Protein AF-A0A971IGK4-F1 (afdb_monomer)

Radius of gyration: 24.08 Å; Cα contacts (8 Å, |Δi|>4): 624; chains: 1; bounding box: 59×45×67 Å

Solvent-accessible surface area (backbone atoms only — not comparable to full-atom values): 21590 Å² total; per-residue (Å²): 130,91,48,53,67,61,37,38,52,55,50,50,46,32,70,75,57,21,84,69,64,42,50,56,59,42,52,49,51,54,44,52,39,56,31,47,75,67,71,46,50,65,45,42,45,63,58,51,16,45,45,47,46,56,55,47,53,61,57,50,63,43,66,62,49,49,25,56,54,68,92,51,77,33,62,54,55,53,27,46,53,31,34,78,69,65,78,28,52,70,68,54,24,27,53,49,28,44,76,61,52,52,81,60,43,70,83,46,48,53,26,37,86,89,41,72,54,88,74,58,46,55,50,75,61,97,67,25,41,39,55,35,69,43,39,44,41,30,57,71,37,93,58,29,70,58,52,51,51,51,41,51,51,51,42,51,53,50,25,43,52,24,36,46,69,40,54,50,76,52,31,38,37,38,24,42,22,70,54,80,75,98,56,92,54,46,36,32,26,30,25,36,67,72,82,63,50,76,74,48,72,52,58,56,66,70,56,51,26,49,50,56,26,49,42,32,73,72,71,30,32,36,38,42,31,39,34,38,50,40,25,38,32,39,48,73,52,88,88,58,74,58,46,68,51,66,91,64,98,70,74,80,75,71,91,84,68,83,77,77,92,68,82,81,76,84,76,77,86,75,90,70,75,85,46,78,82,72,43,52,57,34,52,47,30,38,51,48,48,19,51,46,48,28,49,23,38,76,69,29,70,92,57,65,40,76,36,60,50,67,51,44,36,38,65,67,76,30,44,28,36,45,35,23,25,58,76,62,71,78,56,70,73,52,87,83,66,59,66,21,54,53,39,50,55,49,48,55,68,48,55,85,62,67,63,69,66,78,69,61,90,67,36,47,40,36,17,40,54,42,51,17,39,44,73,33,65,47,93,69,62,78,68,48,34,56,33,59,46,36,69,67

pLDDT: mean 85.13, std 18.74, range [22.59, 98.69]

Foldseek 3Di:
DDALVNLQVLLLLLLPFADPQFLVLLLVLVLLLVCLVVVHQWDFLLRSLLSSLVVVLVVCLQPFAGGLPLQDGAQLSVLSVCCVVVVDPPSRSSVSCSVGVCPPCQVRSQDGPNDGPPDDQWDADNGGIGGDVSSNSNNVDPCNVVVNVSSVVSSVVVRQNSLCSLQDQQEKEKEWDDDDPDDPFIKIWIAGLNPGHTDDIDGDLLVRLLVVLVSLVVVGFYEYEFEDFQKWWAFLDPPQAIDTDADDPPDDDPPDDDDDDDDDDDDDDDSDHDDPVNVPRVVVRLVSLLVSLLSNCVSHVPRAFEDLDLSCCSSVVGRYHYAYQHDDPVCSVVVPDDSNSVSSVVVSPCPPRQRADDRPPRIFMAGSSLVSCVSSVHDHDPCRRRGHGRYD

Sequence (392 aa):
MLTPLEAIDSFRAIIEHGKNTSTYKMALALAIARLVEGNKRHVNKRELAGLFFEIYLVRLEVDMPQLSDPTKSARVEQAIAGFKSGSLTREQAISRIEKEAFRDVLPRFHTVNGVQVPVKFYTYSSSGLALTDAAFMVFQSSERDKLLREVDSKWSFLEETFARNRLGDNVSVWVVSSGASGRKGELWCCASASDGAILAMGGDMKQFARGVAKDLASGQKV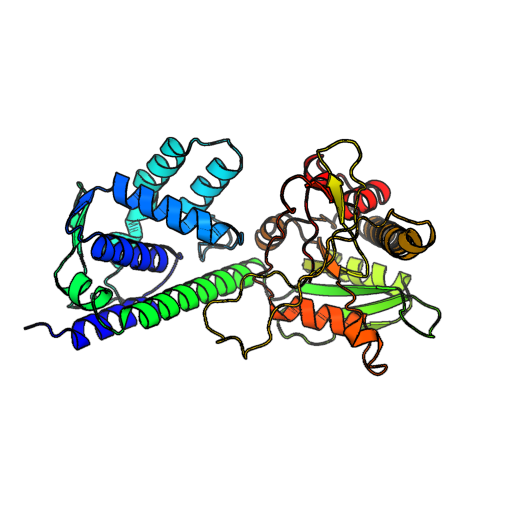CLGFQGPLTLLVPEQSGVSPRFHCARSEHPAVAGRTPVDETPRAAKPTHRRLTLRKLADPVRAVICAARVMRDIKNSSPDTSEPTLNWRRFVDNRSNLFVWEASGSREYRQRAETDPARLAINRFLNPYPRLYPQLPPEGYEPFSLVAAALSWAGFQVEQDSFRMLSVVV

Secondary structure (DSSP, 8-state):
---HHHHHHHHHHHHHHS--SBTHHHHHHHHHHHHHHTT-SEEEHHHHHHHHHHHHHHHTTS----BS-TT---HHHHHHHHHHTTSS-HHHHHHHHHHHSHHHHHHHTTEETTEE-S--SEEE-SSEEEE-HHHHHHHTSTTHHHHHHHHHHHHHHHHHHHHHHHH-S-EEEEEEEE--SS--SEEEEEEETTT--EEEEES-HHHHHHHHHHHHHTT-EEEEEEES--EEEEESSTTPPPEE----S-PPPPTT-PPP---------------HHHHHHHHHHHHHHHHHHHHHHHH-TTS--EES-HHHHHTTS-SEEEEEE---TTGGGSTTS-HHHHHHHHHHTTTT-PPPPPPPTTEEEEEHHHHHHHHTT----GGGGGPPPPB-

Mean predicted aligned error: 8.29 Å

Structure (mmCIF, N/CA/C/O backbone):
data_AF-A0A971IGK4-F1
#
_entry.id   AF-A0A971IGK4-F1
#
loop_
_atom_site.group_PDB
_atom_site.id
_atom_site.type_symbol
_atom_site.label_atom_id
_atom_site.label_alt_id
_atom_site.label_comp_id
_atom_site.label_asym_id
_atom_site.label_entity_id
_atom_site.label_seq_id
_atom_site.pdbx_PDB_ins_code
_atom_site.Cartn_x
_atom_site.Cartn_y
_atom_site.Cartn_z
_atom_site.occupancy
_atom_site.B_iso_or_equiv
_atom_site.auth_seq_id
_atom_site.auth_comp_id
_atom_site.auth_asym_id
_atom_site.auth_atom_id
_atom_site.pdbx_PDB_model_num
ATOM 1 N N . MET A 1 1 ? -17.183 -13.964 36.353 1.00 79.19 1 MET A N 1
ATOM 2 C CA . MET A 1 1 ? -16.487 -12.672 36.155 1.00 79.19 1 MET A CA 1
ATOM 3 C C . MET A 1 1 ? -15.576 -12.836 34.957 1.00 79.19 1 MET A C 1
ATOM 5 O O . MET A 1 1 ? -15.009 -13.911 34.838 1.00 79.19 1 MET A O 1
ATOM 9 N N . LEU A 1 2 ? -15.475 -11.833 34.082 1.00 91.38 2 LEU A N 1
ATOM 10 C CA . LEU A 1 2 ? -14.556 -11.877 32.942 1.00 91.38 2 LEU A CA 1
ATOM 11 C C . LEU A 1 2 ? -13.108 -11.853 33.449 1.00 91.38 2 LEU A C 1
ATOM 13 O O . LEU A 1 2 ? -12.756 -10.976 34.238 1.00 91.38 2 LEU A O 1
ATOM 17 N N . THR A 1 3 ? -12.289 -12.800 33.007 1.00 94.12 3 THR A N 1
ATOM 18 C CA . THR A 1 3 ? -10.858 -12.849 33.329 1.00 94.12 3 THR A CA 1
ATOM 19 C C . THR A 1 3 ? -10.025 -12.080 32.294 1.00 94.12 3 THR A C 1
ATOM 21 O O . THR A 1 3 ? -10.440 -11.955 31.137 1.00 94.12 3 THR A O 1
ATOM 24 N N . PRO A 1 4 ? -8.819 -11.594 32.654 1.00 93.75 4 PRO A N 1
ATOM 25 C CA . PRO A 1 4 ? -7.915 -10.977 31.685 1.00 93.75 4 PRO A CA 1
ATOM 26 C C . PRO A 1 4 ? -7.572 -11.891 30.503 1.00 93.75 4 PRO A C 1
ATOM 28 O O . PRO A 1 4 ? -7.512 -11.419 29.372 1.00 93.75 4 PRO A O 1
ATOM 31 N N . LEU A 1 5 ? -7.405 -13.197 30.750 1.00 94.88 5 LEU A N 1
ATOM 32 C CA . LEU A 1 5 ? -7.107 -14.176 29.704 1.00 94.88 5 LEU A CA 1
ATOM 33 C C . LEU A 1 5 ? -8.256 -14.283 28.690 1.00 94.88 5 LEU A C 1
ATOM 35 O O . LEU A 1 5 ? -8.024 -14.142 27.495 1.00 94.88 5 LEU A O 1
ATOM 39 N N . GLU A 1 6 ? -9.501 -14.416 29.158 1.00 96.50 6 GLU A N 1
ATOM 40 C CA . GLU A 1 6 ? -10.683 -14.446 28.280 1.00 96.50 6 GLU A CA 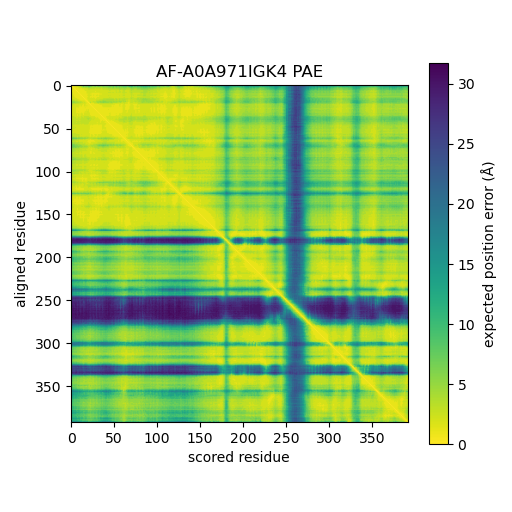1
ATOM 41 C C . GLU A 1 6 ? -10.830 -13.157 27.456 1.00 96.50 6 GLU A C 1
ATOM 43 O O . GLU A 1 6 ? -11.207 -13.202 26.282 1.00 96.50 6 GLU A O 1
ATOM 48 N N . ALA A 1 7 ? -10.526 -11.996 28.048 1.00 97.69 7 ALA A N 1
ATOM 49 C CA . ALA A 1 7 ? -10.551 -10.721 27.337 1.00 97.69 7 ALA A CA 1
ATOM 50 C C . ALA A 1 7 ? -9.476 -10.662 26.236 1.00 97.69 7 ALA A C 1
ATOM 52 O O . ALA A 1 7 ? -9.773 -10.253 25.112 1.00 97.69 7 ALA A O 1
ATOM 53 N N . ILE A 1 8 ? -8.251 -11.104 26.537 1.00 97.88 8 ILE A N 1
ATOM 54 C CA . ILE A 1 8 ? -7.128 -11.165 25.589 1.00 97.88 8 ILE A CA 1
ATOM 55 C C . ILE A 1 8 ? -7.437 -12.118 24.434 1.00 97.88 8 ILE A C 1
ATOM 57 O O . ILE A 1 8 ? -7.322 -11.720 23.272 1.00 97.88 8 ILE A O 1
ATOM 61 N N . ASP A 1 9 ? -7.890 -13.335 24.730 1.00 97.19 9 ASP A N 1
ATOM 62 C CA . ASP A 1 9 ? -8.194 -14.341 23.711 1.00 97.19 9 ASP A CA 1
ATOM 63 C C . ASP A 1 9 ? -9.360 -13.902 22.822 1.00 97.19 9 ASP A C 1
ATOM 65 O O . ASP A 1 9 ? -9.297 -14.021 21.595 1.00 97.19 9 ASP A O 1
ATOM 69 N N . SER A 1 10 ? -10.396 -13.291 23.407 1.00 97.62 10 SER A N 1
ATOM 70 C CA . SER A 1 10 ? -11.493 -12.727 22.622 1.00 97.62 10 SER A CA 1
ATOM 71 C C . SER A 1 10 ? -11.038 -11.566 21.734 1.00 97.62 10 SER A C 1
ATOM 73 O O . SER A 1 10 ? -11.572 -11.412 20.632 1.00 97.62 10 SER A O 1
ATOM 75 N N . PHE A 1 11 ? -10.091 -10.735 22.183 1.00 98.31 11 PHE A N 1
ATOM 76 C CA . PHE A 1 11 ? -9.555 -9.645 21.369 1.00 98.31 11 PHE A CA 1
ATOM 77 C C . PHE A 1 11 ? -8.731 -10.193 20.203 1.00 98.31 11 PHE A C 1
ATOM 79 O O . PHE A 1 11 ? -8.959 -9.809 19.055 1.00 98.31 11 PHE A O 1
ATOM 86 N N . ARG A 1 12 ? -7.832 -11.145 20.474 1.00 97.50 12 ARG A N 1
ATOM 87 C CA . ARG A 1 12 ? -7.020 -11.818 19.452 1.00 97.50 12 ARG A CA 1
ATOM 88 C C . ARG A 1 12 ? -7.901 -12.484 18.390 1.00 97.50 12 ARG A C 1
ATOM 90 O O . ARG A 1 12 ? -7.713 -12.232 17.201 1.00 97.50 12 ARG A O 1
ATOM 97 N N . ALA A 1 13 ? -8.950 -13.200 18.801 1.00 97.19 13 ALA A N 1
ATOM 98 C CA . ALA A 1 13 ? -9.898 -13.824 17.878 1.00 97.19 13 ALA A CA 1
ATOM 99 C C . ALA A 1 13 ? -10.586 -12.812 16.936 1.00 97.19 13 ALA A C 1
ATOM 101 O O . ALA A 1 13 ? -10.769 -13.091 15.747 1.00 97.19 13 ALA A O 1
ATOM 102 N N . ILE A 1 14 ? -10.939 -11.616 17.431 1.00 97.94 14 ILE A N 1
ATOM 103 C CA . ILE A 1 14 ? -11.493 -10.531 16.599 1.00 97.94 14 ILE A CA 1
ATOM 104 C C . ILE A 1 14 ? -10.503 -10.101 15.510 1.00 97.94 14 ILE A C 1
ATOM 106 O O . ILE A 1 14 ? -10.917 -9.890 14.361 1.00 97.94 14 ILE A O 1
ATOM 110 N N . ILE A 1 15 ? -9.229 -9.938 15.872 1.00 97.44 15 ILE A N 1
ATOM 111 C CA . ILE A 1 15 ? -8.163 -9.471 14.977 1.00 97.44 15 ILE A CA 1
ATOM 112 C C . ILE A 1 15 ? -7.839 -10.525 13.915 1.00 97.44 15 ILE A C 1
ATOM 114 O O . ILE A 1 15 ? -7.780 -10.212 12.722 1.00 97.44 15 ILE A O 1
ATOM 118 N N . GLU A 1 16 ? -7.688 -11.781 14.326 1.00 94.56 16 GLU A N 1
ATOM 119 C CA . GLU A 1 16 ? -7.233 -12.863 13.454 1.00 94.56 16 GLU A CA 1
ATOM 120 C C . GLU A 1 16 ? -8.329 -13.367 12.511 1.00 94.56 16 GLU A C 1
ATOM 122 O O . GLU A 1 16 ? -8.087 -13.506 11.304 1.00 94.56 16 GLU A O 1
ATOM 127 N N . HIS A 1 17 ? -9.535 -13.586 13.043 1.00 94.75 17 HIS A N 1
ATOM 128 C CA . HIS A 1 17 ? -10.615 -14.312 12.363 1.00 94.75 17 HIS A CA 1
ATOM 129 C C . HIS A 1 17 ? -11.818 -13.444 11.997 1.00 94.75 17 HIS A C 1
ATOM 131 O O . HIS A 1 17 ? -12.716 -13.870 11.269 1.00 94.75 17 HIS A O 1
ATOM 137 N N . GLY A 1 18 ? -11.878 -12.209 12.486 1.00 94.25 18 GLY A N 1
ATOM 138 C CA . GLY A 1 18 ? -12.945 -11.307 12.098 1.00 94.25 18 GLY A CA 1
ATOM 139 C C . GLY A 1 18 ? -12.859 -10.936 10.611 1.00 94.25 18 GLY A C 1
ATOM 140 O O . GLY A 1 18 ? -11.783 -10.660 10.088 1.00 94.25 18 GLY A O 1
ATOM 141 N N . LYS A 1 19 ? -14.007 -10.857 9.925 1.00 94.00 19 LYS A N 1
ATOM 142 C CA . LYS A 1 19 ? -14.062 -10.429 8.515 1.00 94.00 19 LYS A CA 1
ATOM 143 C C . LYS A 1 19 ? -13.475 -9.020 8.360 1.00 94.00 19 LYS A C 1
ATOM 145 O O . LYS A 1 19 ? -13.866 -8.114 9.099 1.00 94.00 19 LYS A O 1
ATOM 150 N N . ASN A 1 20 ? -12.581 -8.843 7.386 1.00 93.44 20 ASN A N 1
ATOM 151 C CA . ASN A 1 20 ? -11.889 -7.582 7.109 1.00 93.44 20 ASN A CA 1
ATOM 152 C C . ASN A 1 20 ? -12.101 -7.172 5.647 1.00 93.44 20 ASN A C 1
ATOM 154 O O . ASN A 1 20 ? -11.406 -7.643 4.753 1.00 93.44 20 ASN A O 1
ATOM 158 N N . THR A 1 21 ? -13.080 -6.301 5.397 1.00 93.62 21 THR A N 1
ATOM 159 C CA . THR A 1 21 ? -13.266 -5.667 4.078 1.00 93.62 21 THR A CA 1
ATOM 160 C C . THR A 1 21 ? -12.392 -4.424 3.907 1.00 93.62 21 THR A C 1
ATOM 162 O O . THR A 1 21 ? -12.121 -4.026 2.776 1.00 93.62 21 THR A O 1
ATOM 165 N N . SER A 1 22 ? -11.945 -3.832 5.017 1.00 96.38 22 SER A N 1
ATOM 166 C CA . SER A 1 22 ? -10.980 -2.736 5.104 1.00 96.38 22 SER A CA 1
ATOM 167 C C . SER A 1 22 ? -10.016 -2.976 6.268 1.00 96.38 22 SER A C 1
ATOM 169 O O . SER A 1 22 ? -10.229 -3.867 7.095 1.00 96.38 22 SER A O 1
ATOM 171 N N . THR A 1 23 ? -8.991 -2.138 6.381 1.00 97.88 23 THR A N 1
ATOM 172 C CA . THR A 1 23 ? -8.035 -2.162 7.501 1.00 97.88 23 THR A CA 1
ATOM 173 C C . THR A 1 23 ? -8.558 -1.476 8.774 1.00 97.88 23 THR A C 1
ATOM 175 O O . THR A 1 23 ? -7.860 -1.417 9.784 1.00 97.88 23 THR A O 1
ATOM 178 N N . TYR A 1 24 ? -9.812 -0.999 8.780 1.00 98.00 24 TYR A N 1
ATOM 179 C CA . TYR A 1 24 ? -10.358 -0.161 9.861 1.00 98.00 24 TYR A CA 1
ATOM 180 C C . TYR A 1 24 ? -10.404 -0.874 11.210 1.00 98.00 24 TYR A C 1
ATOM 182 O O . TYR A 1 24 ? -10.324 -0.225 12.248 1.00 98.00 24 TYR A O 1
ATOM 190 N N . LYS A 1 25 ? -10.539 -2.205 11.213 1.00 97.62 25 LYS A N 1
ATOM 191 C CA . LYS A 1 25 ? -10.506 -2.994 12.447 1.00 97.62 25 LYS A CA 1
ATOM 192 C C . LYS A 1 25 ? -9.138 -2.900 13.129 1.00 97.62 25 LYS A C 1
ATOM 194 O O . LYS A 1 25 ? -9.088 -2.727 14.341 1.00 97.62 25 LYS A O 1
ATOM 199 N N . MET A 1 26 ? -8.055 -2.935 12.354 1.00 98.50 26 MET A N 1
ATOM 200 C CA . MET A 1 26 ? -6.697 -2.782 12.878 1.00 98.50 26 MET A CA 1
ATOM 201 C C . MET A 1 26 ? -6.485 -1.359 13.406 1.00 98.50 26 MET A C 1
ATOM 203 O O . MET A 1 26 ? -6.021 -1.177 14.528 1.00 98.50 26 MET A O 1
ATOM 207 N N . ALA A 1 27 ? -6.946 -0.346 12.664 1.00 98.44 27 ALA A N 1
ATOM 208 C CA . ALA A 1 27 ? -6.923 1.042 13.128 1.00 98.44 27 ALA A CA 1
ATOM 209 C C . ALA A 1 27 ? -7.714 1.247 14.428 1.00 98.44 27 ALA A C 1
ATOM 211 O O . ALA A 1 27 ? -7.240 1.923 15.338 1.00 98.44 27 ALA A O 1
ATOM 212 N N . LEU A 1 28 ? -8.895 0.631 14.548 1.00 98.56 28 LEU A N 1
ATOM 213 C CA . LEU A 1 28 ? -9.707 0.714 15.760 1.00 98.56 28 LEU A CA 1
ATOM 214 C C . LEU A 1 28 ? -9.031 0.026 16.947 1.00 98.56 28 LEU A C 1
ATOM 216 O O . LEU A 1 28 ? -9.075 0.559 18.049 1.00 98.56 28 LEU A O 1
ATOM 220 N N . ALA A 1 29 ? -8.378 -1.115 16.724 1.00 98.56 29 ALA A N 1
ATOM 221 C CA . ALA A 1 29 ? -7.607 -1.801 17.754 1.00 98.56 29 ALA A CA 1
ATOM 222 C C . ALA A 1 29 ? -6.484 -0.911 18.310 1.00 98.56 29 ALA A C 1
ATOM 224 O O . ALA A 1 29 ? -6.390 -0.734 19.524 1.00 98.56 29 ALA A O 1
ATOM 225 N N . LEU A 1 30 ? -5.699 -0.278 17.430 1.00 98.69 30 LEU A N 1
ATOM 226 C CA . LEU A 1 30 ? -4.659 0.674 17.834 1.00 98.69 30 LEU A CA 1
ATOM 227 C C . LEU A 1 30 ? -5.243 1.923 18.514 1.00 98.69 30 LEU A C 1
ATOM 229 O O . LEU A 1 30 ? -4.671 2.426 19.478 1.00 98.69 30 LEU A O 1
ATOM 233 N N . ALA A 1 31 ? -6.391 2.425 18.049 1.00 98.50 31 ALA A N 1
ATOM 234 C CA . ALA A 1 31 ? -7.059 3.565 18.673 1.00 98.50 31 ALA A CA 1
ATOM 235 C C . ALA A 1 31 ? -7.542 3.238 20.097 1.00 98.50 31 ALA A C 1
ATOM 237 O O . ALA A 1 31 ? -7.342 4.049 20.998 1.00 98.50 31 ALA A O 1
ATOM 238 N N . ILE A 1 32 ? -8.123 2.052 20.320 1.00 98.62 32 ILE A N 1
ATOM 239 C CA . ILE A 1 32 ? -8.514 1.584 21.661 1.00 98.62 32 ILE A CA 1
ATOM 240 C C . ILE A 1 32 ? -7.279 1.473 22.560 1.00 98.62 32 ILE A C 1
ATOM 242 O O . ILE A 1 32 ? -7.324 1.955 23.688 1.00 98.62 32 ILE A O 1
ATOM 246 N N . ALA A 1 33 ? -6.172 0.919 22.056 1.00 98.56 33 ALA A N 1
ATOM 247 C CA . ALA A 1 33 ? -4.920 0.830 22.806 1.00 98.56 33 ALA A CA 1
ATOM 248 C C . ALA A 1 33 ? -4.435 2.212 23.276 1.00 98.56 33 ALA A C 1
ATOM 250 O O . ALA A 1 33 ? -4.233 2.413 24.471 1.00 98.56 33 ALA A O 1
ATOM 251 N N . ARG A 1 34 ? -4.358 3.194 22.364 1.00 98.31 34 ARG A N 1
ATOM 252 C CA . ARG A 1 34 ? -3.953 4.577 22.688 1.00 98.31 34 ARG A CA 1
ATOM 253 C C . ARG A 1 34 ? -4.881 5.243 23.708 1.00 98.31 34 ARG A C 1
ATOM 255 O O . ARG A 1 34 ? -4.428 6.013 24.551 1.00 98.31 34 ARG A O 1
ATOM 262 N N . LEU A 1 35 ? -6.184 4.970 23.636 1.00 98.50 35 LEU A N 1
ATOM 263 C CA . LEU A 1 35 ? -7.154 5.489 24.603 1.00 98.50 35 LEU A CA 1
ATOM 264 C C . LEU A 1 35 ? -6.951 4.881 25.995 1.00 98.50 35 LEU A C 1
ATOM 266 O O . LEU A 1 35 ? -6.982 5.620 26.977 1.00 98.50 35 LEU A O 1
ATOM 270 N N . VAL A 1 36 ? -6.702 3.570 26.084 1.00 98.31 36 VAL A N 1
ATOM 271 C CA . VAL A 1 36 ? -6.395 2.891 27.353 1.00 98.31 36 VAL A CA 1
ATOM 272 C C . VAL A 1 36 ? -5.076 3.391 27.944 1.00 98.31 36 VAL A C 1
ATOM 274 O O . VAL A 1 36 ? -5.026 3.676 29.139 1.00 98.31 36 VAL A O 1
ATOM 277 N N . GLU A 1 37 ? -4.034 3.561 27.126 1.00 96.75 37 GLU A N 1
ATOM 278 C CA . GLU A 1 37 ? -2.747 4.132 27.554 1.00 96.75 37 GLU A CA 1
ATOM 279 C C . GLU A 1 37 ? -2.908 5.550 28.115 1.00 96.75 37 GLU A C 1
ATOM 281 O O . GLU A 1 37 ? -2.316 5.888 29.136 1.00 96.75 37 GLU A O 1
ATOM 286 N N . GLY A 1 38 ? -3.770 6.363 27.497 1.00 96.69 38 GLY A N 1
ATOM 287 C CA . GLY A 1 38 ? -4.147 7.686 28.000 1.00 96.69 38 GLY A CA 1
ATOM 288 C C . GLY A 1 38 ? -5.170 7.671 29.143 1.00 96.69 38 GLY A C 1
ATOM 289 O O . GLY A 1 38 ? -5.683 8.732 29.499 1.00 96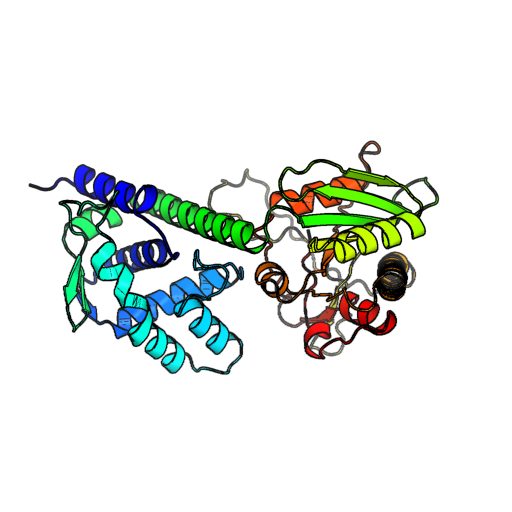.69 38 GLY A O 1
ATOM 290 N N . ASN A 1 39 ? -5.520 6.496 29.678 1.00 97.00 39 ASN A N 1
ATOM 291 C CA . ASN A 1 39 ? -6.549 6.279 30.699 1.00 97.00 39 ASN A CA 1
ATOM 292 C C . ASN A 1 39 ? -7.916 6.925 30.366 1.00 97.00 39 ASN A C 1
ATOM 294 O O . ASN A 1 39 ? -8.675 7.334 31.249 1.00 97.00 39 ASN A O 1
ATOM 298 N N . LYS A 1 40 ? -8.252 7.039 29.074 1.00 97.50 40 LYS A N 1
ATOM 299 C CA . LYS A 1 40 ? -9.509 7.622 28.590 1.00 97.50 40 LYS A CA 1
ATOM 300 C C . LYS A 1 40 ? -10.587 6.548 28.466 1.00 97.50 40 LYS A C 1
ATOM 302 O O . LYS A 1 40 ? -10.545 5.707 27.575 1.00 97.50 40 LYS A O 1
ATOM 307 N N . ARG A 1 41 ? -11.616 6.626 29.317 1.00 97.19 41 ARG A N 1
ATOM 308 C CA . ARG A 1 41 ? -12.797 5.740 29.246 1.00 97.19 41 ARG A CA 1
ATOM 309 C C . ARG A 1 41 ? -13.834 6.166 28.213 1.00 97.19 41 ARG A C 1
ATOM 311 O O . ARG A 1 41 ? -14.599 5.330 27.755 1.00 97.19 41 ARG A O 1
ATOM 318 N N . HIS A 1 42 ? -13.865 7.441 27.846 1.00 97.88 42 HIS A N 1
ATOM 319 C CA . HIS A 1 42 ? -14.824 7.983 26.891 1.00 97.88 42 HIS A CA 1
ATOM 320 C C . HIS A 1 42 ? -14.089 8.787 25.829 1.00 97.88 42 HIS A C 1
ATOM 322 O O . HIS A 1 42 ? -13.105 9.464 26.126 1.00 97.88 42 HIS A O 1
ATOM 328 N N . VAL A 1 43 ? -14.576 8.706 24.597 1.00 97.81 43 VAL A N 1
ATOM 329 C CA . VAL A 1 43 ? -14.043 9.457 23.463 1.00 97.81 43 VAL A CA 1
ATOM 330 C C . VAL A 1 43 ? -15.194 9.844 22.552 1.00 97.81 43 VAL A C 1
ATOM 332 O O . VAL A 1 43 ? -16.041 9.005 22.232 1.00 97.81 43 VAL A O 1
ATOM 335 N N . ASN A 1 44 ? -15.256 11.104 22.131 1.00 97.56 44 ASN A N 1
ATOM 336 C CA . ASN A 1 44 ? -16.257 11.506 21.147 1.00 97.56 44 ASN A CA 1
ATOM 337 C C . ASN A 1 44 ? -15.834 11.092 19.722 1.00 97.56 44 ASN A C 1
ATOM 339 O O . ASN A 1 44 ? -14.679 10.743 19.464 1.00 97.56 44 ASN A O 1
ATOM 343 N N . LYS A 1 45 ? -16.766 11.107 18.761 1.00 96.12 45 LYS A N 1
ATOM 344 C CA . LYS A 1 45 ? -16.463 10.677 17.380 1.00 96.12 45 LYS A CA 1
ATOM 345 C C . LYS A 1 45 ? -15.365 11.501 16.708 1.00 96.12 45 LYS A C 1
ATOM 347 O O . LYS A 1 45 ? -14.576 10.939 15.950 1.00 96.12 45 LYS A O 1
ATOM 352 N N . ARG A 1 46 ? -15.296 12.803 16.990 1.00 97.25 46 ARG A N 1
ATOM 353 C CA . ARG A 1 46 ? -14.286 13.702 16.425 1.00 97.25 46 ARG A CA 1
ATOM 354 C C . ARG A 1 46 ? -12.890 13.387 16.955 1.00 97.25 46 ARG A C 1
ATOM 356 O O . ARG A 1 46 ? -11.941 13.339 16.181 1.00 97.25 46 ARG A O 1
ATOM 363 N N . GLU A 1 47 ? -12.763 13.116 18.250 1.00 97.88 47 GLU A N 1
ATOM 364 C CA . GLU A 1 47 ? -11.513 12.652 18.857 1.00 97.88 47 GLU A CA 1
ATOM 365 C C . GLU A 1 47 ? -11.082 11.296 18.278 1.00 97.88 47 GLU A C 1
ATOM 367 O O . GLU A 1 47 ? -9.918 11.128 17.915 1.00 97.88 47 GLU A O 1
ATOM 372 N N . LEU A 1 48 ? -12.016 10.348 18.114 1.00 98.06 48 LEU A N 1
ATOM 373 C CA . LEU A 1 48 ? -11.725 9.059 17.478 1.00 98.06 48 LEU A CA 1
ATOM 374 C C . LEU A 1 48 ? -11.278 9.231 16.017 1.00 98.06 48 LEU A C 1
ATOM 376 O O . LEU A 1 48 ? -10.347 8.560 15.574 1.00 98.06 48 LEU A O 1
ATOM 380 N N . ALA A 1 49 ? -11.902 10.147 15.273 1.00 98.25 49 ALA A N 1
ATOM 381 C CA . ALA A 1 49 ? -11.487 10.502 13.918 1.00 98.25 49 ALA A CA 1
ATOM 382 C C . ALA A 1 49 ? -10.080 11.104 13.885 1.00 98.25 49 ALA A C 1
ATOM 384 O O . ALA A 1 49 ? -9.304 10.771 12.993 1.00 98.25 49 ALA A O 1
ATOM 385 N N . GLY A 1 50 ? -9.730 11.925 14.879 1.00 98.50 50 GLY A N 1
ATOM 386 C CA . GLY A 1 50 ? -8.371 12.421 15.077 1.00 98.50 50 GLY A CA 1
ATOM 387 C C . GLY A 1 50 ? -7.364 11.290 15.294 1.00 98.50 50 GLY A C 1
ATOM 388 O O . GLY A 1 50 ? -6.320 11.277 14.650 1.00 98.50 50 GLY A O 1
ATOM 389 N N . LEU A 1 51 ? -7.691 10.292 16.123 1.00 98.25 51 LEU A N 1
ATOM 390 C CA . LEU A 1 51 ? -6.834 9.112 16.305 1.00 98.25 51 LEU A CA 1
ATOM 391 C C . LEU A 1 51 ? -6.667 8.320 15.007 1.00 98.25 51 LEU A C 1
ATOM 393 O O . LEU A 1 51 ? -5.548 7.952 14.661 1.00 98.25 51 LEU A O 1
ATOM 397 N N . PHE A 1 52 ? -7.758 8.082 14.274 1.00 98.50 52 PHE A N 1
ATOM 398 C CA . PHE A 1 52 ? -7.703 7.415 12.973 1.00 98.50 52 PHE A CA 1
ATOM 399 C C . PHE A 1 52 ? -6.834 8.193 11.987 1.00 98.50 52 PHE A C 1
ATOM 401 O O . PHE A 1 52 ? -5.999 7.585 11.327 1.00 98.50 52 PHE A O 1
ATOM 408 N N . PHE A 1 53 ? -6.993 9.515 11.911 1.00 98.69 53 PHE A N 1
ATOM 409 C CA . PHE A 1 53 ? -6.165 10.367 11.064 1.00 98.69 53 PHE A CA 1
ATOM 410 C C . PHE A 1 53 ? -4.676 10.158 11.358 1.00 98.69 53 PHE A C 1
ATOM 412 O O . PHE A 1 53 ? -3.932 9.830 10.445 1.00 98.69 53 PHE A O 1
ATOM 419 N N . GLU A 1 54 ? -4.256 10.247 12.622 1.00 98.50 54 GLU A N 1
ATOM 420 C CA . GLU A 1 54 ? -2.847 10.073 13.004 1.00 98.50 54 GLU A CA 1
ATOM 421 C C . GLU A 1 54 ? -2.322 8.660 12.718 1.00 98.50 54 GLU A C 1
ATOM 423 O O . GLU A 1 54 ? -1.221 8.489 12.200 1.00 98.50 54 GLU A O 1
ATOM 428 N N . ILE A 1 55 ? -3.112 7.627 13.027 1.00 98.44 55 ILE A N 1
ATOM 429 C CA . ILE A 1 55 ? -2.732 6.234 12.759 1.00 98.44 55 ILE A CA 1
ATOM 430 C C . ILE A 1 55 ? -2.543 6.016 11.251 1.00 98.44 55 ILE A C 1
ATOM 432 O O . ILE A 1 55 ? -1.543 5.435 10.830 1.00 98.44 55 ILE A O 1
ATOM 436 N N . TYR A 1 56 ? -3.484 6.490 10.430 1.00 98.19 56 TYR A N 1
ATOM 437 C CA . TYR A 1 56 ? -3.416 6.331 8.979 1.00 98.19 56 TYR A CA 1
ATOM 438 C C . TYR A 1 56 ? -2.377 7.237 8.324 1.00 98.19 56 TYR A C 1
ATOM 440 O O . TYR A 1 56 ? -1.815 6.837 7.310 1.00 98.19 56 TYR A O 1
ATOM 448 N N . LEU A 1 57 ? -2.101 8.420 8.876 1.00 96.56 57 LEU A N 1
ATOM 449 C CA . LEU A 1 57 ? -1.074 9.320 8.357 1.00 96.56 57 LEU A CA 1
ATOM 450 C C . LEU A 1 57 ? 0.297 8.638 8.377 1.00 96.56 57 LEU A C 1
ATOM 452 O O . LEU A 1 57 ? 0.971 8.628 7.346 1.00 96.56 57 LEU A O 1
ATOM 456 N N . VAL A 1 58 ? 0.631 8.001 9.507 1.00 95.12 58 VAL A N 1
ATOM 457 C CA . VAL A 1 58 ? 1.840 7.179 9.668 1.00 95.12 58 VAL A CA 1
ATOM 458 C C . VAL A 1 58 ? 1.760 5.928 8.796 1.00 95.12 58 VAL A C 1
ATOM 460 O O . VAL A 1 58 ? 2.684 5.632 8.046 1.00 95.12 58 VAL A O 1
ATOM 463 N N . ARG A 1 59 ? 0.643 5.186 8.835 1.00 94.81 59 ARG A N 1
ATOM 464 C CA . ARG A 1 59 ? 0.537 3.924 8.086 1.00 94.81 59 ARG A CA 1
ATOM 465 C C . ARG A 1 59 ? 0.726 4.113 6.580 1.00 94.81 59 ARG A C 1
ATOM 467 O O . ARG A 1 59 ? 1.422 3.325 5.948 1.00 94.81 59 ARG A O 1
ATOM 474 N N . LEU A 1 60 ? 0.115 5.160 6.029 1.00 92.94 60 LEU A N 1
ATOM 475 C CA . LEU A 1 60 ? 0.151 5.498 4.607 1.00 92.94 60 LEU A CA 1
ATOM 476 C C . LEU A 1 60 ? 1.402 6.288 4.215 1.00 92.94 60 LEU A C 1
ATOM 478 O O . LEU A 1 60 ? 1.433 6.875 3.134 1.00 92.94 60 LEU A O 1
ATOM 482 N N . GLU A 1 61 ? 2.433 6.353 5.062 1.00 87.19 61 GLU A N 1
ATOM 483 C CA . GLU A 1 61 ? 3.790 6.620 4.575 1.00 87.19 61 GLU A CA 1
ATOM 484 C C . GLU A 1 61 ? 4.199 5.567 3.551 1.00 87.19 61 GLU A C 1
ATOM 486 O O . GLU A 1 61 ? 4.764 5.930 2.530 1.00 87.19 61 GLU A O 1
ATOM 491 N N . VAL A 1 62 ? 3.815 4.301 3.752 1.00 86.81 62 VAL A N 1
ATOM 492 C CA . VAL A 1 62 ? 3.843 3.273 2.705 1.00 86.81 62 VAL A CA 1
ATOM 493 C C . VAL A 1 62 ? 2.463 3.230 2.056 1.00 86.81 62 VAL A C 1
ATOM 495 O O . VAL A 1 62 ? 1.506 2.725 2.641 1.00 86.81 62 VAL A O 1
ATOM 498 N N . ASP A 1 63 ? 2.347 3.806 0.862 1.00 86.94 63 ASP A N 1
ATOM 499 C CA . ASP A 1 63 ? 1.065 4.021 0.186 1.00 86.94 63 ASP A CA 1
ATOM 500 C C . ASP A 1 63 ? 0.467 2.695 -0.330 1.00 86.94 63 ASP A C 1
ATOM 502 O O . ASP A 1 63 ? 0.673 2.282 -1.474 1.00 86.94 63 ASP A O 1
ATOM 506 N N . MET A 1 64 ? -0.240 1.989 0.558 1.00 93.06 64 MET A N 1
ATOM 507 C CA . MET A 1 64 ? -0.861 0.686 0.311 1.00 93.06 64 MET A CA 1
ATOM 508 C C . MET A 1 64 ? -2.397 0.756 0.350 1.00 93.06 64 MET A C 1
ATOM 510 O O . MET A 1 64 ? -2.966 1.546 1.110 1.00 93.06 64 MET A O 1
ATOM 514 N N . PRO A 1 65 ? -3.093 -0.119 -0.401 1.00 95.56 65 PRO A N 1
ATOM 515 C CA . PRO A 1 65 ? -4.546 -0.279 -0.339 1.00 95.56 65 PRO A CA 1
ATOM 516 C C . PRO A 1 65 ? -5.100 -0.475 1.073 1.00 95.56 65 PRO A C 1
ATOM 518 O O . PRO A 1 65 ? -4.668 -1.374 1.789 1.00 95.56 65 PRO A O 1
ATOM 521 N N . GLN A 1 66 ? -6.150 0.261 1.441 1.00 96.75 66 GLN A N 1
ATOM 522 C CA . GLN A 1 66 ? -6.821 0.077 2.741 1.00 96.75 66 GLN A CA 1
ATOM 523 C C . GLN A 1 66 ? -8.193 -0.608 2.628 1.00 96.75 66 GLN A C 1
ATOM 525 O O . GLN A 1 66 ? -8.908 -0.753 3.625 1.00 96.75 66 GLN A O 1
ATOM 530 N N . LEU A 1 67 ? -8.573 -1.028 1.418 1.00 96.06 67 LEU A N 1
ATOM 531 C CA . LEU A 1 67 ? -9.866 -1.628 1.097 1.00 96.06 67 LEU A CA 1
ATOM 532 C C . LEU A 1 67 ? -9.696 -2.832 0.161 1.00 96.06 67 LEU A C 1
ATOM 534 O O . LEU A 1 67 ? -8.921 -2.785 -0.789 1.00 96.06 67 LEU A O 1
ATOM 538 N N . SER A 1 68 ? -10.473 -3.885 0.410 1.00 94.69 68 SER A N 1
ATOM 539 C CA . SER A 1 68 ? -10.488 -5.108 -0.408 1.00 94.69 68 SER A CA 1
ATOM 540 C C . SER A 1 68 ? -11.047 -4.915 -1.818 1.00 94.69 68 SER A C 1
ATOM 542 O O . SER A 1 68 ? -10.621 -5.611 -2.734 1.00 94.69 68 SER A O 1
ATOM 544 N N . ASP A 1 69 ? -11.987 -3.983 -2.001 1.00 93.00 69 ASP A N 1
ATOM 545 C CA . ASP A 1 69 ? -12.539 -3.644 -3.314 1.00 93.00 69 ASP A CA 1
ATOM 546 C C . ASP A 1 69 ? -11.446 -2.954 -4.159 1.00 93.00 69 ASP A C 1
ATOM 548 O O . ASP A 1 69 ? -10.935 -1.904 -3.746 1.00 93.00 69 ASP A O 1
ATOM 552 N N . PRO A 1 70 ? -11.056 -3.519 -5.317 1.00 88.50 70 PRO A N 1
ATOM 553 C CA . PRO A 1 70 ? -9.995 -2.963 -6.150 1.00 88.50 70 PRO A CA 1
ATOM 554 C C . PRO A 1 70 ? -10.410 -1.673 -6.867 1.00 88.50 70 PRO A C 1
ATOM 556 O O . PRO A 1 70 ? -9.552 -0.923 -7.318 1.00 88.50 70 PRO A O 1
ATOM 559 N N . THR A 1 71 ? -11.712 -1.387 -6.949 1.00 87.69 71 THR A N 1
ATOM 560 C CA . THR A 1 71 ? -12.259 -0.231 -7.678 1.00 87.69 71 THR A CA 1
ATOM 561 C C . THR A 1 71 ? -12.439 1.007 -6.800 1.00 87.69 71 THR A C 1
ATOM 563 O O . THR A 1 71 ? -12.845 2.065 -7.282 1.00 87.69 71 THR A O 1
ATOM 566 N N . LYS A 1 72 ? -12.170 0.894 -5.492 1.00 90.56 72 LYS A N 1
ATOM 567 C CA . LYS A 1 72 ? -12.446 1.945 -4.507 1.00 90.56 72 LYS A CA 1
ATOM 568 C C . LYS A 1 72 ? -11.274 2.155 -3.553 1.00 90.56 72 LYS A C 1
ATOM 570 O O . LYS A 1 72 ? -10.590 1.222 -3.140 1.00 90.56 72 LYS A O 1
ATOM 575 N N . SER A 1 73 ? -11.129 3.399 -3.112 1.00 90.88 73 SER A N 1
ATOM 576 C CA . SER A 1 73 ? -10.266 3.767 -1.985 1.00 90.88 73 SER A CA 1
ATOM 577 C C . SER A 1 73 ? -11.077 3.891 -0.703 1.00 90.88 73 SER A C 1
ATOM 579 O O . SER A 1 73 ? -12.237 4.322 -0.727 1.00 90.88 73 SER A O 1
ATOM 581 N N . ALA A 1 74 ? -10.457 3.565 0.432 1.00 94.75 74 ALA A N 1
ATOM 582 C CA . ALA A 1 74 ? -11.085 3.779 1.730 1.00 94.75 74 ALA A CA 1
ATOM 583 C C . ALA A 1 74 ? -11.307 5.282 1.999 1.00 94.75 74 ALA A C 1
ATOM 585 O O . ALA A 1 74 ? -10.609 6.144 1.470 1.00 94.75 74 ALA A O 1
ATOM 586 N N . ARG A 1 75 ? -12.270 5.623 2.860 1.00 95.56 75 ARG A N 1
ATOM 587 C CA . ARG A 1 75 ? -12.575 7.031 3.189 1.00 95.56 75 ARG A CA 1
ATOM 588 C C . ARG A 1 75 ? -11.416 7.720 3.909 1.00 95.56 75 ARG A C 1
ATOM 590 O O . ARG A 1 75 ? -11.097 8.861 3.593 1.00 95.56 75 ARG A O 1
ATOM 597 N N . VAL A 1 76 ? -10.750 7.002 4.814 1.00 96.44 76 VAL A N 1
ATOM 598 C CA . VAL A 1 76 ? -9.519 7.475 5.469 1.00 96.44 76 VAL A CA 1
ATOM 599 C C . VAL A 1 76 ? -8.382 7.665 4.464 1.00 96.44 76 VAL A C 1
ATOM 601 O O . VAL A 1 76 ? -7.712 8.683 4.515 1.00 96.44 76 VAL A O 1
ATOM 604 N N . GLU A 1 77 ? -8.219 6.752 3.501 1.00 95.38 77 GLU A N 1
ATOM 605 C CA . GLU A 1 77 ? -7.197 6.838 2.448 1.00 95.38 77 GLU A CA 1
ATOM 606 C C . GLU A 1 77 ? -7.390 8.112 1.612 1.00 95.38 77 GLU A C 1
ATOM 608 O O . GLU A 1 77 ? -6.452 8.883 1.433 1.00 95.38 77 GLU A O 1
ATOM 613 N N . GLN A 1 78 ? -8.630 8.406 1.204 1.00 95.62 78 GLN A N 1
ATOM 614 C CA . GLN A 1 78 ? -8.976 9.644 0.493 1.00 95.62 78 GLN A CA 1
ATOM 615 C C . GLN A 1 78 ? -8.697 10.901 1.332 1.00 95.62 78 GLN A C 1
ATOM 617 O O . GLN A 1 78 ? -8.206 11.897 0.804 1.00 95.62 78 GLN A O 1
ATOM 622 N N . ALA A 1 79 ? -9.011 10.871 2.631 1.00 97.62 79 ALA A N 1
ATOM 623 C CA . ALA A 1 79 ? -8.771 11.999 3.528 1.00 97.62 79 ALA A CA 1
ATOM 624 C C . ALA A 1 79 ? -7.269 12.262 3.735 1.00 97.62 79 ALA A C 1
ATOM 626 O O . ALA A 1 79 ? -6.843 13.413 3.664 1.00 97.62 79 ALA A O 1
ATOM 627 N N . ILE A 1 80 ? -6.465 11.209 3.931 1.00 97.44 80 ILE A N 1
ATOM 628 C CA . ILE A 1 80 ? -5.007 11.326 4.066 1.00 97.44 80 ILE A CA 1
ATOM 629 C C . ILE A 1 80 ? -4.369 11.795 2.757 1.00 97.44 80 ILE A C 1
ATOM 631 O O . ILE A 1 80 ? -3.534 12.694 2.794 1.00 97.44 80 ILE A O 1
ATOM 635 N N . ALA A 1 81 ? -4.783 11.267 1.602 1.00 93.25 81 ALA A N 1
ATOM 636 C CA . ALA A 1 81 ? -4.292 11.741 0.306 1.00 93.25 81 ALA A CA 1
ATOM 637 C C . ALA A 1 81 ? -4.633 13.225 0.066 1.00 93.25 81 ALA A C 1
ATOM 639 O O . ALA A 1 81 ? -3.797 13.996 -0.411 1.00 93.25 81 ALA A O 1
ATOM 640 N N . GLY A 1 82 ? -5.841 13.652 0.452 1.00 96.25 82 GLY A N 1
ATOM 641 C CA . GLY A 1 82 ? -6.246 15.056 0.384 1.00 96.25 82 GLY A CA 1
ATOM 642 C C . GLY A 1 82 ? -5.400 15.961 1.285 1.00 96.25 82 GLY A C 1
ATOM 643 O O . GLY A 1 82 ? -4.956 17.022 0.857 1.00 96.25 82 GLY A O 1
ATOM 644 N N . PHE A 1 83 ? -5.097 15.509 2.504 1.00 97.38 83 PHE A N 1
ATOM 645 C CA . PHE A 1 83 ? -4.207 16.227 3.416 1.00 97.38 83 PHE A CA 1
ATOM 646 C C . PHE A 1 83 ? -2.768 16.314 2.883 1.00 97.38 83 PHE A C 1
ATOM 648 O O . PHE A 1 83 ? -2.207 17.403 2.815 1.00 97.38 83 PHE A O 1
ATOM 655 N N . LYS A 1 84 ? -2.184 15.191 2.437 1.00 92.25 84 LYS A N 1
ATOM 656 C CA . LYS A 1 84 ? -0.807 15.138 1.908 1.00 92.25 84 LYS A CA 1
ATOM 657 C C . LYS A 1 84 ? -0.607 15.999 0.656 1.00 92.25 84 LYS A C 1
ATOM 659 O O . LYS A 1 84 ? 0.483 16.514 0.448 1.00 92.25 84 LYS A O 1
ATOM 664 N N . SER A 1 85 ? -1.648 16.167 -0.160 1.00 90.81 85 SER A N 1
ATOM 665 C CA . SER A 1 85 ? -1.627 17.038 -1.348 1.00 90.81 85 SER A CA 1
ATOM 666 C C . SER A 1 85 ? -1.919 18.513 -1.048 1.00 90.81 85 SER A C 1
ATOM 668 O O . SER A 1 85 ? -1.913 19.328 -1.965 1.00 90.81 85 SER A O 1
ATOM 670 N N . GLY A 1 86 ? -2.228 18.869 0.203 1.00 94.94 86 GLY A N 1
ATOM 671 C CA . GLY A 1 86 ? -2.634 20.225 0.585 1.00 94.94 86 GLY A CA 1
ATOM 672 C C . GLY A 1 86 ? -4.052 20.616 0.149 1.00 94.94 86 GLY A C 1
ATOM 673 O O . GLY A 1 86 ? -4.476 21.740 0.403 1.00 94.94 86 GLY A O 1
ATOM 674 N N . SER A 1 87 ? -4.813 19.706 -0.472 1.00 97.06 87 SER A N 1
ATOM 675 C CA . SER A 1 87 ? -6.201 19.961 -0.891 1.00 97.06 87 SER A CA 1
ATOM 676 C C . SER A 1 87 ? -7.205 19.928 0.267 1.00 97.06 87 SER A C 1
ATOM 678 O O . SER A 1 87 ? -8.308 20.457 0.136 1.00 97.06 87 SER A O 1
ATOM 680 N N . LEU A 1 88 ? -6.831 19.330 1.403 1.00 97.69 88 LEU A N 1
ATOM 681 C CA . LEU A 1 88 ? -7.584 19.369 2.655 1.00 97.69 88 LEU A CA 1
ATOM 682 C C . LEU A 1 88 ? -6.699 19.875 3.792 1.00 97.69 88 LEU A C 1
ATOM 684 O O . LEU A 1 88 ? -5.564 19.427 3.951 1.00 97.69 88 LEU A O 1
ATOM 688 N N . THR A 1 89 ? -7.253 20.719 4.661 1.00 98.44 89 THR A N 1
ATOM 689 C CA . THR A 1 89 ? -6.639 20.970 5.970 1.00 98.44 89 THR A CA 1
ATOM 690 C C . THR A 1 89 ? -6.759 19.734 6.864 1.00 98.44 89 THR A C 1
ATOM 692 O O . THR A 1 89 ? -7.590 18.846 6.634 1.00 98.44 89 THR A O 1
ATOM 695 N N . ARG A 1 90 ? -5.968 19.686 7.941 1.00 98.38 90 ARG A N 1
ATOM 696 C CA . ARG A 1 90 ? -6.048 18.612 8.941 1.00 98.38 90 ARG A CA 1
ATOM 697 C C . ARG A 1 90 ? -7.464 18.481 9.514 1.00 98.38 90 ARG A C 1
ATOM 699 O O . ARG A 1 90 ? -7.999 17.379 9.614 1.00 98.38 90 ARG A O 1
ATOM 706 N N . GLU A 1 91 ? -8.113 19.598 9.826 1.00 98.31 91 GLU A N 1
ATOM 707 C CA . GLU A 1 91 ? -9.470 19.643 10.382 1.00 98.31 91 GLU A CA 1
ATOM 708 C C . GLU A 1 91 ? -10.512 19.130 9.384 1.00 98.31 91 GLU A C 1
ATOM 710 O O . GLU A 1 91 ? -11.442 18.419 9.774 1.00 98.31 91 GLU A O 1
ATOM 715 N N . GLN A 1 92 ? -10.358 19.462 8.099 1.00 98.44 92 GLN A N 1
ATOM 716 C CA . GLN A 1 92 ? -11.235 18.969 7.037 1.00 98.44 92 GLN A CA 1
ATOM 717 C C . GLN A 1 92 ? -11.073 17.457 6.840 1.00 98.44 92 GLN A C 1
ATOM 719 O O . GLN A 1 92 ? -12.074 16.742 6.751 1.00 98.44 92 GLN A O 1
ATOM 724 N N . ALA A 1 93 ? -9.834 16.954 6.840 1.00 98.50 93 ALA A N 1
ATOM 725 C CA . ALA A 1 93 ? -9.552 15.524 6.749 1.00 98.50 93 ALA A CA 1
ATOM 726 C C . ALA A 1 93 ? -10.148 14.751 7.940 1.00 98.50 93 ALA A C 1
ATOM 728 O O . ALA A 1 93 ? -10.863 13.766 7.738 1.00 98.50 93 ALA A O 1
ATOM 729 N N . ILE A 1 94 ? -9.952 15.240 9.170 1.00 98.62 94 ILE A N 1
ATOM 730 C CA . ILE A 1 94 ? -10.549 14.656 10.383 1.00 98.62 94 ILE A CA 1
ATOM 731 C C . ILE A 1 94 ? -12.080 14.672 10.303 1.00 98.62 94 ILE A C 1
ATOM 733 O O . ILE A 1 94 ? -12.718 13.655 10.576 1.00 98.62 94 ILE A O 1
ATOM 737 N N . SER A 1 95 ? -12.688 15.785 9.879 1.00 98.19 95 SER A N 1
ATOM 738 C CA . SER A 1 95 ? -14.149 15.876 9.753 1.00 98.19 95 SER A CA 1
ATOM 739 C C . SER A 1 95 ? -14.713 14.887 8.727 1.00 98.19 95 SER A C 1
ATOM 741 O O . SER A 1 95 ? -15.797 14.337 8.929 1.00 98.19 95 SER A O 1
ATOM 743 N N . ARG A 1 96 ? -13.982 14.618 7.641 1.00 97.69 96 ARG A N 1
ATOM 744 C CA . ARG A 1 96 ? -14.376 13.607 6.652 1.00 97.69 96 ARG A CA 1
ATOM 745 C C . ARG A 1 96 ? -14.319 12.194 7.233 1.00 97.69 96 ARG A C 1
ATOM 747 O O . ARG A 1 96 ? -15.263 11.425 7.063 1.00 97.69 96 ARG A O 1
ATOM 754 N N . ILE A 1 97 ? -13.255 11.870 7.968 1.00 98.00 97 ILE A N 1
ATOM 755 C CA . ILE A 1 97 ? -13.116 10.579 8.660 1.00 98.00 97 ILE A CA 1
ATOM 756 C C . ILE A 1 97 ? -14.263 10.380 9.659 1.00 98.00 97 ILE A C 1
ATOM 758 O O . ILE A 1 97 ? -14.902 9.329 9.647 1.00 98.00 97 ILE A O 1
ATOM 762 N N . GLU A 1 98 ? -14.573 11.400 10.463 1.00 97.12 98 GLU A N 1
ATOM 763 C CA . GLU A 1 98 ? -15.660 11.383 11.451 1.00 97.12 98 GLU A CA 1
ATOM 764 C C . GLU A 1 98 ? -17.012 11.002 10.830 1.00 97.12 98 GLU A C 1
ATOM 766 O O . GLU A 1 98 ? -17.741 10.169 11.375 1.00 97.12 98 GLU A O 1
ATOM 771 N N . LYS A 1 99 ? -17.333 11.591 9.673 1.00 95.06 99 LYS A N 1
ATOM 772 C CA . LYS A 1 99 ? -18.612 11.393 8.981 1.00 95.06 99 LYS A CA 1
ATOM 773 C C . LYS A 1 99 ? -18.706 10.047 8.263 1.00 95.06 99 LYS A C 1
ATOM 775 O O . LYS A 1 99 ? -19.797 9.491 8.158 1.00 95.06 99 LYS A O 1
ATOM 780 N N . GLU A 1 100 ? -17.590 9.530 7.749 1.00 93.88 100 GLU A N 1
ATOM 781 C CA . GLU A 1 100 ? -17.625 8.487 6.716 1.00 93.88 100 GLU A CA 1
ATOM 782 C C . GLU A 1 100 ? -16.956 7.161 7.116 1.00 93.88 100 GLU A C 1
ATOM 784 O O . GLU A 1 100 ? -17.269 6.128 6.523 1.00 93.88 100 GLU A O 1
ATOM 789 N N . ALA A 1 101 ? -16.043 7.139 8.094 1.00 93.56 101 ALA A N 1
ATOM 790 C CA . ALA A 1 101 ? -15.227 5.950 8.366 1.00 93.56 101 ALA A CA 1
ATOM 791 C C . ALA A 1 101 ? -15.901 4.921 9.294 1.00 93.56 101 ALA A C 1
ATOM 793 O O . ALA A 1 101 ? -15.641 3.722 9.200 1.00 93.56 101 ALA A O 1
ATOM 794 N N . PHE A 1 102 ? -16.782 5.359 10.194 1.00 95.25 102 PHE A N 1
ATOM 795 C CA . PHE A 1 102 ? -17.183 4.530 11.337 1.00 95.25 102 PHE A CA 1
ATOM 796 C C . PHE A 1 102 ? -18.448 3.690 11.147 1.00 95.25 102 PHE A C 1
ATOM 798 O O . PHE A 1 102 ? -18.747 2.851 11.998 1.00 95.25 102 PHE A O 1
ATOM 805 N N . ARG A 1 103 ? -19.163 3.876 10.029 1.00 92.44 103 ARG A N 1
ATOM 806 C CA . ARG A 1 103 ? -20.453 3.219 9.751 1.00 92.44 103 ARG A CA 1
ATOM 807 C C . ARG A 1 103 ? -20.386 1.700 9.888 1.00 92.44 103 ARG A C 1
ATOM 809 O O . ARG A 1 103 ? -21.308 1.105 10.434 1.00 92.44 103 ARG A O 1
ATOM 816 N N . ASP A 1 104 ? -19.312 1.089 9.392 1.00 92.69 104 ASP A N 1
ATOM 817 C CA . ASP A 1 104 ? -19.213 -0.367 9.316 1.00 92.69 104 ASP A CA 1
ATOM 818 C C . ASP A 1 104 ? -18.364 -0.985 10.424 1.00 92.69 104 ASP A C 1
ATOM 820 O O . ASP A 1 104 ? -18.711 -2.061 10.913 1.00 92.69 104 ASP A O 1
ATOM 824 N N . VAL A 1 105 ? -17.267 -0.331 10.819 1.00 95.69 105 VAL A N 1
ATOM 825 C CA . VAL A 1 105 ? -16.304 -0.917 11.762 1.00 95.69 105 VAL A CA 1
ATOM 826 C C . VAL A 1 105 ? -16.848 -0.967 13.188 1.00 95.69 105 VAL A C 1
ATOM 828 O O . VAL A 1 105 ? -16.706 -2.002 13.829 1.00 95.69 105 VAL A O 1
ATOM 831 N N . LEU A 1 106 ? -17.523 0.085 13.668 1.00 96.44 106 LEU A N 1
ATOM 832 C CA . LEU A 1 106 ? -18.047 0.124 15.040 1.00 96.44 106 LEU A CA 1
ATOM 833 C C . LEU A 1 106 ? -19.090 -0.976 15.329 1.00 96.44 106 LEU A C 1
ATOM 835 O O . LEU A 1 106 ? -18.913 -1.725 16.289 1.00 96.44 106 LEU A O 1
ATOM 839 N N . PRO A 1 107 ? -20.141 -1.166 14.504 1.00 95.50 107 PRO A N 1
ATOM 840 C CA . PRO A 1 107 ? -21.111 -2.237 14.750 1.00 95.50 107 PRO A CA 1
ATOM 841 C C . PRO A 1 107 ? -20.526 -3.649 14.598 1.00 95.50 107 PRO A C 1
ATOM 843 O O . PRO A 1 107 ? -20.986 -4.582 15.258 1.00 95.50 107 PRO A O 1
ATOM 846 N N . ARG A 1 108 ? -19.534 -3.833 13.714 1.00 95.88 108 ARG A N 1
ATOM 847 C CA . ARG A 1 108 ? -19.036 -5.165 13.315 1.00 95.88 108 ARG A CA 1
ATOM 848 C C . ARG A 1 108 ? -17.716 -5.575 13.961 1.00 95.88 108 ARG A C 1
ATOM 850 O O . ARG A 1 108 ? -17.260 -6.691 13.724 1.00 95.88 108 ARG A O 1
ATOM 857 N N . PHE A 1 109 ? -17.082 -4.708 14.753 1.00 97.56 109 PHE A N 1
ATOM 858 C CA . PHE A 1 109 ? -15.780 -5.001 15.361 1.00 97.56 109 PHE A CA 1
ATOM 859 C C . PHE A 1 109 ? -15.815 -6.302 16.163 1.00 97.56 109 PHE A C 1
ATOM 861 O O . PHE A 1 109 ? -15.002 -7.187 15.932 1.00 97.56 109 PHE A O 1
ATOM 868 N N . HIS A 1 110 ? -16.830 -6.454 17.014 1.00 97.44 110 HIS A N 1
ATOM 869 C CA . HIS A 1 110 ? -17.036 -7.609 17.886 1.00 97.44 110 HIS A CA 1
ATOM 870 C C . HIS A 1 110 ? -17.657 -8.818 17.163 1.00 97.44 110 HIS A C 1
ATOM 872 O O . HIS A 1 110 ? -18.372 -9.597 17.782 1.00 97.44 110 HIS A O 1
ATOM 878 N N . THR A 1 111 ? -17.464 -8.966 15.849 1.00 96.69 111 THR A N 1
ATOM 879 C CA . THR A 1 111 ? -18.011 -10.081 15.060 1.00 96.69 111 THR A CA 1
ATOM 880 C C . THR A 1 111 ? -16.896 -10.957 14.492 1.00 96.69 111 THR A C 1
ATOM 882 O O . THR A 1 111 ? -16.021 -10.475 13.764 1.00 96.69 111 THR A O 1
ATOM 885 N N . VAL A 1 112 ? -16.979 -12.258 14.770 1.00 95.56 112 VAL A N 1
ATOM 886 C CA . VAL A 1 112 ? -16.095 -13.310 14.249 1.00 95.56 112 VAL A CA 1
ATOM 887 C C . VAL A 1 112 ? -16.963 -14.369 13.579 1.00 95.56 112 VAL A C 1
ATOM 889 O O . VAL A 1 112 ? -17.950 -14.806 14.159 1.00 95.56 112 VAL A O 1
ATOM 892 N N . ASN A 1 113 ? -16.648 -14.738 12.333 1.00 91.12 113 ASN A N 1
ATOM 893 C CA . ASN A 1 113 ? -17.417 -15.724 11.555 1.00 91.12 113 ASN A CA 1
ATOM 894 C C . ASN A 1 113 ? -18.942 -15.477 11.534 1.00 91.12 113 ASN A C 1
ATOM 896 O O . ASN A 1 113 ? -19.739 -16.406 11.548 1.00 91.12 113 ASN A O 1
ATOM 900 N N . GLY A 1 114 ? -19.357 -14.204 11.517 1.00 89.94 114 GLY A N 1
ATOM 901 C CA . GLY A 1 114 ? -20.772 -13.808 11.513 1.00 89.94 114 GLY A CA 1
ATOM 902 C C . GLY A 1 114 ? -21.455 -13.808 12.885 1.00 89.94 114 GLY A C 1
ATOM 903 O O . GLY A 1 114 ? -22.589 -13.351 12.984 1.00 89.94 114 GLY A O 1
ATOM 904 N N . VAL A 1 115 ? -20.766 -14.236 13.945 1.00 93.62 115 VAL A N 1
ATOM 905 C CA . VAL A 1 115 ? -21.292 -14.299 15.313 1.00 93.62 115 VAL A CA 1
ATOM 906 C C . VAL A 1 115 ? -20.691 -13.181 16.163 1.00 93.62 115 VAL A C 1
ATOM 908 O O . VAL A 1 115 ? -19.497 -12.885 16.086 1.00 93.62 115 VAL A O 1
ATOM 911 N N . GLN A 1 116 ? -21.525 -12.527 16.972 1.00 94.06 116 GLN A N 1
ATOM 912 C CA . GLN A 1 116 ? -21.067 -11.535 17.943 1.00 94.06 116 GLN A CA 1
ATOM 913 C C . GLN A 1 116 ? -20.331 -12.232 19.089 1.00 94.06 116 GLN A C 1
ATOM 915 O O . GLN A 1 116 ? -20.904 -13.096 19.750 1.00 94.06 116 GLN A O 1
ATOM 920 N N . VAL A 1 117 ? -19.092 -11.827 19.362 1.00 94.94 117 VAL A N 1
ATOM 921 C CA . VAL A 1 117 ? -18.370 -12.332 20.531 1.00 94.94 117 VAL A CA 1
ATOM 922 C C . VAL A 1 117 ? -18.998 -11.778 21.822 1.00 94.94 117 VAL A C 1
ATOM 924 O O . VAL A 1 117 ? -19.465 -10.624 21.821 1.00 94.94 117 VAL A O 1
ATOM 927 N N . PRO A 1 118 ? -19.026 -12.560 22.920 1.00 93.19 118 PRO A N 1
ATOM 928 C CA . PRO A 1 118 ? -19.623 -12.127 24.186 1.00 93.19 118 PRO A CA 1
ATOM 929 C C . PRO A 1 118 ? -18.900 -10.934 24.820 1.00 93.19 118 PRO A C 1
ATOM 931 O O . PRO A 1 118 ? -19.544 -10.034 25.355 1.00 93.19 118 PRO A O 1
ATOM 934 N N . VAL A 1 119 ? -17.567 -10.897 24.726 1.00 97.25 119 VAL A N 1
ATOM 935 C CA . VAL A 1 119 ? -16.750 -9.827 25.310 1.00 97.25 119 VAL A CA 1
ATOM 936 C C . VAL A 1 119 ? -16.851 -8.569 24.449 1.00 97.25 119 VAL A C 1
ATOM 938 O O . VAL A 1 119 ? -16.486 -8.562 23.271 1.00 97.25 119 VAL A O 1
ATOM 941 N N . LYS A 1 120 ? -17.353 -7.480 25.035 1.00 97.62 120 LYS A N 1
ATOM 942 C CA . LYS A 1 120 ? -17.347 -6.152 24.410 1.00 97.62 120 LYS A CA 1
ATOM 943 C C . LYS A 1 120 ? -16.185 -5.355 24.963 1.00 97.62 120 LYS A C 1
ATOM 945 O O . LYS A 1 120 ? -16.034 -5.294 26.170 1.00 97.62 120 LYS A O 1
ATOM 950 N N . PHE A 1 121 ? -15.413 -4.727 24.083 1.00 98.38 121 PHE A N 1
ATOM 951 C CA . PHE A 1 121 ? -14.303 -3.841 24.439 1.00 98.38 121 PHE A CA 1
ATOM 952 C C . PHE A 1 121 ? -14.760 -2.385 24.544 1.00 98.38 121 PHE A C 1
ATOM 954 O O . PHE A 1 121 ? -14.184 -1.599 25.295 1.00 98.38 121 PHE A O 1
ATOM 961 N N . TYR A 1 122 ? -15.849 -2.038 23.862 1.00 98.44 122 TYR A N 1
ATOM 962 C CA . TYR A 1 122 ? -16.505 -0.743 23.964 1.00 98.44 122 TYR A CA 1
ATOM 963 C C . TYR A 1 122 ? -18.003 -0.860 23.673 1.00 98.44 122 TYR A C 1
ATOM 965 O O . TYR A 1 122 ? -18.455 -1.777 22.982 1.00 98.44 122 TYR A O 1
ATOM 973 N N . THR A 1 123 ? -18.754 0.132 24.135 1.00 97.56 123 THR A N 1
ATOM 974 C CA . THR A 1 123 ? -20.088 0.474 23.627 1.00 97.56 123 THR A CA 1
ATOM 975 C C . THR A 1 123 ? -19.998 1.758 22.809 1.00 97.56 123 THR A C 1
ATOM 977 O O . THR A 1 123 ? -19.134 2.592 23.078 1.00 97.56 123 THR A O 1
ATOM 980 N N . TYR A 1 124 ? -20.864 1.942 21.815 1.00 96.25 124 TYR A N 1
ATOM 981 C CA . TYR A 1 124 ? -20.867 3.150 20.986 1.00 96.25 124 TYR A CA 1
ATOM 982 C C . TYR A 1 124 ? -22.274 3.730 20.841 1.00 96.25 124 TYR A C 1
ATOM 984 O O . TYR A 1 124 ? -23.269 3.009 20.893 1.00 96.25 124 TYR A O 1
ATOM 992 N N . SER A 1 125 ? -22.346 5.041 20.639 1.00 93.50 125 SER A N 1
ATOM 993 C CA . SER A 1 125 ? -23.589 5.787 20.437 1.00 93.50 125 SER A CA 1
ATOM 994 C C . SER A 1 125 ? -23.399 6.885 19.380 1.00 93.50 125 SER A C 1
ATOM 996 O O . SER A 1 125 ? -22.384 6.948 18.674 1.00 93.50 125 SER A O 1
ATOM 998 N N . SER A 1 126 ? -24.381 7.778 19.242 1.00 86.88 126 SER A N 1
ATOM 999 C CA . SER A 1 126 ? -24.232 8.978 18.418 1.00 86.88 126 SER A CA 1
ATOM 1000 C C . SER A 1 126 ? -23.106 9.896 18.911 1.00 86.88 126 SER A C 1
ATOM 1002 O O . SER A 1 126 ? -22.462 10.513 18.061 1.00 86.88 126 SER A O 1
ATOM 1004 N N . SER A 1 127 ? -22.830 9.934 20.222 1.00 85.50 127 SER A N 1
ATOM 1005 C CA . SER A 1 127 ? -21.844 10.829 20.841 1.00 85.50 127 SER A CA 1
ATOM 1006 C C . SER A 1 127 ? -20.405 10.314 20.768 1.00 85.50 127 SER A C 1
ATOM 1008 O O . SER A 1 127 ? -19.480 11.124 20.721 1.00 85.50 127 SER A O 1
ATOM 1010 N N . GLY A 1 128 ? -20.186 8.998 20.701 1.00 93.56 128 GLY A N 1
ATOM 1011 C CA . GLY A 1 128 ? -18.834 8.440 20.700 1.00 93.56 128 GLY A CA 1
ATOM 1012 C C . GLY A 1 128 ? -18.753 7.000 21.186 1.00 93.56 128 GLY A C 1
ATOM 1013 O O . GLY A 1 128 ? -19.699 6.230 21.015 1.00 93.56 128 GLY A O 1
ATOM 1014 N N . LEU A 1 129 ? -17.606 6.647 21.766 1.00 97.12 129 LEU A N 1
ATOM 1015 C CA . LEU A 1 129 ? -17.328 5.343 22.364 1.00 97.12 129 LEU A CA 1
ATOM 1016 C C . LEU A 1 129 ? -17.140 5.489 23.879 1.00 97.12 129 LEU A C 1
ATOM 1018 O O . LEU A 1 129 ? -16.525 6.446 24.350 1.00 97.12 129 LEU A O 1
ATOM 1022 N N . ALA A 1 130 ? -17.613 4.486 24.614 1.00 98.31 130 ALA A N 1
ATOM 1023 C CA . ALA A 1 130 ? -17.267 4.242 26.008 1.00 98.31 130 ALA A CA 1
ATOM 1024 C C . ALA A 1 130 ? -16.527 2.901 26.096 1.00 98.31 130 ALA A C 1
ATOM 1026 O O . ALA A 1 130 ? -17.071 1.866 25.702 1.00 98.31 130 ALA A O 1
ATOM 1027 N N . LEU A 1 131 ? -15.276 2.924 26.554 1.00 98.56 131 LEU A N 1
ATOM 1028 C CA . LEU A 1 131 ? -14.448 1.738 26.737 1.00 98.56 131 LEU A CA 1
ATOM 1029 C C . LEU A 1 131 ? -14.883 0.969 27.986 1.00 98.56 131 LEU A C 1
ATOM 1031 O O . LEU A 1 131 ? -15.146 1.544 29.041 1.00 98.56 131 LEU A O 1
ATOM 1035 N N . THR A 1 132 ? -14.924 -0.349 27.852 1.00 98.38 132 THR A N 1
ATOM 1036 C CA . THR A 1 132 ? -15.238 -1.279 28.945 1.00 98.38 132 THR A CA 1
ATOM 1037 C C . THR A 1 132 ? -13.970 -1.700 29.680 1.00 98.38 132 THR A C 1
ATOM 1039 O O . THR A 1 132 ? -12.870 -1.585 29.137 1.00 98.38 132 THR A O 1
ATOM 1042 N N . ASP A 1 133 ? -14.114 -2.298 30.862 1.00 98.12 133 ASP A N 1
ATOM 1043 C CA . ASP A 1 133 ? -12.973 -2.862 31.591 1.00 98.12 133 ASP A CA 1
ATOM 1044 C C . ASP A 1 133 ? -12.250 -3.963 30.804 1.00 98.12 133 ASP A C 1
ATOM 1046 O O . ASP A 1 133 ? -11.042 -4.110 30.954 1.00 98.12 133 ASP A O 1
ATOM 1050 N N . ALA A 1 134 ? -12.930 -4.666 29.889 1.00 98.38 134 ALA A N 1
ATOM 1051 C CA . ALA A 1 134 ? -12.290 -5.650 29.017 1.00 98.38 134 ALA A CA 1
ATOM 1052 C C . ALA A 1 134 ? -11.196 -5.024 28.133 1.00 98.38 134 ALA A C 1
ATOM 1054 O O . ALA A 1 134 ? -10.160 -5.642 27.913 1.00 98.38 134 ALA A O 1
ATOM 1055 N N . ALA A 1 135 ? -11.378 -3.786 27.652 1.00 98.38 135 ALA A N 1
ATOM 1056 C CA . ALA A 1 135 ? -10.333 -3.092 26.892 1.00 98.38 135 ALA A CA 1
ATOM 1057 C C . ALA A 1 135 ? -9.110 -2.783 27.765 1.00 98.38 135 ALA A C 1
ATOM 1059 O O . ALA A 1 135 ? -7.976 -2.957 27.321 1.00 98.38 135 ALA A O 1
ATOM 1060 N N . PHE A 1 136 ? -9.340 -2.374 29.014 1.00 98.44 136 PHE A N 1
ATOM 1061 C CA . PHE A 1 136 ? -8.270 -2.118 29.977 1.00 98.44 136 PHE A CA 1
ATOM 1062 C C . PHE A 1 136 ? -7.543 -3.411 30.361 1.00 98.44 136 PHE A C 1
ATOM 1064 O O . PHE A 1 136 ? -6.317 -3.432 30.345 1.00 98.44 136 PHE A O 1
ATOM 1071 N N . MET A 1 137 ? -8.273 -4.509 30.589 1.00 97.94 137 MET A N 1
ATOM 1072 C CA . MET A 1 137 ? -7.694 -5.835 30.835 1.00 97.94 137 MET A CA 1
ATOM 1073 C C . MET A 1 137 ? -6.744 -6.264 29.713 1.00 97.94 137 MET A C 1
ATOM 1075 O O . MET A 1 137 ? -5.684 -6.808 29.997 1.00 97.94 137 MET A O 1
ATOM 1079 N N . VAL A 1 138 ? -7.092 -5.994 28.450 1.00 98.12 138 VAL A N 1
ATOM 1080 C CA . VAL A 1 138 ? -6.232 -6.312 27.302 1.00 98.12 138 VAL A CA 1
ATOM 1081 C C . VAL A 1 138 ? -5.008 -5.399 27.258 1.00 98.12 138 VAL A C 1
ATOM 1083 O O . VAL A 1 138 ? -3.875 -5.880 27.264 1.00 98.12 138 VAL A O 1
ATOM 1086 N N . PHE A 1 139 ? -5.215 -4.082 27.220 1.00 97.94 139 PHE A N 1
ATOM 1087 C CA . PHE A 1 139 ? -4.152 -3.128 26.890 1.00 97.94 139 PHE A CA 1
ATOM 1088 C C . PHE A 1 139 ? -3.330 -2.633 28.088 1.00 97.94 139 PHE A C 1
ATOM 1090 O O . PHE A 1 139 ? -2.376 -1.888 27.887 1.00 97.94 139 PHE A O 1
ATOM 1097 N N . GLN A 1 140 ? -3.641 -3.065 29.311 1.00 96.69 140 GLN A N 1
ATOM 1098 C CA . GLN A 1 140 ? -2.766 -2.917 30.484 1.00 96.69 140 GLN A CA 1
ATOM 1099 C C . GLN A 1 140 ? -2.082 -4.235 30.880 1.00 96.69 140 GLN A C 1
ATOM 1101 O O . GLN A 1 140 ? -1.306 -4.263 31.832 1.00 96.69 140 GLN A O 1
ATOM 1106 N N . SER A 1 141 ? -2.357 -5.332 30.164 1.00 96.31 141 SER A N 1
ATOM 1107 C CA . SER A 1 141 ? -1.696 -6.616 30.405 1.00 96.31 141 SER A CA 1
ATOM 1108 C C . SER A 1 141 ? -0.249 -6.633 29.910 1.00 96.31 141 SER A C 1
ATOM 1110 O O . SER A 1 141 ? 0.151 -5.851 29.045 1.00 96.31 141 SER A O 1
ATOM 1112 N N . SER A 1 142 ? 0.519 -7.615 30.385 1.00 95.81 142 SER A N 1
ATOM 1113 C CA . SER A 1 142 ? 1.854 -7.924 29.862 1.00 95.81 142 SER A CA 1
ATOM 1114 C C . SER A 1 142 ? 1.852 -8.386 28.396 1.00 95.81 142 SER A C 1
ATOM 1116 O O . SER A 1 142 ? 2.886 -8.313 27.738 1.00 95.81 142 SER A O 1
ATOM 1118 N N . GLU A 1 143 ? 0.712 -8.839 27.856 1.00 95.50 143 GLU A N 1
ATOM 1119 C CA . GLU A 1 143 ? 0.580 -9.298 26.462 1.00 95.50 143 GLU A CA 1
ATOM 1120 C C . GLU A 1 143 ? 0.376 -8.143 25.466 1.00 95.50 143 GLU A C 1
ATOM 1122 O O . GLU A 1 143 ? 0.426 -8.364 24.253 1.00 95.50 143 GLU A O 1
ATOM 1127 N N . ARG A 1 144 ? 0.168 -6.908 25.949 1.00 95.94 144 ARG A N 1
ATOM 1128 C CA . ARG A 1 144 ? -0.145 -5.725 25.132 1.00 95.94 144 ARG A CA 1
ATOM 1129 C C . ARG A 1 144 ? 0.767 -5.584 23.914 1.00 95.94 144 ARG A C 1
ATOM 1131 O O . ARG A 1 144 ? 0.284 -5.505 22.789 1.00 95.94 144 ARG A O 1
ATOM 1138 N N . ASP A 1 145 ? 2.081 -5.571 24.119 1.00 96.88 145 ASP A N 1
ATOM 1139 C CA . ASP A 1 145 ? 3.036 -5.305 23.035 1.00 96.88 145 ASP A CA 1
ATOM 1140 C C . ASP A 1 145 ? 3.043 -6.422 21.988 1.00 96.88 145 ASP A C 1
ATOM 1142 O O . ASP A 1 145 ? 3.241 -6.172 20.798 1.00 96.88 145 ASP A O 1
ATOM 1146 N N . LYS A 1 146 ? 2.802 -7.665 22.415 1.00 97.44 146 LYS A N 1
ATOM 1147 C CA . LYS A 1 146 ? 2.672 -8.807 21.511 1.00 97.44 146 LYS A CA 1
ATOM 1148 C C . LYS A 1 146 ? 1.396 -8.696 20.678 1.00 97.44 146 LYS A C 1
ATOM 1150 O O . LYS A 1 146 ? 1.477 -8.811 19.459 1.00 97.44 146 LYS A O 1
A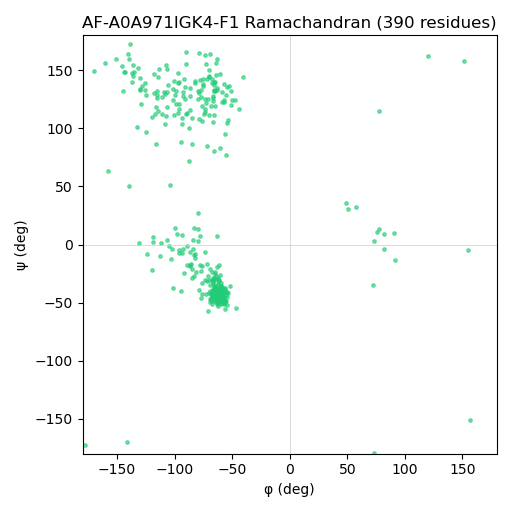TOM 1155 N N . LEU A 1 147 ? 0.262 -8.377 21.302 1.00 97.50 147 LEU A N 1
ATOM 1156 C CA . LEU A 1 147 ? -1.002 -8.139 20.599 1.00 97.50 147 LEU A CA 1
ATOM 1157 C C . LEU A 1 147 ? -0.895 -6.984 19.595 1.00 97.50 147 LEU A C 1
ATOM 1159 O O . LEU A 1 147 ? -1.402 -7.089 18.484 1.00 97.50 147 LEU A O 1
ATOM 1163 N N . LEU A 1 148 ? -0.209 -5.891 19.941 1.00 98.19 148 LEU A N 1
ATOM 1164 C CA . LEU A 1 148 ? -0.009 -4.774 19.011 1.00 98.19 148 LEU A CA 1
ATOM 1165 C C . LEU A 1 148 ? 0.851 -5.171 17.800 1.00 98.19 148 LEU A C 1
ATOM 1167 O O . LEU A 1 148 ? 0.550 -4.745 16.684 1.00 98.19 148 LEU A O 1
ATOM 1171 N N . ARG A 1 149 ? 1.859 -6.039 17.980 1.00 97.94 149 ARG A N 1
ATOM 1172 C CA . ARG A 1 149 ? 2.611 -6.631 16.856 1.00 97.94 149 ARG A CA 1
ATOM 1173 C C . ARG A 1 149 ? 1.748 -7.558 16.000 1.00 97.94 149 ARG A C 1
ATOM 1175 O O . ARG A 1 149 ? 1.887 -7.548 14.779 1.00 97.94 149 ARG A O 1
ATOM 1182 N N . GLU A 1 150 ? 0.856 -8.336 16.611 1.00 97.81 150 GLU A N 1
ATOM 1183 C CA . GLU A 1 150 ? -0.112 -9.179 15.893 1.00 97.81 150 GLU A CA 1
ATOM 1184 C C . GLU A 1 150 ? -1.081 -8.315 15.058 1.00 97.81 150 GLU A C 1
ATOM 1186 O O . GLU A 1 150 ? -1.305 -8.604 13.882 1.00 97.81 150 GLU A O 1
ATOM 1191 N N . VAL A 1 151 ? -1.584 -7.206 15.619 1.00 98.44 151 VAL A N 1
ATOM 1192 C CA . VAL A 1 151 ? -2.426 -6.223 14.909 1.00 98.44 151 VAL A CA 1
ATOM 1193 C C . VAL A 1 151 ? -1.685 -5.608 13.721 1.00 98.44 151 VAL A C 1
ATOM 1195 O O . VAL A 1 151 ? -2.242 -5.552 12.624 1.00 98.44 151 VAL A O 1
ATOM 1198 N N . ASP A 1 152 ? -0.439 -5.170 13.908 1.00 97.69 152 ASP A N 1
ATOM 1199 C CA . ASP A 1 152 ? 0.367 -4.596 12.824 1.00 97.69 152 ASP A CA 1
ATOM 1200 C C . ASP A 1 152 ? 0.668 -5.621 11.720 1.00 97.69 152 ASP A C 1
ATOM 1202 O O . ASP A 1 152 ? 0.474 -5.343 10.534 1.00 97.69 152 ASP A O 1
ATOM 1206 N N . SER A 1 153 ? 1.038 -6.845 12.104 1.00 96.56 153 SER A N 1
ATOM 1207 C CA . SER A 1 153 ? 1.288 -7.946 11.165 1.00 96.56 153 SER A CA 1
ATOM 1208 C C . SER A 1 153 ? 0.035 -8.276 10.353 1.00 96.56 153 SER A C 1
ATOM 1210 O O . SER A 1 153 ? 0.096 -8.422 9.130 1.00 96.56 153 SER A O 1
ATOM 1212 N N . LYS A 1 154 ? -1.132 -8.325 11.009 1.00 97.44 154 LYS A N 1
ATOM 1213 C CA . LYS A 1 154 ? -2.417 -8.538 10.338 1.00 97.44 154 LYS A CA 1
ATOM 1214 C C . LYS A 1 154 ? -2.755 -7.391 9.391 1.00 97.44 154 LYS A C 1
ATOM 1216 O O . LYS A 1 154 ? -3.262 -7.645 8.299 1.00 97.44 154 LYS A O 1
ATOM 1221 N N . TRP A 1 155 ? -2.477 -6.147 9.776 1.00 97.81 155 TRP A N 1
ATOM 1222 C CA . TRP A 1 155 ? -2.654 -4.992 8.899 1.00 97.81 155 TRP A CA 1
ATOM 1223 C C . TRP A 1 155 ? -1.785 -5.129 7.643 1.00 97.81 155 TRP A C 1
ATOM 1225 O O . TRP A 1 155 ? -2.298 -4.995 6.532 1.00 97.81 155 TRP A O 1
ATOM 1235 N N . SER A 1 156 ? -0.505 -5.474 7.801 1.00 95.94 156 SER A N 1
ATOM 1236 C CA . SER A 1 156 ? 0.428 -5.650 6.680 1.00 95.94 156 SER A CA 1
ATOM 1237 C C . SER A 1 156 ? -0.038 -6.735 5.716 1.00 95.94 156 SER A C 1
ATOM 1239 O O . SER A 1 156 ? -0.129 -6.491 4.515 1.00 95.94 156 SER A O 1
ATOM 1241 N N . PHE A 1 157 ? -0.472 -7.873 6.256 1.00 96.19 157 PHE A N 1
ATOM 1242 C CA . PHE A 1 157 ? -1.052 -8.959 5.473 1.00 96.19 157 PHE A CA 1
ATOM 1243 C C . PHE A 1 157 ? -2.290 -8.526 4.666 1.00 96.19 157 PHE A C 1
ATOM 1245 O O . PHE A 1 157 ? -2.434 -8.890 3.497 1.00 96.19 157 PHE A O 1
ATOM 1252 N N . LEU A 1 158 ? -3.199 -7.745 5.266 1.00 97.12 158 LEU A N 1
ATOM 1253 C CA . LEU A 1 158 ? -4.394 -7.253 4.568 1.00 97.12 158 LEU A CA 1
ATOM 1254 C C . LEU A 1 158 ? -4.024 -6.329 3.405 1.00 97.12 158 LEU A C 1
ATOM 1256 O O . LEU A 1 158 ? -4.544 -6.501 2.307 1.00 97.12 158 LEU A O 1
ATOM 1260 N N . GLU A 1 159 ? -3.115 -5.383 3.629 1.00 96.50 159 GLU A N 1
ATOM 1261 C CA . GLU A 1 159 ? -2.620 -4.467 2.595 1.00 96.50 159 GLU A CA 1
ATOM 1262 C C . GLU A 1 159 ? -1.985 -5.214 1.421 1.00 96.50 159 GLU A C 1
ATOM 1264 O O . GLU A 1 159 ? -2.281 -4.917 0.265 1.00 96.50 159 GLU A O 1
ATOM 1269 N N . GLU A 1 160 ? -1.142 -6.207 1.709 1.00 94.62 160 GLU A N 1
ATOM 1270 C CA . GLU A 1 160 ? -0.505 -7.045 0.693 1.00 94.62 160 GLU A CA 1
ATOM 1271 C C . GLU A 1 160 ? -1.533 -7.852 -0.098 1.00 94.62 160 GLU A C 1
ATOM 1273 O O . GLU A 1 160 ? -1.479 -7.877 -1.327 1.00 94.62 160 GLU A O 1
ATOM 1278 N N . THR A 1 161 ? -2.510 -8.449 0.588 1.00 94.88 161 THR A N 1
ATOM 1279 C CA . THR A 1 161 ? -3.615 -9.176 -0.053 1.00 94.88 161 THR A CA 1
ATOM 1280 C C . THR A 1 161 ? -4.403 -8.249 -0.980 1.00 94.88 161 THR A C 1
ATOM 1282 O O . THR A 1 161 ? -4.662 -8.580 -2.135 1.00 94.88 161 THR A O 1
ATOM 1285 N N . PHE A 1 162 ? -4.766 -7.056 -0.503 1.00 95.75 162 PHE A N 1
ATOM 1286 C CA . PHE A 1 162 ? -5.517 -6.078 -1.289 1.00 95.75 162 PHE A CA 1
ATOM 1287 C C . PHE A 1 162 ? -4.710 -5.573 -2.491 1.00 95.75 162 PHE A C 1
ATOM 1289 O O . PHE A 1 162 ? -5.274 -5.395 -3.569 1.00 95.75 162 PHE A O 1
ATOM 1296 N N . ALA A 1 163 ? -3.398 -5.379 -2.337 1.00 94.31 163 ALA A N 1
ATOM 1297 C CA . ALA A 1 163 ? -2.516 -4.996 -3.433 1.00 94.31 163 ALA A CA 1
ATOM 1298 C C . ALA A 1 163 ? -2.396 -6.102 -4.484 1.00 94.31 163 ALA A C 1
ATOM 1300 O O . ALA A 1 163 ? -2.563 -5.810 -5.666 1.00 94.31 163 ALA A O 1
ATOM 1301 N N . ARG A 1 164 ? -2.186 -7.363 -4.080 1.00 92.25 164 ARG A N 1
ATOM 1302 C CA . ARG A 1 164 ? -2.139 -8.509 -5.008 1.00 92.25 164 ARG A CA 1
ATOM 1303 C C . ARG A 1 164 ? -3.443 -8.653 -5.786 1.00 92.25 164 ARG A C 1
ATOM 1305 O O . ARG A 1 164 ? -3.405 -8.748 -7.005 1.00 92.25 164 ARG A O 1
ATOM 1312 N N . ASN A 1 165 ? -4.588 -8.536 -5.114 1.00 91.81 165 ASN A N 1
ATOM 1313 C CA . ASN A 1 165 ? -5.893 -8.587 -5.778 1.00 91.81 165 ASN A CA 1
ATOM 1314 C C . ASN A 1 165 ? -6.076 -7.482 -6.834 1.00 91.81 165 ASN A C 1
ATOM 1316 O O . ASN A 1 165 ? -6.765 -7.692 -7.827 1.00 91.81 165 ASN A O 1
ATOM 1320 N N . ARG A 1 166 ? -5.483 -6.299 -6.625 1.00 92.19 166 ARG A N 1
ATOM 1321 C CA . ARG A 1 166 ? -5.522 -5.186 -7.591 1.00 92.19 166 ARG A CA 1
ATOM 1322 C C . ARG A 1 166 ? -4.538 -5.367 -8.741 1.00 92.19 166 ARG A C 1
ATOM 1324 O O . ARG A 1 166 ? -4.863 -5.028 -9.876 1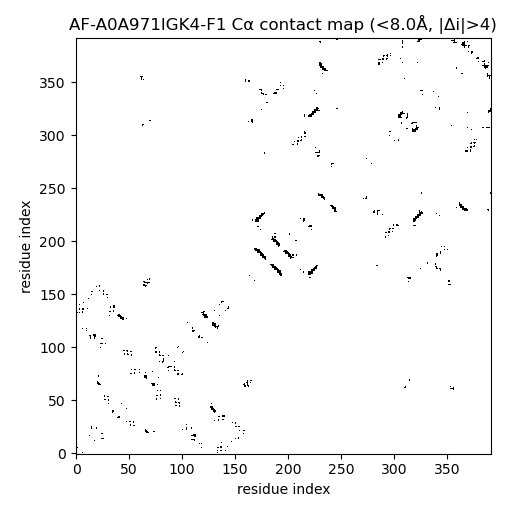.00 92.19 166 ARG A O 1
ATOM 1331 N N . LEU A 1 167 ? -3.347 -5.880 -8.435 1.00 91.19 167 LEU A N 1
ATOM 1332 C CA . LEU A 1 167 ? -2.282 -6.156 -9.397 1.00 91.19 167 LEU A CA 1
ATOM 1333 C C . LEU A 1 167 ? -2.641 -7.317 -10.336 1.00 91.19 167 LEU A C 1
ATOM 1335 O O . LEU A 1 167 ? -2.288 -7.256 -11.512 1.00 91.19 167 LEU A O 1
ATOM 1339 N N . GLY A 1 168 ? -3.355 -8.323 -9.827 1.00 88.06 168 GLY A N 1
ATOM 1340 C CA . GLY A 1 168 ? -3.611 -9.584 -10.518 1.00 88.06 168 GLY A CA 1
ATOM 1341 C C . GLY A 1 168 ? -2.372 -10.483 -10.573 1.00 88.06 168 GLY A C 1
ATOM 1342 O O . GLY A 1 168 ? -1.299 -10.127 -10.085 1.00 88.06 168 GLY A O 1
ATOM 1343 N N . ASP A 1 169 ? -2.518 -11.648 -11.203 1.00 83.38 169 ASP A N 1
ATOM 1344 C CA . ASP A 1 169 ? -1.457 -12.668 -11.261 1.00 83.38 169 ASP A CA 1
ATOM 1345 C C . ASP A 1 169 ? -0.474 -12.471 -12.432 1.00 83.38 169 ASP A C 1
ATOM 1347 O O . ASP A 1 169 ? 0.549 -13.149 -12.518 1.00 83.38 169 ASP A O 1
ATOM 1351 N N . ASN A 1 170 ? -0.753 -11.507 -13.314 1.00 86.56 170 ASN A N 1
ATOM 1352 C CA . ASN A 1 170 ? -0.052 -11.286 -14.581 1.00 86.56 170 ASN A CA 1
ATOM 1353 C C . ASN A 1 170 ? 0.915 -10.091 -14.518 1.00 86.56 170 ASN A C 1
ATOM 1355 O O . ASN A 1 170 ? 0.851 -9.177 -15.347 1.00 86.56 170 ASN A O 1
ATOM 1359 N N . VAL A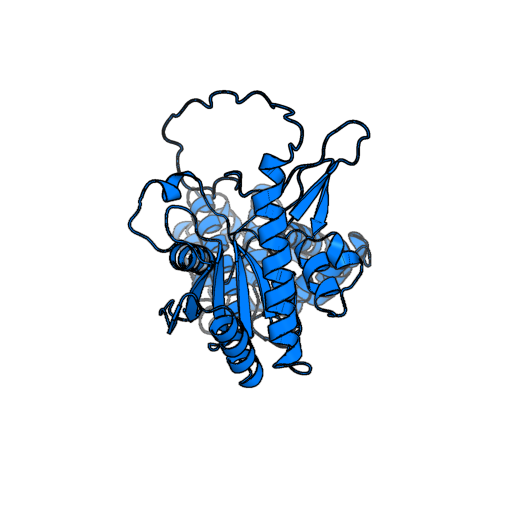 1 171 ? 1.787 -10.072 -13.508 1.00 95.50 171 VAL A N 1
ATOM 1360 C CA . VAL A 1 171 ? 2.833 -9.048 -13.373 1.00 95.50 171 VAL A CA 1
ATOM 1361 C C . VAL A 1 171 ? 4.195 -9.653 -13.700 1.00 95.50 171 VAL A C 1
ATOM 1363 O O . VAL A 1 171 ? 4.650 -10.550 -12.988 1.00 95.50 171 VAL A O 1
ATOM 1366 N N . SER A 1 172 ? 4.871 -9.141 -14.731 1.00 96.69 172 SER A N 1
ATOM 1367 C CA . SER A 1 172 ? 6.244 -9.529 -15.062 1.00 96.69 172 SER A CA 1
ATOM 1368 C C . SER A 1 172 ? 7.254 -8.493 -14.571 1.00 96.69 172 SER A C 1
ATOM 1370 O O . SER A 1 172 ? 7.035 -7.282 -14.618 1.00 96.69 172 SER A O 1
ATOM 1372 N N . VAL A 1 173 ? 8.384 -8.970 -14.059 1.00 97.25 173 VAL A N 1
ATOM 1373 C CA . VAL A 1 173 ? 9.487 -8.146 -13.562 1.00 97.25 173 VAL A CA 1
ATOM 1374 C C . VAL A 1 173 ? 10.662 -8.307 -14.509 1.00 97.25 173 VAL A C 1
ATOM 1376 O O . VAL A 1 173 ? 11.268 -9.372 -14.577 1.00 97.25 173 VAL A O 1
ATOM 1379 N N . TRP A 1 174 ? 10.992 -7.239 -15.223 1.00 97.00 174 TRP A N 1
ATOM 1380 C CA . TRP A 1 174 ? 12.101 -7.176 -16.163 1.00 97.00 174 TRP A CA 1
ATOM 1381 C C . TRP A 1 174 ? 13.209 -6.312 -15.580 1.00 97.00 174 TRP A C 1
ATOM 1383 O O . TRP A 1 174 ? 12.962 -5.186 -15.159 1.00 97.00 174 TRP A O 1
ATOM 1393 N N . VAL A 1 175 ? 14.444 -6.805 -15.571 1.00 94.25 175 VAL A N 1
ATOM 1394 C CA . VAL A 1 175 ? 15.597 -6.036 -15.095 1.00 94.25 175 VAL A CA 1
ATOM 1395 C C . VAL A 1 175 ? 16.714 -6.082 -16.112 1.00 94.25 175 VAL A C 1
ATOM 1397 O O . VAL A 1 175 ? 17.078 -7.160 -16.577 1.00 94.25 175 VAL A O 1
ATOM 1400 N N . VAL A 1 176 ? 17.302 -4.919 -16.393 1.00 90.50 176 VAL A N 1
ATOM 1401 C CA . VAL A 1 176 ? 18.559 -4.802 -17.133 1.00 90.50 176 VAL A CA 1
ATOM 1402 C C . VAL A 1 176 ? 19.694 -4.365 -16.205 1.00 90.50 176 VAL A C 1
ATOM 1404 O O . VAL A 1 176 ? 19.596 -3.402 -15.440 1.00 90.50 176 VAL A O 1
ATOM 1407 N N . SER A 1 177 ? 20.804 -5.090 -16.293 1.00 82.56 177 SER A N 1
ATOM 1408 C CA . SER A 1 177 ? 22.070 -4.812 -15.632 1.00 82.56 177 SER A CA 1
ATOM 1409 C C . SER A 1 177 ? 23.119 -4.400 -16.659 1.00 82.56 177 SER A C 1
ATOM 1411 O O . SER A 1 177 ? 23.403 -5.115 -17.621 1.00 82.56 177 SER A O 1
ATOM 1413 N N . SER A 1 178 ? 23.753 -3.254 -16.416 1.00 68.00 178 SER A N 1
ATOM 1414 C CA . SER A 1 178 ? 24.995 -2.893 -17.097 1.00 68.00 178 SER A CA 1
ATOM 1415 C C . SER A 1 178 ? 26.124 -3.745 -16.514 1.00 68.00 178 SER A C 1
ATOM 1417 O O . SER A 1 178 ? 26.450 -3.599 -15.337 1.00 68.00 178 SER A O 1
ATOM 1419 N N . GLY A 1 179 ? 26.707 -4.643 -17.315 1.00 56.12 179 GLY A N 1
ATOM 1420 C CA . GLY A 1 179 ? 27.657 -5.659 -16.857 1.00 56.12 179 GLY A CA 1
ATOM 1421 C C . GLY A 1 179 ? 28.711 -5.132 -15.876 1.00 56.12 179 GLY A C 1
ATOM 1422 O O . GLY A 1 179 ? 29.551 -4.296 -16.214 1.00 56.12 179 GLY A O 1
ATOM 1423 N N . ALA A 1 180 ? 28.683 -5.650 -14.649 1.00 45.19 180 ALA A N 1
ATOM 1424 C CA . ALA A 1 180 ? 29.747 -5.467 -13.676 1.00 45.19 180 ALA A CA 1
ATOM 1425 C C . ALA A 1 180 ? 30.680 -6.684 -13.743 1.00 45.19 180 ALA A C 1
ATOM 1427 O O . ALA A 1 180 ? 30.251 -7.804 -13.492 1.00 45.19 180 ALA A O 1
ATOM 1428 N N . SER A 1 181 ? 31.961 -6.431 -14.029 1.00 44.19 181 SER A N 1
ATOM 1429 C CA . SER A 1 181 ? 33.087 -7.382 -14.109 1.00 44.19 181 SER A CA 1
ATOM 1430 C C . SER A 1 181 ? 33.182 -8.244 -15.385 1.00 44.19 181 SER A C 1
ATOM 1432 O O . SER A 1 181 ? 32.356 -9.102 -15.667 1.00 44.19 181 SER A O 1
ATOM 1434 N N . GLY A 1 182 ? 34.250 -8.020 -16.161 1.00 44.81 182 GLY A N 1
ATOM 1435 C CA . GLY A 1 182 ? 34.830 -8.978 -17.117 1.00 44.81 182 GLY A CA 1
ATOM 1436 C C . GLY A 1 182 ? 34.075 -9.281 -18.420 1.00 44.81 182 GLY A C 1
ATOM 1437 O O . GLY A 1 182 ? 34.726 -9.479 -19.443 1.00 44.81 182 GLY A O 1
ATOM 1438 N N . ARG A 1 183 ? 32.737 -9.297 -18.438 1.00 46.66 183 ARG A N 1
ATOM 1439 C CA . ARG A 1 183 ? 31.937 -9.552 -19.651 1.00 46.66 183 ARG A CA 1
ATOM 1440 C C . ARG A 1 183 ? 31.579 -8.237 -20.349 1.00 46.66 183 ARG A C 1
ATOM 1442 O O . ARG A 1 183 ? 31.052 -7.319 -19.728 1.00 46.66 183 ARG A O 1
ATOM 1449 N N . LYS A 1 184 ? 31.860 -8.136 -21.653 1.00 52.38 184 LYS A N 1
ATOM 1450 C CA . LYS A 1 184 ? 31.380 -7.030 -22.499 1.00 52.38 184 LYS A CA 1
ATOM 1451 C C . LYS A 1 184 ? 29.895 -7.261 -22.811 1.00 52.38 184 LYS A C 1
ATOM 1453 O O . LYS A 1 184 ? 29.596 -8.134 -23.615 1.00 52.38 184 LYS A O 1
ATOM 1458 N N . GLY A 1 185 ? 28.991 -6.494 -22.201 1.00 66.69 185 GLY A N 1
ATOM 1459 C CA . GLY A 1 185 ? 27.568 -6.484 -22.571 1.00 66.69 185 GLY A CA 1
ATOM 1460 C C . GLY A 1 185 ? 26.618 -6.141 -21.422 1.00 66.69 185 GLY A C 1
ATOM 1461 O O . GLY A 1 185 ? 26.969 -6.280 -20.251 1.00 66.69 185 GLY A O 1
ATOM 1462 N N . GLU A 1 186 ? 25.423 -5.673 -21.772 1.00 77.94 186 GLU A N 1
ATOM 1463 C CA . GLU A 1 186 ? 24.276 -5.587 -20.862 1.00 77.94 186 GLU A CA 1
ATOM 1464 C C . GLU A 1 186 ? 23.657 -6.985 -20.727 1.00 77.94 186 GLU A C 1
ATOM 1466 O O . GLU A 1 186 ? 23.614 -7.742 -21.696 1.00 77.94 186 GLU A O 1
ATOM 1471 N N . LEU A 1 187 ? 23.220 -7.343 -19.521 1.00 87.31 187 LEU A N 1
ATOM 1472 C CA . LEU A 1 187 ? 22.497 -8.584 -19.248 1.00 87.31 187 LEU A CA 1
ATOM 1473 C C . LEU A 1 187 ? 21.114 -8.242 -18.725 1.00 87.31 187 LEU A C 1
ATOM 1475 O O . LEU A 1 187 ? 20.944 -7.250 -18.016 1.00 87.31 187 LEU A O 1
ATOM 1479 N N . TRP A 1 188 ? 20.134 -9.071 -19.041 1.00 92.31 188 TRP A N 1
ATOM 1480 C CA . TRP A 1 188 ? 18.778 -8.886 -18.567 1.00 92.31 188 TRP A CA 1
ATOM 1481 C C . TRP A 1 188 ? 18.157 -10.189 -18.088 1.00 92.31 188 TRP A C 1
ATOM 1483 O O . TRP A 1 188 ? 18.533 -11.285 -18.509 1.00 92.31 188 TRP A O 1
ATOM 1493 N N . CYS A 1 189 ? 17.188 -10.044 -17.193 1.00 94.12 189 CYS A N 1
ATOM 1494 C CA . CYS A 1 189 ? 16.415 -11.131 -16.618 1.00 94.12 189 CYS A CA 1
ATOM 1495 C C . CYS A 1 189 ? 14.937 -10.727 -16.563 1.00 94.12 189 CYS A C 1
ATOM 1497 O O . CYS A 1 189 ? 14.619 -9.548 -16.393 1.00 94.12 189 CYS A O 1
ATOM 1499 N N . CYS A 1 190 ? 14.054 -11.706 -16.713 1.00 96.38 190 CYS A N 1
ATOM 1500 C CA . CYS A 1 190 ? 12.612 -11.581 -16.580 1.00 96.38 190 CYS A CA 1
ATOM 1501 C C . CYS A 1 190 ? 12.106 -12.649 -15.609 1.00 96.38 190 CYS A C 1
ATOM 1503 O O . CYS A 1 190 ? 12.516 -13.810 -15.702 1.00 96.38 190 CYS A O 1
ATOM 1505 N N . ALA A 1 191 ? 11.207 -12.276 -14.705 1.00 96.50 191 ALA A N 1
ATOM 1506 C CA . ALA A 1 191 ? 10.551 -13.193 -13.787 1.00 96.50 191 ALA A CA 1
ATOM 1507 C C . ALA A 1 191 ? 9.068 -12.866 -13.616 1.00 96.50 191 ALA A C 1
ATOM 1509 O O . ALA A 1 191 ? 8.629 -11.742 -13.857 1.00 96.50 191 ALA A O 1
ATOM 1510 N N . SER A 1 192 ? 8.312 -13.848 -13.152 1.00 95.38 192 SER A N 1
ATOM 1511 C CA . SER A 1 192 ? 6.939 -13.676 -12.697 1.00 95.38 192 SER A CA 1
ATOM 1512 C C . SER A 1 192 ? 6.921 -13.105 -11.275 1.00 95.38 192 SER A C 1
ATOM 1514 O O . SER A 1 192 ? 7.636 -13.590 -10.398 1.00 95.38 192 SER A O 1
ATOM 1516 N N . ALA A 1 193 ? 6.116 -12.069 -11.022 1.00 93.81 193 ALA A N 1
ATOM 1517 C CA . ALA A 1 193 ? 5.986 -11.499 -9.678 1.00 93.81 193 ALA A CA 1
ATOM 1518 C C . ALA A 1 193 ? 5.094 -12.330 -8.740 1.00 93.81 193 ALA A C 1
ATOM 1520 O O . ALA A 1 193 ? 5.130 -12.128 -7.524 1.00 93.81 193 ALA A O 1
ATOM 1521 N N . SER A 1 194 ? 4.269 -13.229 -9.287 1.00 87.75 194 SER A N 1
ATOM 1522 C CA . SER A 1 194 ? 3.319 -14.023 -8.503 1.00 87.75 194 SER A CA 1
ATOM 1523 C C . SER A 1 194 ? 4.008 -15.164 -7.752 1.00 87.75 194 SER A C 1
ATOM 1525 O O . SER A 1 194 ? 3.734 -15.362 -6.569 1.00 87.75 194 SER A O 1
ATOM 1527 N N . ASP A 1 195 ? 4.944 -15.855 -8.405 1.00 89.38 195 ASP A N 1
ATOM 1528 C CA . ASP A 1 195 ? 5.645 -17.038 -7.887 1.00 89.38 195 ASP A CA 1
ATOM 1529 C C . ASP A 1 195 ? 7.181 -16.911 -7.881 1.00 89.38 195 ASP A C 1
ATOM 1531 O O . ASP A 1 195 ? 7.874 -17.758 -7.316 1.00 89.38 195 ASP A O 1
ATOM 1535 N N . GLY A 1 196 ? 7.734 -15.853 -8.481 1.00 91.56 196 GLY A N 1
ATOM 1536 C CA . GLY A 1 196 ? 9.175 -15.627 -8.576 1.00 91.56 196 GLY A CA 1
ATOM 1537 C C . GLY A 1 196 ? 9.895 -16.498 -9.606 1.00 91.56 196 GLY A C 1
ATOM 1538 O O . GLY A 1 196 ? 11.130 -16.520 -9.623 1.00 91.56 196 GLY A O 1
ATOM 1539 N N . ALA A 1 197 ? 9.167 -17.213 -10.470 1.00 94.19 197 ALA A N 1
ATOM 1540 C CA . ALA A 1 197 ? 9.766 -18.047 -11.503 1.00 94.19 197 ALA A CA 1
ATOM 1541 C C . ALA A 1 197 ? 10.522 -17.193 -12.533 1.00 94.19 197 ALA A C 1
ATOM 1543 O O . ALA A 1 197 ? 9.991 -16.212 -13.056 1.00 94.19 197 ALA A O 1
ATOM 1544 N N . ILE A 1 198 ? 11.761 -17.577 -12.856 1.00 95.06 198 ILE A N 1
ATOM 1545 C CA . ILE A 1 198 ? 12.529 -16.940 -13.934 1.00 95.06 198 ILE A CA 1
ATOM 1546 C C . ILE A 1 198 ? 11.942 -17.379 -15.276 1.00 95.06 198 ILE A C 1
ATOM 1548 O O . ILE A 1 198 ? 11.913 -18.570 -15.581 1.00 95.06 198 ILE A O 1
ATOM 1552 N N . LEU A 1 199 ? 11.505 -16.411 -16.079 1.00 95.19 199 LEU A N 1
ATOM 1553 C CA . LEU A 1 199 ? 10.837 -16.636 -17.361 1.00 95.19 199 LEU A CA 1
ATOM 1554 C C . LEU A 1 199 ? 11.821 -16.599 -18.533 1.00 95.19 199 LEU A C 1
ATOM 1556 O O . LEU A 1 199 ? 11.713 -17.394 -19.464 1.00 95.19 199 LEU A O 1
ATOM 1560 N N . ALA A 1 200 ? 12.783 -15.672 -18.502 1.00 94.69 200 ALA A N 1
ATOM 1561 C CA . ALA A 1 200 ? 13.771 -15.507 -19.566 1.00 94.69 200 ALA A CA 1
ATOM 1562 C C . ALA A 1 200 ? 15.009 -14.738 -19.084 1.00 94.69 200 ALA A C 1
ATOM 1564 O O . ALA A 1 200 ? 14.940 -13.946 -18.145 1.00 94.69 200 ALA A O 1
ATOM 1565 N N . MET A 1 201 ? 16.140 -14.941 -19.761 1.00 92.69 201 MET A N 1
ATOM 1566 C CA . MET A 1 201 ? 17.391 -14.209 -19.544 1.00 92.69 201 MET A CA 1
ATOM 1567 C C . MET A 1 201 ? 18.135 -14.030 -20.870 1.00 92.69 201 MET A C 1
ATOM 1569 O O . MET A 1 201 ? 18.003 -14.862 -21.769 1.00 92.69 201 MET A O 1
ATOM 1573 N N . GLY A 1 202 ? 18.957 -12.988 -20.988 1.00 90.56 202 GLY A N 1
ATOM 1574 C CA . GLY A 1 202 ? 19.753 -12.773 -22.195 1.00 90.56 202 GLY A CA 1
ATOM 1575 C C . GLY A 1 202 ? 20.677 -11.562 -22.131 1.00 90.56 202 GLY A C 1
ATOM 1576 O O . GLY A 1 202 ? 20.842 -10.938 -21.087 1.00 90.56 202 GLY A O 1
ATOM 1577 N N . GLY A 1 203 ? 21.299 -11.247 -23.270 1.00 88.12 203 GLY A N 1
ATOM 1578 C CA . GLY A 1 203 ? 22.166 -10.071 -23.436 1.00 88.12 203 GLY A CA 1
ATOM 1579 C C . GLY A 1 203 ? 21.858 -9.220 -24.672 1.00 88.12 203 GLY A C 1
ATOM 1580 O O . GLY A 1 203 ? 22.540 -8.231 -24.925 1.00 88.12 203 GLY A O 1
ATOM 1581 N N . ASP A 1 204 ? 20.844 -9.589 -25.464 1.00 89.25 204 ASP A N 1
ATOM 1582 C CA . ASP A 1 204 ? 20.376 -8.774 -26.589 1.00 89.25 204 ASP A CA 1
ATOM 1583 C C . ASP A 1 204 ? 19.291 -7.798 -26.112 1.00 89.25 204 ASP A C 1
ATOM 1585 O O . ASP A 1 204 ? 18.179 -8.202 -25.759 1.00 89.25 204 ASP A O 1
ATOM 1589 N N . MET A 1 205 ? 19.597 -6.501 -26.133 1.00 87.38 205 MET A N 1
ATOM 1590 C CA . MET A 1 205 ? 18.662 -5.453 -25.719 1.00 87.38 205 MET A CA 1
ATOM 1591 C C . MET A 1 205 ? 17.450 -5.301 -26.642 1.00 87.38 205 MET A C 1
ATOM 1593 O O . MET A 1 205 ? 16.389 -4.876 -26.187 1.00 87.38 205 MET A O 1
ATOM 1597 N N . LYS A 1 206 ? 17.545 -5.709 -27.915 1.00 88.00 206 LYS A N 1
ATOM 1598 C CA . LYS A 1 206 ? 16.372 -5.747 -28.802 1.00 88.00 206 LYS A CA 1
ATOM 1599 C C . LYS A 1 206 ? 15.423 -6.876 -28.423 1.00 88.00 206 LYS A C 1
ATOM 1601 O O . LYS A 1 206 ? 14.221 -6.764 -28.652 1.00 88.00 206 LYS A O 1
ATOM 1606 N N . GLN A 1 207 ? 15.931 -7.989 -27.890 1.00 91.81 207 GLN A N 1
ATOM 1607 C CA . GLN A 1 207 ? 15.075 -9.043 -27.336 1.00 91.81 207 GLN A CA 1
ATOM 1608 C C . GLN A 1 207 ? 14.408 -8.574 -26.045 1.00 91.81 207 GLN A C 1
ATOM 1610 O O . GLN A 1 207 ? 13.207 -8.771 -25.898 1.00 91.81 207 GLN A O 1
ATOM 1615 N N . PHE A 1 208 ? 15.150 -7.881 -25.178 1.00 93.06 208 PHE A N 1
ATOM 1616 C CA . PHE A 1 208 ? 14.613 -7.284 -23.956 1.00 93.06 208 PHE A CA 1
ATOM 1617 C C . PHE A 1 208 ? 13.448 -6.327 -24.231 1.00 93.06 208 PHE A C 1
ATOM 1619 O O . PHE A 1 208 ? 12.346 -6.538 -23.731 1.00 93.06 208 PHE A O 1
ATOM 1626 N N . ALA A 1 209 ? 13.659 -5.315 -25.082 1.00 92.50 209 ALA A N 1
ATOM 1627 C CA . ALA A 1 209 ? 12.624 -4.332 -25.400 1.00 92.50 209 ALA A CA 1
ATOM 1628 C C . ALA A 1 209 ? 11.394 -4.977 -26.062 1.00 92.50 209 ALA A C 1
ATOM 1630 O O . ALA A 1 209 ? 10.265 -4.649 -25.705 1.00 92.50 209 ALA A O 1
ATOM 1631 N N . ARG A 1 210 ? 11.596 -5.939 -26.978 1.00 92.38 210 ARG A N 1
ATOM 1632 C CA . ARG A 1 210 ? 10.493 -6.695 -27.597 1.00 92.38 210 ARG A CA 1
ATOM 1633 C C . ARG A 1 210 ? 9.738 -7.569 -26.598 1.00 92.38 210 ARG A C 1
ATOM 1635 O O . ARG A 1 210 ? 8.529 -7.702 -26.734 1.00 92.38 210 ARG A O 1
ATOM 1642 N N . GLY A 1 211 ? 10.429 -8.160 -25.625 1.00 95.31 211 GLY A N 1
ATOM 1643 C CA . GLY A 1 211 ? 9.815 -8.950 -24.557 1.00 95.31 211 GLY A CA 1
ATOM 1644 C C . GLY A 1 211 ? 8.901 -8.098 -23.681 1.00 95.31 211 GLY A C 1
ATOM 1645 O O . GLY A 1 211 ? 7.723 -8.410 -23.553 1.00 95.31 211 GLY A O 1
ATOM 1646 N N . VAL A 1 212 ? 9.408 -6.961 -23.196 1.00 95.88 212 VAL A N 1
ATOM 1647 C CA . VAL A 1 212 ? 8.610 -5.991 -22.427 1.00 95.88 212 VAL A CA 1
ATOM 1648 C C . VAL A 1 212 ? 7.403 -5.497 -23.229 1.00 95.88 212 VAL A C 1
ATOM 1650 O O . VAL A 1 212 ? 6.283 -5.490 -22.725 1.00 95.88 212 VAL A O 1
ATOM 1653 N N . ALA A 1 213 ? 7.612 -5.116 -24.492 1.00 94.69 213 ALA A N 1
ATOM 1654 C CA . ALA A 1 213 ? 6.540 -4.674 -25.381 1.00 94.69 213 ALA A CA 1
ATOM 1655 C C . ALA A 1 213 ? 5.472 -5.763 -25.590 1.00 94.69 213 ALA A C 1
ATOM 1657 O O . ALA A 1 213 ? 4.278 -5.477 -25.551 1.00 94.69 213 ALA A O 1
ATOM 1658 N N . LYS A 1 214 ? 5.887 -7.025 -25.757 1.00 94.38 214 LYS A N 1
ATOM 1659 C CA . LYS A 1 214 ? 4.978 -8.168 -25.900 1.00 94.38 214 LYS A CA 1
ATOM 1660 C C . LYS A 1 214 ? 4.132 -8.386 -24.644 1.00 94.38 214 LYS A C 1
ATOM 1662 O O . LYS A 1 214 ? 2.926 -8.586 -24.774 1.00 94.38 214 LYS A O 1
ATOM 1667 N N . ASP A 1 215 ? 4.738 -8.333 -23.460 1.00 95.19 215 ASP A N 1
ATOM 1668 C CA . ASP A 1 215 ? 4.013 -8.486 -22.195 1.00 95.19 215 ASP A CA 1
ATOM 1669 C C . ASP A 1 215 ? 2.949 -7.387 -22.053 1.00 95.19 215 ASP A C 1
ATOM 1671 O O . ASP A 1 215 ? 1.771 -7.695 -21.854 1.00 95.19 215 ASP A O 1
ATOM 1675 N N . LEU A 1 216 ? 3.327 -6.124 -22.287 1.00 94.31 216 LEU A N 1
ATOM 1676 C CA . LEU A 1 216 ? 2.398 -4.986 -22.276 1.00 94.31 216 LEU A CA 1
ATOM 1677 C C . LEU A 1 216 ? 1.268 -5.147 -23.305 1.00 94.31 216 LEU A C 1
ATOM 1679 O O . LEU A 1 216 ? 0.102 -4.942 -22.976 1.00 94.31 216 LEU A O 1
ATOM 1683 N N . ALA A 1 217 ? 1.590 -5.554 -24.537 1.00 92.19 217 ALA A N 1
ATOM 1684 C CA . ALA A 1 217 ? 0.605 -5.777 -25.599 1.00 92.19 217 ALA A CA 1
ATOM 1685 C C . ALA A 1 217 ? -0.368 -6.928 -25.283 1.00 92.19 217 ALA A C 1
ATOM 1687 O O . ALA A 1 217 ? -1.494 -6.936 -25.773 1.00 92.19 217 ALA A O 1
ATOM 1688 N N . SER A 1 218 ? 0.040 -7.885 -24.444 1.00 91.81 218 SER A N 1
ATOM 1689 C CA . SER A 1 218 ? -0.828 -8.961 -23.949 1.00 91.81 218 SER A CA 1
ATOM 1690 C C . SER A 1 218 ? -1.679 -8.570 -22.732 1.00 91.81 218 SER A C 1
ATOM 1692 O O . SER A 1 218 ? -2.397 -9.409 -22.190 1.00 91.81 218 SER A O 1
ATOM 1694 N N . GLY A 1 219 ? -1.615 -7.306 -22.298 1.00 90.62 219 GLY A N 1
ATOM 1695 C CA . GLY A 1 219 ? -2.350 -6.792 -21.142 1.00 90.62 219 GLY A CA 1
ATOM 1696 C C . GLY A 1 219 ? -1.690 -7.091 -19.794 1.00 90.62 219 GLY A C 1
ATOM 1697 O O . GLY A 1 219 ? -2.306 -6.847 -18.757 1.00 90.62 219 GLY A O 1
ATOM 1698 N N . GLN A 1 220 ? -0.457 -7.611 -19.782 1.00 92.75 220 GLN A N 1
ATOM 1699 C CA . GLN A 1 220 ? 0.301 -7.769 -18.543 1.00 92.75 220 GLN A CA 1
ATOM 1700 C C . GLN A 1 220 ? 0.788 -6.419 -18.029 1.00 92.75 220 GLN A C 1
ATOM 1702 O O . GLN A 1 220 ? 0.995 -5.464 -18.782 1.00 92.75 220 GLN A O 1
ATOM 1707 N N . LYS A 1 221 ? 1.026 -6.364 -16.721 1.00 94.69 221 LYS A N 1
ATOM 1708 C CA . LYS A 1 221 ? 1.684 -5.226 -16.087 1.00 94.69 221 LYS A CA 1
ATOM 1709 C C . LYS A 1 221 ? 3.159 -5.537 -15.910 1.00 94.69 221 LYS A C 1
ATOM 1711 O O . LYS A 1 221 ? 3.517 -6.641 -15.511 1.00 94.69 221 LYS A O 1
ATOM 1716 N N . VAL A 1 222 ? 4.008 -4.551 -16.158 1.00 96.56 222 VAL A N 1
ATOM 1717 C CA . VAL A 1 222 ? 5.458 -4.729 -16.158 1.00 96.56 222 VAL A CA 1
ATOM 1718 C C . VAL A 1 222 ? 6.110 -3.877 -15.075 1.00 96.56 222 VAL A C 1
ATOM 1720 O O . VAL A 1 222 ? 5.880 -2.673 -15.000 1.00 96.56 222 VAL A O 1
ATOM 1723 N N . CYS A 1 223 ? 6.978 -4.485 -14.272 1.00 96.88 223 CYS A N 1
ATOM 1724 C CA . CYS A 1 223 ? 7.926 -3.797 -13.399 1.00 96.88 223 CYS A CA 1
ATOM 1725 C C . CYS A 1 223 ? 9.309 -3.801 -14.063 1.00 96.88 223 CYS A C 1
ATOM 1727 O O . CYS A 1 223 ? 9.940 -4.849 -14.168 1.00 96.88 223 CYS A O 1
ATOM 1729 N N . LEU A 1 224 ? 9.796 -2.639 -14.489 1.00 95.88 224 LEU A N 1
ATOM 1730 C CA . LEU A 1 224 ? 11.031 -2.463 -15.246 1.00 95.88 224 LEU A CA 1
ATOM 1731 C C . LEU A 1 224 ? 12.139 -1.838 -14.385 1.00 95.88 224 LEU A C 1
ATOM 1733 O O . LEU A 1 224 ? 12.072 -0.667 -14.015 1.00 95.88 224 LEU A O 1
ATOM 1737 N N . GLY A 1 225 ? 13.164 -2.626 -14.074 1.00 93.88 225 GLY A N 1
ATOM 1738 C CA . GLY A 1 225 ? 14.302 -2.221 -13.254 1.00 93.88 225 GLY A CA 1
ATOM 1739 C C . GLY A 1 225 ? 15.537 -1.887 -14.082 1.00 93.88 225 GLY A C 1
ATOM 1740 O O . GLY A 1 225 ? 15.945 -2.667 -14.947 1.00 93.88 225 GLY A O 1
ATOM 1741 N N . PHE A 1 226 ? 16.181 -0.764 -13.768 1.00 89.62 226 PHE A N 1
ATOM 1742 C CA . PHE A 1 226 ? 17.474 -0.392 -14.346 1.00 89.62 226 PHE A CA 1
ATOM 1743 C C . PHE A 1 226 ? 18.550 -0.353 -13.273 1.00 89.62 226 PHE A C 1
ATOM 1745 O O . PHE A 1 226 ? 18.372 0.258 -12.220 1.00 89.62 226 PHE A O 1
ATOM 1752 N N . GLN A 1 227 ? 19.691 -0.981 -13.545 1.00 83.94 227 GLN A N 1
ATOM 1753 C CA . GLN A 1 227 ? 20.824 -0.916 -12.634 1.00 83.94 227 GLN A CA 1
ATOM 1754 C C . GLN A 1 227 ? 21.591 0.404 -12.758 1.00 83.94 227 GLN A C 1
ATOM 1756 O O . GLN A 1 227 ? 22.047 0.776 -13.839 1.00 83.94 227 GLN A O 1
ATOM 1761 N N . GLY A 1 228 ? 21.837 1.040 -11.615 1.00 77.69 228 GLY A N 1
ATOM 1762 C CA . GLY A 1 228 ? 22.587 2.292 -11.508 1.00 77.69 228 GLY A CA 1
ATOM 1763 C C . GLY A 1 228 ? 21.732 3.396 -10.895 1.00 77.69 228 GLY A C 1
ATOM 1764 O O . GLY A 1 228 ? 20.520 3.255 -10.856 1.00 77.69 228 GLY A O 1
ATOM 1765 N N . PRO A 1 229 ? 22.339 4.479 -10.388 1.00 80.62 229 PRO A N 1
ATOM 1766 C CA . PRO A 1 229 ? 21.576 5.530 -9.734 1.00 80.62 229 PRO A CA 1
ATOM 1767 C C . PRO A 1 229 ? 20.674 6.251 -10.737 1.00 80.62 229 PRO A C 1
ATOM 1769 O O . PRO A 1 229 ? 21.151 6.773 -11.749 1.00 80.62 229 PRO A O 1
ATOM 1772 N N . LEU A 1 230 ? 19.384 6.309 -10.425 1.00 85.19 230 LEU A N 1
ATOM 1773 C CA . LEU A 1 230 ? 18.341 6.915 -11.251 1.00 85.19 230 LEU A CA 1
ATOM 1774 C C . LEU A 1 230 ? 17.763 8.189 -10.633 1.00 85.19 230 LEU A C 1
ATOM 1776 O O . LEU A 1 230 ? 16.880 8.817 -11.216 1.00 85.19 230 LEU A O 1
ATOM 1780 N N . THR A 1 231 ? 18.277 8.608 -9.476 1.00 87.69 231 THR A N 1
ATOM 1781 C CA . THR A 1 231 ? 17.899 9.876 -8.848 1.00 87.69 231 THR A CA 1
ATOM 1782 C C . THR A 1 231 ? 19.130 10.685 -8.455 1.00 87.69 231 THR A C 1
ATOM 1784 O O . THR A 1 231 ? 20.075 10.171 -7.851 1.00 87.69 231 THR A O 1
ATOM 1787 N N . LEU A 1 232 ? 19.123 11.974 -8.789 1.00 89.25 232 LEU A N 1
ATOM 1788 C CA . LEU A 1 232 ? 20.110 12.950 -8.338 1.00 89.25 232 LEU A CA 1
ATOM 1789 C C . LEU A 1 232 ? 19.502 13.776 -7.201 1.00 89.25 232 LEU A C 1
ATOM 1791 O O . LEU A 1 232 ? 18.458 14.379 -7.373 1.00 89.25 232 LEU A O 1
ATOM 1795 N N . LEU A 1 233 ? 20.150 13.821 -6.045 1.00 89.50 233 LEU A N 1
ATOM 1796 C CA . LEU A 1 233 ? 19.773 14.692 -4.937 1.00 89.50 233 LEU A CA 1
ATOM 1797 C C . LEU A 1 233 ? 20.443 16.055 -5.128 1.00 89.50 233 LEU A C 1
ATOM 1799 O O . LEU A 1 233 ? 21.678 16.155 -5.103 1.00 89.50 233 LEU A O 1
ATOM 1803 N N . VAL A 1 234 ? 19.626 17.085 -5.319 1.00 89.94 234 VAL A N 1
ATOM 1804 C CA . VAL A 1 234 ? 20.029 18.479 -5.502 1.00 89.94 234 VAL A CA 1
ATOM 1805 C C . VAL A 1 234 ? 19.877 19.202 -4.162 1.00 89.94 234 VAL A C 1
ATOM 1807 O O . VAL A 1 234 ? 18.788 19.194 -3.603 1.00 89.94 234 VAL A O 1
ATOM 1810 N N . PRO A 1 235 ? 20.945 19.781 -3.594 1.00 89.88 235 PRO A N 1
ATOM 1811 C CA . PRO A 1 235 ? 20.847 20.477 -2.319 1.00 89.88 235 PRO A CA 1
ATOM 1812 C C . PRO A 1 235 ? 20.096 21.800 -2.475 1.00 89.88 235 PRO A C 1
ATOM 1814 O O . PRO A 1 235 ? 20.306 22.519 -3.450 1.00 89.88 235 PRO A O 1
ATOM 1817 N N . GLU A 1 236 ? 19.287 22.147 -1.478 1.00 89.06 236 GLU A N 1
ATOM 1818 C CA . GLU A 1 236 ? 18.598 23.444 -1.417 1.00 89.06 236 GLU A CA 1
ATOM 1819 C C . GLU A 1 236 ? 19.580 24.597 -1.155 1.00 89.06 236 GLU A C 1
ATOM 1821 O O . GLU A 1 236 ? 19.387 25.725 -1.606 1.00 89.06 236 GLU A O 1
ATOM 1826 N N . GLN A 1 237 ? 20.668 24.312 -0.436 1.00 86.69 237 GLN A N 1
ATOM 1827 C CA . GLN A 1 237 ? 21.690 25.295 -0.092 1.00 86.69 237 GLN A CA 1
ATOM 1828 C C . GLN A 1 237 ? 22.755 25.426 -1.186 1.00 86.69 237 GLN A C 1
ATOM 1830 O O . GLN A 1 237 ? 23.425 24.459 -1.567 1.00 86.69 237 GLN A O 1
ATOM 1835 N N . SER A 1 238 ? 22.993 26.665 -1.613 1.00 79.00 238 SER A N 1
ATOM 1836 C CA . SER A 1 238 ? 24.098 27.026 -2.502 1.00 79.00 238 SER A CA 1
ATOM 1837 C C . SER A 1 238 ? 25.460 26.628 -1.917 1.00 79.00 238 SER A C 1
ATOM 1839 O O . SER A 1 238 ? 25.732 26.823 -0.736 1.00 79.00 238 SER A O 1
ATOM 1841 N N . GLY A 1 239 ? 26.351 26.093 -2.757 1.00 77.44 239 GLY A N 1
ATOM 1842 C CA . GLY A 1 239 ? 27.712 25.691 -2.367 1.00 77.44 239 GLY A CA 1
ATOM 1843 C C . GLY A 1 239 ? 27.852 24.231 -1.917 1.00 77.44 239 GLY A C 1
ATOM 1844 O O . GLY A 1 239 ? 28.970 23.707 -1.890 1.00 77.44 239 GLY A O 1
ATOM 1845 N N . VAL A 1 240 ? 26.744 23.531 -1.657 1.00 83.06 240 VAL A N 1
ATOM 1846 C CA . VAL A 1 240 ? 26.738 22.074 -1.469 1.00 83.06 240 VAL A CA 1
ATOM 1847 C C . VAL A 1 240 ? 26.720 21.392 -2.842 1.00 83.06 240 VAL A C 1
ATOM 1849 O O . VAL A 1 240 ? 26.056 21.835 -3.774 1.00 83.06 240 VAL A O 1
ATOM 1852 N N . SER A 1 241 ? 27.492 20.314 -3.008 1.00 79.62 241 SER A N 1
ATOM 1853 C CA . SER A 1 241 ? 27.500 19.558 -4.268 1.00 79.62 241 SER A CA 1
ATOM 1854 C C . SER A 1 241 ? 26.329 18.570 -4.331 1.00 79.62 241 SER A C 1
ATOM 1856 O O . SER A 1 241 ? 26.074 17.896 -3.329 1.00 79.62 241 SER A O 1
ATOM 1858 N N . PRO A 1 242 ? 25.683 18.398 -5.499 1.00 84.69 242 PRO A N 1
ATOM 1859 C CA . PRO A 1 242 ? 24.684 17.354 -5.679 1.00 84.69 242 PRO A CA 1
ATOM 1860 C C . PRO A 1 242 ? 25.307 15.963 -5.524 1.00 84.69 242 PRO A C 1
ATOM 1862 O O . PRO A 1 242 ? 26.524 15.778 -5.646 1.00 84.69 242 PRO A O 1
ATOM 1865 N N . ARG A 1 243 ? 24.474 14.963 -5.241 1.00 84.75 243 ARG A N 1
ATOM 1866 C CA . ARG A 1 243 ? 24.910 13.568 -5.085 1.00 84.75 243 ARG A CA 1
ATOM 1867 C C . ARG A 1 243 ? 23.862 12.616 -5.627 1.00 84.75 243 ARG A C 1
ATOM 1869 O O . ARG A 1 243 ? 22.678 12.896 -5.538 1.00 84.75 243 ARG A O 1
ATOM 1876 N N . PHE A 1 244 ? 24.280 11.476 -6.156 1.00 80.50 244 PHE A N 1
ATOM 1877 C CA . PHE A 1 244 ? 23.322 10.440 -6.525 1.00 80.50 244 PHE A CA 1
ATOM 1878 C C . PHE A 1 244 ? 22.671 9.852 -5.278 1.00 80.50 244 PHE A C 1
ATOM 1880 O O . PHE A 1 244 ? 23.343 9.634 -4.263 1.00 80.50 244 PHE A O 1
ATOM 1887 N N . HIS A 1 245 ? 21.370 9.609 -5.372 1.00 76.94 245 HIS A N 1
ATOM 1888 C CA . HIS A 1 245 ? 20.694 8.734 -4.439 1.00 76.94 245 HIS A CA 1
ATO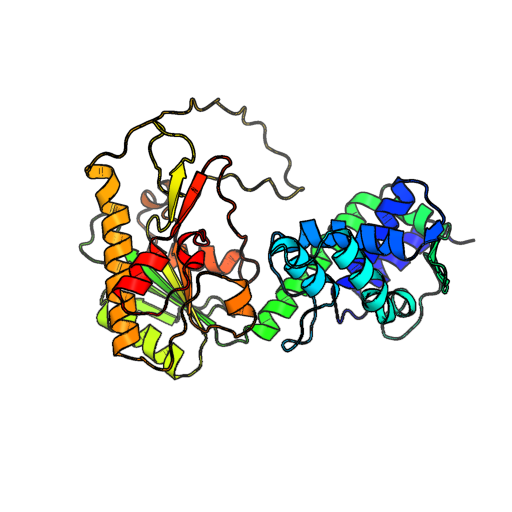M 1889 C C . HIS A 1 245 ? 21.272 7.328 -4.631 1.00 76.94 245 HIS A C 1
ATOM 1891 O O . HIS A 1 245 ? 21.474 6.871 -5.753 1.00 76.94 245 HIS A O 1
ATOM 1897 N N . CYS A 1 246 ? 21.619 6.684 -3.529 1.00 65.19 246 CYS A N 1
ATOM 1898 C CA . CYS A 1 246 ? 22.068 5.302 -3.502 1.00 65.19 246 CYS A CA 1
ATOM 1899 C C . CYS A 1 246 ? 21.347 4.657 -2.328 1.00 65.19 246 CYS A C 1
ATOM 1901 O O . CYS A 1 246 ? 21.237 5.306 -1.286 1.00 65.19 246 CYS A O 1
ATOM 1903 N N . ALA A 1 247 ? 20.972 3.383 -2.448 1.00 53.69 247 ALA A N 1
ATOM 1904 C CA . ALA A 1 247 ? 20.581 2.580 -1.296 1.00 53.69 247 ALA A CA 1
ATOM 1905 C C . ALA A 1 247 ? 21.728 2.580 -0.268 1.00 53.69 247 ALA A C 1
ATOM 1907 O O . ALA A 1 247 ? 22.700 1.830 -0.385 1.00 53.69 247 ALA A O 1
ATOM 1908 N N . ARG A 1 248 ? 21.667 3.478 0.716 1.00 44.53 248 ARG A N 1
ATOM 1909 C CA . ARG A 1 248 ? 22.358 3.298 1.985 1.00 44.53 248 ARG A CA 1
ATOM 1910 C C . ARG A 1 248 ? 21.382 2.590 2.906 1.00 44.53 248 ARG A C 1
ATOM 1912 O O . ARG A 1 248 ? 20.204 2.921 2.940 1.00 44.53 248 ARG A O 1
ATOM 1919 N N . SER A 1 249 ? 21.914 1.595 3.603 1.00 35.03 249 SER A N 1
ATOM 1920 C CA . SER A 1 249 ? 21.305 0.866 4.710 1.00 35.03 249 SER A CA 1
ATOM 1921 C C . SER A 1 249 ? 20.868 1.832 5.820 1.00 35.03 249 SER A C 1
ATOM 1923 O O . SER A 1 249 ? 21.553 1.975 6.826 1.00 35.03 249 SER A O 1
ATOM 1925 N N . GLU A 1 250 ? 19.753 2.520 5.631 1.00 32.81 250 GLU A N 1
ATOM 1926 C CA . GLU A 1 250 ? 19.109 3.350 6.650 1.00 32.81 250 GLU A CA 1
ATOM 1927 C C . GLU A 1 250 ? 17.591 3.142 6.556 1.00 32.81 250 GLU A C 1
ATOM 1929 O O . GLU A 1 250 ? 16.812 4.083 6.478 1.00 32.81 250 GLU A O 1
ATOM 1934 N N . HIS A 1 251 ? 17.147 1.882 6.541 1.00 34.41 251 HIS A N 1
ATOM 1935 C CA . HIS A 1 251 ? 15.805 1.607 7.043 1.00 34.41 251 HIS A CA 1
ATOM 1936 C C . HIS A 1 251 ? 15.874 1.645 8.575 1.00 34.41 251 HIS A C 1
ATOM 1938 O O . HIS A 1 251 ? 16.769 1.006 9.141 1.00 34.41 251 HIS A O 1
ATOM 1944 N N . PRO A 1 252 ? 14.953 2.342 9.267 1.00 27.83 252 PRO A N 1
ATOM 1945 C CA . PRO A 1 252 ? 14.772 2.128 10.692 1.00 27.83 252 PRO A CA 1
ATOM 1946 C C . PRO A 1 252 ? 14.500 0.638 10.885 1.00 27.83 252 PRO A C 1
ATOM 1948 O O . PRO A 1 252 ? 13.667 0.059 10.183 1.00 27.83 252 PRO A O 1
ATOM 1951 N N . ALA A 1 253 ? 15.247 0.007 11.786 1.00 26.70 253 ALA A N 1
ATOM 1952 C CA . ALA A 1 253 ? 15.033 -1.382 12.138 1.00 26.70 253 ALA A CA 1
ATOM 1953 C C . ALA A 1 253 ? 13.539 -1.612 12.407 1.00 26.70 253 ALA A C 1
ATOM 1955 O O . ALA A 1 253 ? 12.939 -0.948 13.252 1.00 26.70 253 ALA A O 1
ATOM 1956 N N . VAL A 1 254 ? 12.947 -2.566 11.687 1.00 33.06 254 VAL A N 1
ATOM 1957 C CA . VAL A 1 254 ? 11.679 -3.175 12.083 1.00 33.06 254 VAL A CA 1
ATOM 1958 C C . VAL A 1 254 ? 11.849 -3.607 13.539 1.00 33.06 254 VAL A C 1
ATOM 1960 O O . VAL A 1 254 ? 12.769 -4.367 13.855 1.00 33.06 254 VAL A O 1
ATOM 1963 N N . ALA A 1 255 ? 11.014 -3.071 14.428 1.00 31.38 255 ALA A N 1
ATOM 1964 C CA . ALA A 1 255 ? 11.038 -3.388 15.848 1.00 31.38 255 ALA A CA 1
ATOM 1965 C C . ALA A 1 255 ? 10.939 -4.913 16.030 1.00 31.38 255 ALA A C 1
ATOM 1967 O O . ALA A 1 255 ? 9.892 -5.507 15.781 1.00 31.38 255 ALA A O 1
ATOM 1968 N N . GLY A 1 256 ? 12.045 -5.557 16.420 1.00 30.91 256 GLY A N 1
ATOM 1969 C CA . GLY A 1 256 ? 12.072 -7.010 16.616 1.00 30.91 256 GLY A CA 1
ATOM 1970 C C . GLY A 1 256 ? 13.418 -7.721 16.471 1.00 30.91 256 GLY A C 1
ATOM 1971 O O . GLY A 1 256 ? 13.472 -8.916 16.741 1.00 30.91 256 GLY A O 1
ATOM 1972 N N . ARG A 1 257 ? 14.512 -7.051 16.088 1.00 28.09 257 ARG A N 1
ATOM 1973 C CA . ARG A 1 257 ? 15.859 -7.643 16.172 1.00 28.09 257 ARG A CA 1
ATOM 1974 C C . ARG A 1 257 ? 16.697 -6.878 17.187 1.00 28.09 257 ARG A C 1
ATOM 1976 O O . ARG A 1 257 ? 16.985 -5.703 16.985 1.00 28.09 257 ARG A O 1
ATOM 1983 N N . THR A 1 258 ? 17.064 -7.545 18.277 1.00 24.45 258 THR A N 1
ATOM 1984 C CA . THR A 1 258 ? 18.113 -7.081 19.186 1.00 24.45 258 THR A CA 1
ATOM 1985 C C . THR A 1 258 ? 19.407 -6.904 18.382 1.00 24.45 258 THR A C 1
ATOM 1987 O O . THR A 1 258 ? 19.828 -7.851 17.712 1.00 24.45 258 THR A O 1
ATOM 1990 N N . PRO A 1 259 ? 20.031 -5.713 18.389 1.00 26.84 259 PRO A N 1
ATOM 1991 C CA . PRO A 1 259 ? 21.331 -5.525 17.769 1.00 26.84 259 PRO A CA 1
ATOM 1992 C C . PRO A 1 259 ? 22.356 -6.336 18.558 1.00 26.84 259 PRO A C 1
ATOM 1994 O O . PRO A 1 259 ? 22.485 -6.168 19.770 1.00 26.84 259 PRO A O 1
ATOM 1997 N N . VAL A 1 260 ? 23.068 -7.229 17.875 1.00 29.38 260 VAL A N 1
ATOM 1998 C CA . VAL A 1 260 ? 24.356 -7.703 18.379 1.00 29.38 260 VAL A CA 1
ATOM 1999 C C . VAL A 1 260 ? 25.290 -6.497 18.369 1.00 29.38 260 VAL A C 1
ATOM 2001 O O . VAL A 1 260 ? 25.301 -5.720 17.416 1.00 29.38 260 VAL A O 1
ATOM 2004 N N . ASP A 1 261 ? 25.983 -6.335 19.485 1.00 25.59 261 ASP A N 1
ATOM 2005 C CA . ASP A 1 261 ? 26.786 -5.192 19.897 1.00 25.59 261 ASP A CA 1
ATOM 2006 C C . ASP A 1 261 ? 27.942 -4.913 18.912 1.00 25.59 261 ASP A C 1
ATOM 2008 O O . ASP A 1 261 ? 29.075 -5.351 19.096 1.00 25.59 261 ASP A O 1
ATOM 2012 N N . GLU A 1 262 ? 27.658 -4.200 17.821 1.00 28.45 262 GLU A N 1
ATOM 2013 C CA . GLU A 1 262 ? 28.674 -3.550 16.996 1.00 28.45 262 GLU A CA 1
ATOM 2014 C C . GLU A 1 262 ? 28.574 -2.041 17.209 1.00 28.45 262 GLU A C 1
ATOM 2016 O O . GLU A 1 262 ? 27.679 -1.354 16.713 1.00 28.45 262 GLU A O 1
ATOM 2021 N N . THR A 1 263 ? 29.519 -1.522 17.989 1.00 22.59 263 THR A N 1
ATOM 2022 C CA . THR A 1 263 ? 29.714 -0.088 18.201 1.00 22.59 263 THR A CA 1
ATOM 2023 C C . THR A 1 263 ? 29.778 0.649 16.851 1.00 22.59 263 THR A C 1
ATOM 2025 O O . THR A 1 263 ? 30.623 0.325 16.008 1.00 22.59 263 THR A O 1
ATOM 2028 N N . PRO A 1 264 ? 28.934 1.672 16.607 1.00 26.91 264 PRO A N 1
ATOM 2029 C CA . PRO A 1 264 ? 28.961 2.396 15.349 1.00 26.91 264 PRO A CA 1
ATOM 2030 C C . PRO A 1 264 ? 30.239 3.232 15.270 1.00 26.91 264 PRO A C 1
ATOM 2032 O O . PRO A 1 264 ? 30.410 4.229 15.974 1.00 26.91 264 PRO A O 1
ATOM 2035 N N . ARG A 1 265 ? 31.153 2.858 14.371 1.00 26.00 265 ARG A N 1
ATOM 2036 C CA . ARG A 1 265 ? 32.257 3.738 13.977 1.00 26.00 265 ARG A CA 1
ATOM 2037 C C . ARG A 1 265 ? 31.665 4.950 13.255 1.00 26.00 265 ARG A C 1
ATOM 2039 O O . ARG A 1 265 ? 31.168 4.828 12.139 1.00 26.00 265 ARG A O 1
ATOM 2046 N N . ALA A 1 266 ? 31.747 6.121 13.883 1.00 25.45 266 ALA A N 1
ATOM 2047 C CA . ALA A 1 266 ? 31.331 7.394 13.305 1.00 25.45 266 ALA A CA 1
ATOM 2048 C C . ALA A 1 266 ? 32.018 7.638 11.945 1.00 25.45 266 ALA A C 1
ATOM 2050 O O . ALA A 1 266 ? 33.203 7.976 11.867 1.00 25.45 266 ALA A O 1
ATOM 2051 N N . ALA A 1 267 ? 31.277 7.468 10.849 1.00 29.09 267 ALA A N 1
ATOM 2052 C CA . ALA A 1 267 ? 31.750 7.810 9.517 1.00 29.09 267 ALA A CA 1
ATOM 2053 C C . ALA A 1 267 ? 31.639 9.330 9.320 1.00 29.09 267 ALA A C 1
ATOM 2055 O O . ALA A 1 267 ? 30.546 9.869 9.164 1.00 29.09 267 ALA A O 1
ATOM 2056 N N . LYS A 1 268 ? 32.780 10.033 9.314 1.00 22.77 268 LYS A N 1
ATOM 2057 C CA . LYS A 1 268 ? 32.839 11.467 8.982 1.00 22.77 268 LYS A CA 1
ATOM 2058 C C . LYS A 1 268 ? 32.181 11.731 7.611 1.00 22.77 268 LYS A C 1
ATOM 2060 O O . LYS A 1 268 ? 32.496 11.015 6.651 1.00 22.77 268 LYS A O 1
ATOM 2065 N N . PRO A 1 269 ? 31.337 12.771 7.467 1.00 27.94 269 PRO A N 1
ATOM 2066 C CA . PRO A 1 269 ? 30.757 13.139 6.182 1.00 27.94 269 PRO A CA 1
ATOM 2067 C C . PRO A 1 269 ? 31.878 13.640 5.266 1.00 27.94 269 PRO A C 1
ATOM 2069 O O . PRO A 1 269 ? 32.428 14.725 5.432 1.00 27.94 269 PRO A O 1
ATOM 2072 N N . THR A 1 270 ? 32.276 12.821 4.297 1.00 30.97 270 THR A N 1
ATOM 2073 C CA . THR A 1 270 ? 33.246 13.235 3.282 1.00 30.97 270 THR A CA 1
ATOM 2074 C C . THR A 1 270 ? 32.498 13.904 2.135 1.00 30.97 270 THR A C 1
ATOM 2076 O O . THR A 1 270 ? 31.942 13.237 1.262 1.00 30.97 270 THR A O 1
ATOM 2079 N N . HIS A 1 271 ? 32.500 15.239 2.117 1.00 37.38 271 HIS A N 1
ATOM 2080 C CA . HIS A 1 271 ? 32.067 16.046 0.973 1.00 37.38 271 HIS A CA 1
ATOM 2081 C C . HIS A 1 271 ? 33.030 15.829 -0.210 1.00 37.38 271 HIS A C 1
ATOM 2083 O O . HIS A 1 271 ? 33.961 16.597 -0.437 1.00 37.38 271 HIS A O 1
ATOM 2089 N N . ARG A 1 272 ? 32.871 14.734 -0.961 1.00 37.59 272 ARG A N 1
ATOM 2090 C CA . ARG A 1 272 ? 33.670 14.468 -2.169 1.00 37.59 272 ARG A CA 1
ATOM 2091 C C . ARG A 1 272 ? 32.901 14.907 -3.416 1.00 37.59 272 ARG A C 1
ATOM 2093 O O . ARG A 1 272 ? 31.942 14.233 -3.784 1.00 37.59 272 ARG A O 1
ATOM 2100 N N . ARG A 1 273 ? 33.397 15.945 -4.108 1.00 43.19 273 ARG A N 1
ATOM 2101 C CA . ARG A 1 273 ? 32.933 16.408 -5.437 1.00 43.19 273 ARG A CA 1
ATOM 2102 C C . ARG A 1 273 ? 32.620 15.241 -6.396 1.00 43.19 273 ARG A C 1
ATOM 2104 O O . ARG A 1 273 ? 33.317 14.210 -6.402 1.00 43.19 273 ARG A O 1
ATOM 2111 N N . LEU A 1 274 ? 31.590 15.419 -7.230 1.00 50.09 274 LEU A N 1
ATOM 2112 C CA . LEU A 1 274 ? 31.379 14.618 -8.440 1.00 50.09 274 LEU A CA 1
ATOM 2113 C C . LEU A 1 274 ? 32.609 14.772 -9.340 1.00 50.09 274 LEU A C 1
ATOM 2115 O O . LEU A 1 274 ? 32.996 15.880 -9.693 1.00 50.09 274 LEU A O 1
ATOM 2119 N N . THR A 1 275 ? 33.248 13.658 -9.683 1.00 52.97 275 THR A N 1
ATOM 2120 C CA . THR A 1 275 ? 34.335 13.621 -10.666 1.00 52.97 275 THR A CA 1
ATOM 2121 C C . THR A 1 275 ? 33.819 12.960 -11.940 1.00 52.97 275 THR A C 1
ATOM 2123 O O . THR A 1 275 ? 32.915 12.129 -11.870 1.00 52.97 275 THR A O 1
ATOM 2126 N N . LEU A 1 276 ? 34.414 13.263 -13.099 1.00 51.00 276 LEU A N 1
ATOM 2127 C CA . LEU A 1 276 ? 34.029 12.667 -14.392 1.00 51.00 276 LEU A CA 1
ATOM 2128 C C . LEU A 1 276 ? 33.990 11.126 -14.358 1.00 51.00 276 LEU A C 1
ATOM 2130 O O . LEU A 1 276 ? 33.087 10.513 -14.917 1.00 51.00 276 LEU A O 1
ATOM 2134 N N . ARG A 1 277 ? 34.899 10.483 -13.609 1.00 52.53 277 ARG A N 1
ATOM 2135 C CA . ARG A 1 277 ? 34.887 9.020 -13.406 1.00 52.53 277 ARG A CA 1
ATOM 2136 C C . ARG A 1 277 ? 33.666 8.508 -12.628 1.00 52.53 277 ARG A C 1
ATOM 2138 O O . ARG A 1 277 ? 33.263 7.374 -12.845 1.00 52.53 277 ARG A O 1
ATOM 2145 N N . LYS A 1 278 ? 33.072 9.311 -11.738 1.00 59.53 278 LYS A N 1
ATOM 2146 C CA . LYS A 1 278 ? 31.858 8.954 -10.975 1.00 59.53 278 LYS A CA 1
ATOM 2147 C C . LYS A 1 278 ? 30.560 9.179 -11.760 1.00 59.53 278 LYS A C 1
ATOM 2149 O O . LYS A 1 278 ? 29.515 8.730 -11.308 1.00 59.53 278 LYS A O 1
ATOM 2154 N N . LEU A 1 279 ? 30.622 9.873 -12.898 1.00 62.78 279 LEU A N 1
ATOM 2155 C CA . LEU A 1 279 ? 29.472 10.121 -13.773 1.00 62.78 279 LEU A CA 1
ATOM 2156 C C . LEU A 1 279 ? 29.236 8.993 -14.785 1.00 62.78 279 LEU A C 1
ATOM 2158 O O . LEU A 1 279 ? 28.136 8.886 -15.311 1.00 62.78 279 LEU A O 1
ATOM 2162 N N . ALA A 1 280 ? 30.234 8.141 -15.044 1.00 68.88 280 ALA A N 1
ATOM 2163 C CA . ALA A 1 280 ? 30.152 7.122 -16.089 1.00 68.88 280 ALA A CA 1
ATOM 2164 C C . ALA A 1 280 ? 28.985 6.137 -15.890 1.00 68.88 280 ALA A C 1
ATOM 2166 O O . ALA A 1 280 ? 28.231 5.904 -16.830 1.00 68.88 280 ALA A O 1
ATOM 2167 N N . ASP A 1 281 ? 28.812 5.593 -14.683 1.00 70.19 281 ASP A N 1
ATOM 2168 C CA . ASP A 1 281 ? 27.748 4.622 -14.387 1.00 70.19 281 ASP A CA 1
ATOM 2169 C C . ASP A 1 281 ? 26.337 5.257 -14.421 1.00 70.19 281 ASP A C 1
ATOM 2171 O O . ASP A 1 281 ? 25.488 4.730 -15.138 1.00 70.19 281 ASP A O 1
ATOM 2175 N N . PRO A 1 282 ? 26.070 6.402 -13.754 1.00 74.38 282 PRO A N 1
ATOM 2176 C CA . PRO A 1 282 ? 24.787 7.101 -13.876 1.00 74.38 282 PRO A CA 1
ATOM 2177 C C . PRO A 1 282 ? 24.436 7.490 -15.314 1.00 74.38 282 PRO A C 1
ATOM 2179 O O . PRO A 1 282 ? 23.323 7.253 -15.768 1.00 74.38 282 PRO A O 1
ATOM 2182 N N . VAL A 1 283 ? 25.385 8.061 -16.064 1.00 78.81 283 VAL A N 1
ATOM 2183 C CA . VAL A 1 283 ? 25.141 8.469 -17.456 1.00 78.81 283 VAL A CA 1
ATOM 2184 C C . VAL A 1 283 ? 24.813 7.251 -18.320 1.00 78.81 283 VAL A C 1
ATOM 2186 O O . VAL A 1 283 ? 23.892 7.311 -19.131 1.00 78.81 283 VAL A O 1
ATOM 2189 N N . ARG A 1 284 ? 25.506 6.123 -18.119 1.00 78.81 284 ARG A N 1
ATOM 2190 C CA . ARG A 1 284 ? 25.176 4.857 -18.792 1.00 78.81 284 ARG A CA 1
ATOM 2191 C C . ARG A 1 284 ? 23.779 4.363 -18.432 1.00 78.81 284 ARG A C 1
ATOM 2193 O O . ARG A 1 284 ? 23.043 4.015 -19.347 1.00 78.81 284 ARG A O 1
ATOM 2200 N N . ALA A 1 285 ? 23.405 4.381 -17.152 1.00 79.94 285 ALA A N 1
ATOM 2201 C CA . ALA A 1 285 ? 22.085 3.946 -16.696 1.00 79.94 285 ALA A CA 1
ATOM 2202 C C . ALA A 1 285 ? 20.961 4.775 -17.338 1.00 79.94 285 ALA A C 1
ATOM 2204 O O . ALA A 1 285 ? 20.017 4.212 -17.885 1.00 79.94 285 ALA A O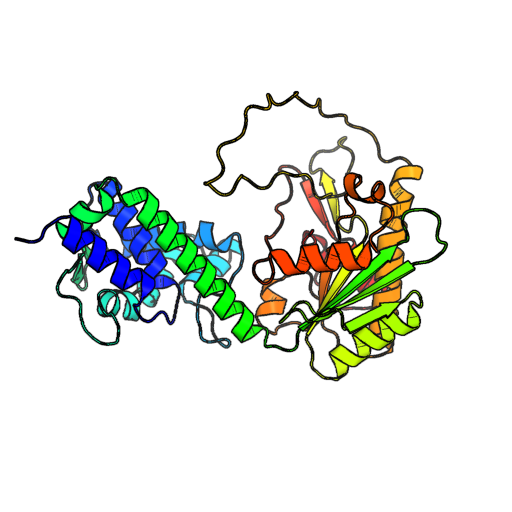 1
ATOM 2205 N N . VAL A 1 286 ? 21.103 6.104 -17.370 1.00 85.75 286 VAL A N 1
ATOM 2206 C CA . VAL A 1 286 ? 20.117 7.006 -17.992 1.00 85.75 286 VAL A CA 1
ATOM 2207 C C . VAL A 1 286 ? 20.039 6.815 -19.504 1.00 85.75 286 VAL A C 1
ATOM 2209 O O . VAL A 1 286 ? 18.945 6.779 -20.061 1.00 85.75 286 VAL A O 1
ATOM 2212 N N . ILE A 1 287 ? 21.180 6.658 -20.184 1.00 86.31 287 ILE A N 1
ATOM 2213 C CA . ILE A 1 287 ? 21.206 6.383 -21.628 1.00 86.31 287 ILE A CA 1
ATOM 2214 C C . ILE A 1 287 ? 20.561 5.026 -21.934 1.00 86.31 287 ILE A C 1
ATOM 2216 O O . ILE A 1 287 ? 19.800 4.924 -22.896 1.00 86.31 287 ILE A O 1
ATOM 2220 N N . CYS A 1 288 ? 20.851 3.998 -21.132 1.00 86.56 288 CYS A N 1
ATOM 2221 C CA . CYS A 1 288 ? 20.244 2.674 -21.248 1.00 86.56 288 CYS A CA 1
ATOM 2222 C C . CYS A 1 288 ? 18.723 2.772 -21.081 1.00 86.56 288 CYS A C 1
ATOM 2224 O O . CYS A 1 288 ? 17.987 2.369 -21.981 1.00 86.56 288 CYS A O 1
ATOM 2226 N N . ALA A 1 289 ? 18.259 3.420 -20.006 1.00 89.94 289 ALA A N 1
ATOM 2227 C CA . ALA A 1 289 ? 16.843 3.655 -19.755 1.00 89.94 289 ALA A CA 1
ATOM 2228 C C . ALA A 1 289 ? 16.166 4.394 -20.913 1.00 89.94 289 ALA A C 1
ATOM 2230 O O . ALA A 1 289 ? 15.161 3.923 -21.433 1.00 89.94 289 ALA A O 1
ATOM 2231 N N . ALA A 1 290 ? 16.742 5.496 -21.399 1.00 92.44 290 ALA A N 1
ATOM 2232 C CA . ALA A 1 290 ? 16.162 6.261 -22.502 1.00 92.44 290 ALA A CA 1
ATOM 2233 C C . ALA A 1 290 ? 16.074 5.450 -23.808 1.00 92.44 290 ALA A C 1
ATOM 2235 O O . ALA A 1 290 ? 15.087 5.555 -24.536 1.00 92.44 290 ALA A O 1
ATOM 2236 N N . ARG A 1 291 ? 17.089 4.630 -24.116 1.00 91.44 291 ARG A N 1
ATOM 2237 C CA . ARG A 1 291 ? 17.095 3.761 -25.308 1.00 91.44 291 ARG A CA 1
ATOM 2238 C C . ARG A 1 291 ? 16.047 2.659 -25.207 1.00 91.44 291 ARG A C 1
ATOM 2240 O O . ARG A 1 291 ? 15.220 2.542 -26.101 1.00 91.44 291 ARG A O 1
ATOM 2247 N N . VAL A 1 292 ? 16.044 1.917 -24.100 1.00 91.62 292 VAL A N 1
ATOM 2248 C CA . VAL A 1 292 ? 15.068 0.853 -23.829 1.00 91.62 292 VAL A CA 1
ATOM 2249 C C . VAL A 1 292 ? 13.645 1.394 -23.889 1.00 91.62 292 VAL A C 1
ATOM 2251 O O . VAL A 1 292 ? 12.799 0.825 -24.569 1.00 91.62 292 VAL A O 1
ATOM 2254 N N . MET A 1 293 ? 13.384 2.515 -23.217 1.00 93.19 293 MET A N 1
ATOM 2255 C CA . MET A 1 293 ? 12.056 3.119 -23.187 1.00 93.19 293 MET A CA 1
ATOM 2256 C C . MET A 1 293 ? 11.617 3.587 -24.575 1.00 93.19 293 MET A C 1
ATOM 2258 O O . MET A 1 293 ? 10.455 3.411 -24.932 1.00 93.19 293 MET A O 1
ATOM 2262 N N . ARG A 1 294 ? 12.532 4.121 -25.395 1.00 94.06 294 ARG A N 1
ATOM 2263 C CA . ARG A 1 294 ? 12.237 4.468 -26.792 1.00 94.06 294 ARG A CA 1
ATOM 2264 C C . ARG A 1 294 ? 11.890 3.232 -27.618 1.00 94.06 294 ARG A C 1
ATOM 2266 O O . ARG A 1 294 ? 10.934 3.275 -28.384 1.00 94.06 294 ARG A O 1
ATOM 2273 N N . ASP A 1 295 ? 12.636 2.144 -27.459 1.00 92.25 295 ASP A N 1
ATOM 2274 C CA . ASP A 1 295 ? 12.391 0.902 -28.196 1.00 92.25 295 ASP A CA 1
ATOM 2275 C C . ASP A 1 295 ? 11.054 0.260 -27.794 1.00 92.25 295 ASP A C 1
ATOM 2277 O O . ASP A 1 295 ? 10.305 -0.188 -28.666 1.00 92.25 295 ASP A O 1
ATOM 2281 N N . ILE A 1 296 ? 10.710 0.283 -26.499 1.00 91.94 296 ILE A N 1
ATOM 2282 C CA . ILE A 1 296 ? 9.390 -0.128 -25.995 1.00 91.94 296 ILE A CA 1
ATOM 2283 C C . ILE A 1 296 ? 8.302 0.751 -26.613 1.00 91.94 296 ILE A C 1
ATOM 2285 O O . ILE A 1 296 ? 7.357 0.224 -27.194 1.00 91.94 296 ILE A O 1
ATOM 2289 N N . LYS A 1 297 ? 8.458 2.081 -26.563 1.00 90.81 297 LYS A N 1
ATOM 2290 C CA . LYS A 1 297 ? 7.479 3.021 -27.123 1.00 90.81 297 LYS A CA 1
ATOM 2291 C C . LYS A 1 297 ? 7.253 2.797 -28.618 1.00 90.81 297 LYS A C 1
ATOM 2293 O O . LYS A 1 297 ? 6.118 2.770 -29.070 1.00 90.81 297 LYS A O 1
ATOM 2298 N N . ASN A 1 298 ? 8.323 2.602 -29.383 1.00 90.88 298 ASN A N 1
ATOM 2299 C CA . ASN A 1 298 ? 8.237 2.351 -30.823 1.00 90.88 298 ASN A CA 1
ATOM 2300 C C . ASN A 1 298 ? 7.578 1.003 -31.147 1.00 90.88 298 ASN A C 1
ATOM 2302 O O . ASN A 1 298 ? 6.964 0.861 -32.199 1.00 90.88 298 ASN A O 1
ATOM 2306 N N . SER A 1 299 ? 7.710 0.018 -30.257 1.00 87.69 299 SER A N 1
ATOM 2307 C CA . SER A 1 299 ? 7.117 -1.314 -30.423 1.00 87.69 299 SER A CA 1
ATOM 2308 C C . SER A 1 299 ? 5.675 -1.394 -29.906 1.00 87.69 299 SER A C 1
ATOM 2310 O O . SER A 1 299 ? 4.965 -2.350 -30.208 1.00 87.69 299 SER A O 1
ATOM 2312 N N . SER A 1 300 ? 5.253 -0.439 -29.074 1.00 79.75 300 SER A N 1
ATOM 2313 C CA . SER A 1 300 ? 3.991 -0.462 -28.322 1.00 79.75 300 SER A CA 1
ATOM 2314 C C . SER A 1 300 ? 3.544 0.958 -27.918 1.00 79.75 300 SER A C 1
ATOM 2316 O O . SER A 1 300 ? 3.502 1.285 -26.725 1.00 79.75 300 SER A O 1
ATOM 2318 N N . PRO A 1 301 ? 3.243 1.837 -28.896 1.00 70.38 301 PRO A N 1
ATOM 2319 C CA . PRO A 1 301 ? 3.002 3.258 -28.637 1.00 70.38 301 PRO A CA 1
ATOM 2320 C C . PRO A 1 301 ? 1.729 3.521 -27.826 1.00 70.38 301 PRO A C 1
ATOM 2322 O O . PRO A 1 301 ? 1.736 4.416 -26.986 1.00 70.38 301 PRO A O 1
ATOM 2325 N N . ASP A 1 302 ? 0.684 2.713 -28.026 1.00 75.50 302 ASP A N 1
ATOM 2326 C CA . ASP A 1 302 ? -0.639 2.926 -27.420 1.00 75.50 302 ASP A CA 1
ATOM 2327 C C . ASP A 1 302 ? -0.868 2.119 -26.133 1.00 75.50 302 ASP A C 1
ATOM 2329 O O . ASP A 1 302 ? -1.903 2.255 -25.488 1.00 75.50 302 ASP A O 1
ATOM 2333 N N . THR A 1 303 ? 0.080 1.260 -25.748 1.00 78.75 303 THR A N 1
ATOM 2334 C CA . THR A 1 303 ? -0.099 0.317 -24.633 1.00 78.75 303 THR A CA 1
ATOM 2335 C C . THR A 1 303 ? 0.892 0.525 -23.498 1.00 78.75 303 THR A C 1
ATOM 2337 O O . THR A 1 303 ? 0.929 -0.303 -22.599 1.00 78.75 303 THR A O 1
ATOM 2340 N N . SER A 1 304 ? 1.727 1.568 -23.505 1.00 84.25 304 SER A N 1
ATOM 2341 C CA . SER A 1 304 ? 2.723 1.790 -22.448 1.00 84.25 304 SER A CA 1
ATOM 2342 C C . SER A 1 304 ? 2.466 3.088 -21.685 1.00 84.25 304 SER A C 1
ATOM 2344 O O . SER A 1 304 ? 2.654 4.187 -22.199 1.00 84.25 304 SER A O 1
ATOM 2346 N N . GLU A 1 305 ? 2.086 2.957 -20.415 1.00 90.44 305 GLU A N 1
ATOM 2347 C CA . GLU A 1 305 ? 1.862 4.078 -19.503 1.00 90.44 305 GLU A CA 1
ATOM 2348 C C . GLU A 1 305 ? 2.869 3.998 -18.352 1.00 90.44 305 GLU A C 1
ATOM 2350 O O . GLU A 1 305 ? 2.577 3.373 -17.328 1.00 90.44 305 GLU A O 1
ATOM 2355 N N . PRO A 1 306 ? 4.082 4.560 -18.497 1.00 93.31 306 PRO A N 1
ATOM 2356 C CA . PRO A 1 306 ? 5.111 4.458 -17.476 1.00 93.31 306 PRO A CA 1
ATOM 2357 C C . PRO A 1 306 ? 4.780 5.280 -16.228 1.00 93.31 306 PRO A C 1
ATOM 2359 O O . PRO A 1 306 ? 4.268 6.395 -16.308 1.00 93.31 306 PRO A O 1
ATOM 2362 N N . THR A 1 307 ? 5.145 4.765 -15.058 1.00 92.06 307 THR A N 1
ATOM 2363 C CA . THR A 1 307 ? 5.057 5.494 -13.794 1.00 92.06 307 THR A CA 1
ATOM 2364 C C . THR A 1 307 ? 6.223 5.170 -12.868 1.00 92.06 307 THR A C 1
ATOM 2366 O O . THR A 1 307 ? 6.734 4.051 -12.851 1.00 92.06 307 THR A O 1
ATOM 2369 N N . LEU A 1 308 ? 6.616 6.152 -12.056 1.00 89.56 308 LEU A N 1
ATOM 2370 C CA . LEU A 1 308 ? 7.507 5.960 -10.907 1.00 89.56 308 LEU A CA 1
ATOM 2371 C C . LEU A 1 308 ? 6.722 5.790 -9.598 1.00 89.56 308 LEU A C 1
ATOM 2373 O O . LEU A 1 308 ? 7.297 5.507 -8.551 1.00 89.56 308 LEU A O 1
ATOM 2377 N N . ASN A 1 309 ? 5.402 5.992 -9.637 1.00 89.00 309 ASN A N 1
ATOM 2378 C CA . ASN A 1 309 ? 4.551 5.929 -8.464 1.00 89.00 309 ASN A CA 1
ATOM 2379 C C . ASN A 1 309 ? 3.973 4.516 -8.323 1.00 89.00 309 ASN A C 1
ATOM 2381 O O . ASN A 1 309 ? 3.085 4.108 -9.077 1.00 89.00 309 ASN A O 1
ATOM 2385 N N . TRP A 1 310 ? 4.457 3.786 -7.319 1.00 90.44 310 TRP A N 1
ATOM 2386 C CA . TRP A 1 310 ? 4.019 2.419 -7.046 1.00 90.44 310 TRP A CA 1
ATOM 2387 C C . TRP A 1 310 ? 2.504 2.309 -6.834 1.00 90.44 310 TRP A C 1
ATOM 2389 O O . TRP A 1 310 ? 1.867 1.407 -7.374 1.00 90.44 310 TRP A O 1
ATOM 2399 N N . ARG A 1 311 ? 1.890 3.260 -6.119 1.00 89.00 311 ARG A N 1
ATOM 2400 C CA . ARG A 1 311 ? 0.442 3.258 -5.874 1.00 89.00 311 ARG A CA 1
ATOM 2401 C C . ARG A 1 311 ? -0.355 3.370 -7.170 1.00 89.00 311 ARG A C 1
ATOM 2403 O O . ARG A 1 311 ? -1.319 2.627 -7.343 1.00 89.00 311 ARG A O 1
ATOM 2410 N N . ARG A 1 312 ? 0.058 4.245 -8.097 1.00 89.75 312 ARG A N 1
ATOM 2411 C CA . ARG A 1 312 ? -0.581 4.374 -9.423 1.00 89.75 312 ARG A CA 1
ATOM 2412 C C . ARG A 1 312 ? -0.519 3.072 -10.207 1.00 89.75 312 ARG A C 1
ATOM 2414 O O . ARG A 1 312 ? -1.505 2.713 -10.848 1.00 89.75 312 ARG A O 1
ATOM 2421 N N . PHE A 1 313 ? 0.613 2.374 -10.128 1.00 92.62 313 PHE A N 1
ATOM 2422 C CA . PHE A 1 313 ? 0.745 1.050 -10.712 1.00 92.62 313 PHE A CA 1
ATOM 2423 C C . PHE A 1 313 ? -0.225 0.075 -10.044 1.00 92.62 313 PHE A C 1
ATOM 2425 O O . PHE A 1 313 ? -1.041 -0.511 -10.743 1.00 92.62 313 PHE A O 1
ATOM 2432 N N . VAL A 1 314 ? -0.235 -0.057 -8.713 1.00 91.88 314 VAL A N 1
ATOM 2433 C CA . VAL A 1 314 ? -1.162 -0.954 -7.988 1.00 91.88 314 VAL A CA 1
ATOM 2434 C C . VAL A 1 314 ? -2.631 -0.677 -8.332 1.00 91.88 314 VAL A C 1
ATOM 2436 O O . VAL A 1 314 ? -3.375 -1.623 -8.555 1.00 91.88 314 VAL A O 1
ATOM 2439 N N . ASP A 1 315 ? -3.044 0.586 -8.446 1.00 88.31 315 ASP A N 1
ATOM 2440 C CA . ASP A 1 315 ? -4.432 0.988 -8.744 1.00 88.31 315 ASP A CA 1
ATOM 2441 C C . ASP A 1 315 ? -4.838 0.890 -10.225 1.00 88.31 315 ASP A C 1
ATOM 2443 O O . ASP A 1 315 ? -5.877 1.427 -10.608 1.00 88.31 315 ASP A O 1
ATOM 2447 N N . ASN A 1 316 ? -4.043 0.223 -11.067 1.00 84.19 316 ASN A N 1
ATOM 2448 C CA . ASN A 1 316 ? -4.318 0.052 -12.500 1.00 84.19 316 ASN A CA 1
ATOM 2449 C C . ASN A 1 316 ? -4.482 1.386 -13.256 1.00 84.19 316 ASN A C 1
ATOM 2451 O O . ASN A 1 316 ? -5.230 1.468 -14.224 1.00 84.19 316 ASN A O 1
ATOM 2455 N N . ARG A 1 317 ? -3.767 2.437 -12.824 1.00 85.12 317 ARG A N 1
ATOM 2456 C CA . ARG A 1 317 ? -3.680 3.741 -13.522 1.00 85.12 317 ARG A CA 1
ATOM 2457 C C . ARG A 1 317 ? -2.414 3.882 -14.376 1.00 85.12 317 ARG A C 1
ATOM 2459 O O . ARG A 1 317 ? -2.023 4.996 -14.722 1.00 85.12 317 ARG A O 1
ATOM 2466 N N . SER A 1 318 ? -1.694 2.778 -14.519 1.00 90.12 318 SER A N 1
ATOM 2467 C CA . SER A 1 318 ? -0.448 2.612 -15.253 1.00 90.12 318 SER A CA 1
ATOM 2468 C C . SER A 1 318 ? -0.157 1.113 -15.314 1.00 90.12 318 SER A C 1
ATOM 2470 O O . SER A 1 318 ? -0.510 0.360 -14.397 1.00 90.12 318 SER A O 1
ATOM 2472 N N . ASN A 1 319 ? 0.500 0.676 -16.381 1.00 93.06 319 ASN A N 1
ATOM 2473 C CA . ASN A 1 319 ? 0.868 -0.719 -16.600 1.00 93.06 319 ASN A CA 1
ATOM 2474 C C . ASN A 1 319 ? 2.380 -0.950 -16.710 1.00 93.06 319 ASN A C 1
ATOM 2476 O O . ASN A 1 319 ? 2.800 -2.091 -16.885 1.00 93.06 319 ASN A O 1
ATOM 2480 N N . LEU A 1 320 ? 3.197 0.095 -16.552 1.00 95.06 320 LEU A N 1
ATOM 2481 C CA . LEU A 1 320 ? 4.653 0.008 -16.591 1.00 95.06 320 LEU A CA 1
ATOM 2482 C C . LEU A 1 320 ? 5.264 0.769 -15.408 1.00 95.06 320 LEU A C 1
ATOM 2484 O O . LEU A 1 320 ? 5.373 1.991 -15.423 1.00 95.06 320 LEU A O 1
ATOM 2488 N N . PHE A 1 321 ? 5.683 0.055 -14.370 1.00 94.94 321 PHE A N 1
ATOM 2489 C CA . PHE A 1 321 ? 6.359 0.639 -13.215 1.00 94.94 321 PHE A CA 1
ATOM 2490 C C . PHE A 1 321 ? 7.874 0.637 -13.412 1.00 94.94 321 PHE A C 1
ATOM 2492 O O . PHE A 1 321 ? 8.451 -0.420 -13.643 1.00 94.94 321 PHE A O 1
ATOM 2499 N N . VAL A 1 322 ? 8.529 1.792 -13.291 1.00 93.94 322 VAL A N 1
ATOM 2500 C CA . VAL A 1 322 ? 9.986 1.918 -13.461 1.00 93.94 322 VAL A CA 1
ATOM 2501 C C . VAL A 1 322 ? 10.672 2.135 -12.114 1.00 93.94 322 VAL A C 1
ATOM 2503 O O . VAL A 1 322 ? 10.270 3.010 -11.348 1.00 93.94 322 VAL A O 1
ATOM 2506 N N . TRP A 1 323 ? 11.726 1.364 -11.837 1.00 91.75 323 TRP A N 1
ATOM 2507 C CA . TRP A 1 323 ? 12.434 1.386 -10.552 1.00 91.75 323 TRP A CA 1
ATOM 2508 C C . TRP A 1 323 ? 13.961 1.272 -10.690 1.00 91.75 323 TRP A C 1
ATOM 2510 O O . TRP A 1 323 ? 14.499 0.907 -11.739 1.00 91.75 323 TRP A O 1
ATOM 2520 N N . GLU A 1 324 ? 14.667 1.616 -9.611 1.00 89.00 324 GLU A N 1
ATOM 2521 C CA . GLU A 1 324 ? 16.127 1.592 -9.521 1.00 89.00 324 GLU A CA 1
ATOM 2522 C C . GLU A 1 324 ? 16.627 0.289 -8.886 1.00 89.00 324 GLU A C 1
ATOM 2524 O O . GLU A 1 324 ? 16.405 0.030 -7.703 1.00 89.00 324 GLU A O 1
ATOM 2529 N N . ALA A 1 325 ? 17.384 -0.499 -9.652 1.00 85.12 325 ALA A N 1
ATOM 2530 C CA . ALA A 1 325 ? 18.047 -1.696 -9.156 1.00 85.12 325 ALA A CA 1
ATOM 2531 C C . ALA A 1 325 ? 19.404 -1.356 -8.524 1.00 85.12 325 ALA A C 1
ATOM 2533 O O . ALA A 1 325 ? 20.389 -1.045 -9.209 1.00 85.12 325 ALA A O 1
ATOM 2534 N N . SER A 1 326 ? 19.487 -1.455 -7.196 1.00 74.94 326 SER A N 1
ATOM 2535 C CA . SER A 1 326 ? 20.695 -1.114 -6.451 1.00 74.94 326 SER A CA 1
ATOM 2536 C C . SER A 1 326 ? 21.802 -2.167 -6.626 1.00 74.94 326 SER A C 1
ATOM 2538 O O . SER A 1 326 ? 21.720 -3.329 -6.220 1.00 74.94 326 SER A O 1
ATOM 2540 N N . GLY A 1 327 ? 22.928 -1.764 -7.216 1.00 61.25 327 GLY A N 1
ATOM 2541 C CA . GLY A 1 327 ? 24.104 -2.628 -7.341 1.00 61.25 327 GLY A CA 1
ATOM 2542 C C . GLY A 1 327 ? 24.978 -2.578 -6.088 1.00 61.25 327 GLY A C 1
ATOM 2543 O O . GLY A 1 327 ? 25.935 -1.799 -6.065 1.00 61.25 327 GLY A O 1
ATOM 2544 N N . SER A 1 328 ? 24.711 -3.397 -5.061 1.00 52.50 328 SER A N 1
ATOM 2545 C CA . SER A 1 328 ? 25.581 -3.418 -3.873 1.00 52.50 328 SER A CA 1
ATOM 2546 C C . SER A 1 328 ? 26.997 -3.886 -4.245 1.00 52.50 328 SER A C 1
ATOM 2548 O O . SER A 1 328 ? 27.193 -4.847 -4.994 1.00 52.50 328 SER A O 1
ATOM 2550 N N . ARG A 1 329 ? 28.018 -3.160 -3.766 1.00 49.00 329 ARG A N 1
ATOM 2551 C CA . ARG A 1 329 ? 29.434 -3.478 -4.039 1.00 49.00 329 ARG A CA 1
ATOM 2552 C C . ARG A 1 329 ? 29.861 -4.810 -3.423 1.00 49.00 329 ARG A C 1
ATOM 2554 O O . ARG A 1 329 ? 30.713 -5.479 -3.994 1.00 49.00 329 ARG A O 1
ATOM 2561 N N . GLU A 1 330 ? 29.244 -5.185 -2.307 1.00 42.94 330 GLU A N 1
ATOM 2562 C CA . GLU A 1 330 ? 29.538 -6.403 -1.542 1.00 42.94 330 GLU A CA 1
ATOM 2563 C C . GLU A 1 330 ? 29.278 -7.684 -2.344 1.00 42.94 330 GLU A C 1
ATOM 2565 O O . GLU A 1 330 ? 30.033 -8.643 -2.230 1.00 42.94 330 GLU A O 1
ATOM 2570 N N . TYR A 1 331 ? 28.281 -7.688 -3.235 1.00 45.34 331 TYR A N 1
ATOM 2571 C CA . TYR A 1 331 ? 27.959 -8.869 -4.044 1.00 45.34 331 TYR A CA 1
ATOM 2572 C C . TYR A 1 331 ? 28.718 -8.944 -5.368 1.00 45.34 331 TYR A C 1
ATOM 2574 O O . TYR A 1 331 ? 28.860 -10.034 -5.911 1.00 45.34 331 TYR A O 1
ATOM 2582 N N . ARG A 1 332 ? 29.302 -7.835 -5.854 1.00 47.62 332 ARG A N 1
ATOM 2583 C CA . ARG A 1 332 ? 30.201 -7.877 -7.028 1.00 47.62 332 ARG A CA 1
ATOM 2584 C C . ARG A 1 332 ? 31.443 -8.741 -6.785 1.00 47.62 332 ARG A C 1
ATOM 2586 O O . ARG A 1 332 ? 32.107 -9.105 -7.746 1.00 47.62 332 ARG A O 1
ATOM 2593 N N . GLN A 1 333 ? 31.769 -9.035 -5.524 1.00 46.75 333 GLN A N 1
ATOM 2594 C CA . GLN A 1 333 ? 32.901 -9.885 -5.147 1.00 46.75 333 GLN A CA 1
ATOM 2595 C C . GLN A 1 333 ? 32.560 -11.385 -5.147 1.00 46.75 333 GLN A C 1
ATOM 2597 O O . GLN A 1 333 ? 33.473 -12.203 -5.212 1.00 46.75 333 GLN A O 1
ATOM 2602 N N . ARG A 1 334 ? 31.273 -11.768 -5.134 1.00 46.88 334 ARG A N 1
ATOM 2603 C CA . ARG A 1 334 ? 30.833 -13.164 -5.300 1.00 46.88 334 ARG A CA 1
ATOM 2604 C C . ARG A 1 334 ? 30.501 -13.401 -6.776 1.00 46.88 334 ARG A C 1
ATOM 2606 O O . ARG A 1 334 ? 29.373 -13.192 -7.209 1.00 46.88 334 ARG A O 1
ATOM 2613 N N . ALA A 1 335 ? 31.510 -13.795 -7.548 1.00 47.03 335 ALA A N 1
ATOM 2614 C CA . ALA A 1 335 ? 31.519 -13.873 -9.015 1.00 47.03 335 ALA A CA 1
ATOM 2615 C C . ALA A 1 335 ? 30.521 -14.861 -9.675 1.00 47.03 335 ALA A C 1
ATOM 2617 O O . ALA A 1 335 ? 30.577 -15.057 -10.886 1.00 47.03 335 ALA A O 1
ATOM 2618 N N . GLU A 1 336 ? 29.610 -15.482 -8.923 1.00 50.56 336 GLU A N 1
ATOM 2619 C CA . GLU A 1 336 ? 28.791 -16.608 -9.402 1.00 50.56 336 GLU A CA 1
ATOM 2620 C C . GLU A 1 336 ? 27.341 -16.247 -9.766 1.00 50.56 336 GLU A C 1
ATOM 2622 O O . GLU A 1 336 ? 26.666 -17.040 -10.418 1.00 50.56 336 GLU A O 1
ATOM 2627 N N . THR A 1 337 ? 26.844 -15.053 -9.412 1.00 62.09 337 THR A N 1
ATOM 2628 C CA . THR A 1 337 ? 25.417 -14.706 -9.605 1.00 62.09 337 THR A CA 1
ATOM 2629 C C . THR A 1 337 ? 25.215 -13.572 -10.607 1.00 62.09 337 THR A C 1
ATOM 2631 O O . THR A 1 337 ? 25.806 -12.503 -10.466 1.00 62.09 337 THR A O 1
ATOM 2634 N N . ASP A 1 338 ? 24.340 -13.787 -11.598 1.00 76.75 338 ASP A N 1
ATOM 2635 C CA . ASP A 1 338 ? 23.911 -12.764 -12.562 1.00 76.75 338 ASP A CA 1
ATOM 2636 C C . ASP A 1 338 ? 23.313 -11.541 -11.825 1.00 76.75 338 ASP A C 1
ATOM 2638 O O . ASP A 1 338 ? 22.342 -11.703 -11.071 1.00 76.75 338 ASP A O 1
ATOM 2642 N N . PRO A 1 339 ? 23.849 -10.317 -12.015 1.00 80.25 339 PRO A N 1
ATOM 2643 C CA . PRO A 1 339 ? 23.364 -9.141 -11.302 1.00 80.25 339 PRO A CA 1
ATOM 2644 C C . PRO A 1 339 ? 21.903 -8.777 -11.607 1.00 80.25 339 PRO A C 1
ATOM 2646 O O . PRO A 1 339 ? 21.231 -8.243 -10.724 1.00 80.25 339 PRO A O 1
ATOM 2649 N N . ALA A 1 340 ? 21.391 -9.073 -12.808 1.00 86.12 340 ALA A N 1
ATOM 2650 C CA . ALA A 1 340 ? 19.987 -8.841 -13.147 1.00 86.12 340 ALA A CA 1
ATOM 2651 C C . ALA A 1 340 ? 19.070 -9.797 -12.369 1.00 86.12 340 ALA A C 1
ATOM 2653 O O . ALA A 1 340 ? 18.048 -9.381 -11.822 1.00 86.12 340 ALA A O 1
ATOM 2654 N N . ARG A 1 341 ? 19.476 -11.066 -12.226 1.00 87.25 341 ARG A N 1
ATOM 2655 C CA . ARG A 1 341 ? 18.755 -12.051 -11.403 1.00 87.25 341 ARG A CA 1
ATOM 2656 C C . ARG A 1 341 ? 18.771 -11.679 -9.920 1.00 87.25 341 ARG A C 1
ATOM 2658 O O . ARG A 1 341 ? 17.754 -11.806 -9.243 1.00 87.25 341 ARG A O 1
ATOM 2665 N N . LEU A 1 342 ? 19.904 -11.193 -9.411 1.00 85.69 342 LEU A N 1
ATOM 2666 C CA . LEU A 1 342 ? 20.000 -10.720 -8.028 1.00 85.69 342 LEU A CA 1
ATOM 2667 C C . LEU A 1 342 ? 19.053 -9.540 -7.768 1.00 85.69 342 LEU A C 1
ATOM 2669 O O . LEU A 1 342 ? 18.388 -9.508 -6.736 1.00 85.69 342 LEU A O 1
ATOM 2673 N N . ALA A 1 343 ? 18.980 -8.592 -8.702 1.00 87.62 343 ALA A N 1
ATOM 2674 C CA . ALA A 1 343 ? 18.070 -7.457 -8.612 1.00 87.62 343 ALA A CA 1
ATOM 2675 C C . ALA A 1 343 ? 16.593 -7.888 -8.621 1.00 87.62 343 ALA A C 1
ATOM 2677 O O . ALA A 1 343 ? 15.823 -7.385 -7.807 1.00 87.62 343 ALA A O 1
ATOM 2678 N N . ILE A 1 344 ? 16.208 -8.865 -9.452 1.00 90.88 344 ILE A N 1
ATOM 2679 C CA . ILE A 1 344 ? 14.860 -9.458 -9.404 1.00 90.88 344 ILE A CA 1
ATOM 2680 C C . ILE A 1 344 ? 14.552 -10.020 -8.016 1.00 90.88 344 ILE A C 1
ATOM 2682 O O . ILE A 1 344 ? 13.534 -9.667 -7.431 1.00 90.88 344 ILE A O 1
ATOM 2686 N N . ASN A 1 345 ? 15.440 -10.840 -7.449 1.00 89.31 345 ASN A N 1
ATOM 2687 C CA . ASN A 1 345 ? 15.200 -11.432 -6.130 1.00 89.31 345 ASN A CA 1
ATOM 2688 C C . ASN A 1 345 ? 15.016 -10.366 -5.039 1.00 89.31 345 ASN A C 1
ATOM 2690 O O . ASN A 1 345 ? 14.204 -10.539 -4.131 1.00 89.31 345 ASN A O 1
ATOM 2694 N N . ARG A 1 346 ? 15.746 -9.247 -5.135 1.00 88.75 346 ARG A N 1
ATOM 2695 C CA . ARG A 1 346 ? 15.566 -8.118 -4.216 1.00 88.75 346 ARG A CA 1
ATOM 2696 C C . ARG A 1 346 ? 14.232 -7.428 -4.399 1.00 88.75 346 ARG A C 1
ATOM 2698 O O . ARG A 1 346 ? 13.618 -7.109 -3.394 1.00 88.75 346 ARG A O 1
ATOM 2705 N N . PHE A 1 347 ? 13.784 -7.235 -5.637 1.00 91.19 347 PHE A N 1
ATOM 2706 C CA . PHE A 1 347 ? 12.474 -6.664 -5.936 1.00 91.19 347 PHE A CA 1
ATOM 2707 C C . PHE A 1 347 ? 11.324 -7.526 -5.412 1.00 91.19 347 PHE A C 1
ATOM 2709 O O . PHE A 1 347 ? 10.372 -7.011 -4.831 1.00 91.19 347 PHE A O 1
ATOM 2716 N N . LEU A 1 348 ? 11.425 -8.843 -5.595 1.00 91.31 348 LEU A N 1
ATOM 2717 C CA . LEU A 1 348 ? 10.370 -9.782 -5.222 1.00 91.31 348 LEU A CA 1
ATOM 2718 C C . LEU A 1 348 ? 10.213 -9.946 -3.705 1.00 91.31 348 LEU A C 1
ATOM 2720 O O . LEU A 1 348 ? 9.113 -10.234 -3.248 1.00 91.31 348 LEU A O 1
ATOM 2724 N N . ASN A 1 349 ? 11.272 -9.735 -2.919 1.00 89.19 349 ASN A N 1
ATOM 2725 C CA . ASN A 1 349 ? 11.230 -9.907 -1.464 1.00 89.19 349 ASN A CA 1
ATOM 2726 C C . ASN A 1 349 ? 10.255 -8.943 -0.742 1.00 89.19 349 ASN A C 1
ATOM 2728 O O . ASN A 1 349 ? 9.435 -9.418 0.039 1.00 89.19 349 ASN A O 1
ATOM 2732 N N . PRO A 1 350 ? 10.284 -7.615 -0.976 1.00 87.56 350 PRO A N 1
ATOM 2733 C CA . PRO A 1 350 ? 9.299 -6.695 -0.419 1.00 87.56 350 PRO A CA 1
ATOM 2734 C C . PRO A 1 350 ? 8.009 -6.616 -1.245 1.00 87.56 350 PRO A C 1
ATOM 2736 O O . PRO A 1 350 ? 7.067 -5.973 -0.800 1.00 87.56 350 PRO A O 1
ATOM 2739 N N . TYR A 1 351 ? 7.923 -7.206 -2.443 1.00 88.81 351 TYR A N 1
ATOM 2740 C CA . TYR A 1 351 ? 6.725 -7.109 -3.283 1.00 88.81 351 TYR A CA 1
ATOM 2741 C C . TYR A 1 351 ? 5.498 -7.768 -2.611 1.00 88.81 351 TYR A C 1
ATOM 2743 O O . TYR A 1 351 ? 5.586 -8.903 -2.137 1.00 88.81 351 TYR A O 1
ATOM 2751 N N . PRO A 1 352 ? 4.313 -7.121 -2.615 1.00 91.50 352 PRO A N 1
ATOM 2752 C CA . PRO A 1 352 ? 3.963 -5.858 -3.282 1.00 91.50 352 PRO A CA 1
ATOM 2753 C C . PRO A 1 352 ? 4.123 -4.606 -2.398 1.00 91.50 352 PRO A C 1
ATOM 2755 O O . PRO A 1 352 ? 3.679 -3.524 -2.774 1.00 91.50 352 PRO A O 1
ATOM 2758 N N . ARG A 1 353 ? 4.699 -4.725 -1.203 1.00 89.81 353 ARG A N 1
ATOM 2759 C CA . ARG A 1 353 ? 4.899 -3.634 -0.244 1.00 89.81 353 ARG A CA 1
ATOM 2760 C C . ARG A 1 353 ? 6.226 -2.908 -0.503 1.00 89.81 353 ARG A C 1
ATOM 2762 O O . ARG A 1 353 ? 7.179 -3.016 0.266 1.00 89.81 353 ARG A O 1
ATOM 2769 N N . LEU A 1 354 ? 6.292 -2.145 -1.592 1.00 86.19 354 LEU A N 1
ATOM 2770 C CA . LEU A 1 354 ? 7.464 -1.316 -1.880 1.00 86.19 354 LEU A CA 1
ATOM 2771 C C . LEU A 1 354 ? 7.464 -0.055 -1.009 1.00 86.19 354 LEU A C 1
ATOM 2773 O O . LEU A 1 354 ? 6.491 0.698 -0.984 1.00 86.19 354 LEU A O 1
ATOM 2777 N N . TYR A 1 355 ? 8.570 0.176 -0.305 1.00 75.12 355 TYR A N 1
ATOM 2778 C CA . TYR A 1 355 ? 8.729 1.338 0.561 1.00 75.12 355 TYR A CA 1
ATOM 2779 C C . TYR A 1 355 ? 9.088 2.568 -0.279 1.00 75.12 355 TYR A C 1
ATOM 2781 O O . TYR A 1 355 ? 10.071 2.523 -1.029 1.00 75.12 355 TYR A O 1
ATOM 2789 N N . PRO A 1 356 ? 8.329 3.671 -0.171 1.00 70.06 356 PRO A N 1
ATOM 2790 C CA . PRO A 1 356 ? 8.753 4.919 -0.772 1.00 70.06 356 PRO A CA 1
ATOM 2791 C C . PRO A 1 356 ? 10.021 5.403 -0.076 1.00 70.06 356 PRO A C 1
ATOM 2793 O O . PRO A 1 356 ? 10.174 5.295 1.141 1.00 70.06 356 PRO A O 1
ATOM 2796 N N . GLN A 1 357 ? 10.939 5.931 -0.873 1.00 72.19 357 GLN A N 1
ATOM 2797 C CA . GLN A 1 357 ? 12.137 6.579 -0.366 1.00 72.19 357 GLN A CA 1
ATOM 2798 C C . GLN A 1 357 ? 11.792 8.042 -0.090 1.00 72.19 357 GLN A C 1
ATOM 2800 O O . GLN A 1 357 ? 11.153 8.692 -0.920 1.00 72.19 357 GLN A O 1
ATOM 2805 N N . LEU A 1 358 ? 12.204 8.559 1.067 1.00 74.19 358 LEU A N 1
ATOM 2806 C CA . LEU A 1 358 ? 12.117 9.985 1.372 1.00 74.19 358 LEU A CA 1
ATOM 2807 C C . LEU A 1 358 ? 13.458 10.649 1.055 1.00 74.19 358 LEU A C 1
ATOM 2809 O O . LEU A 1 358 ? 14.513 10.060 1.322 1.00 74.19 358 LEU A O 1
ATOM 2813 N N . PRO A 1 359 ? 13.454 11.859 0.472 1.00 77.88 359 PRO A N 1
ATOM 2814 C CA . PRO A 1 359 ? 14.697 12.570 0.268 1.00 77.88 359 PRO A CA 1
ATOM 2815 C C . PRO A 1 359 ? 15.256 12.968 1.640 1.00 77.88 359 PRO A C 1
ATOM 2817 O O . PRO A 1 359 ? 14.488 13.308 2.542 1.00 77.88 359 PRO A O 1
ATOM 2820 N N . PRO A 1 360 ? 16.583 12.917 1.830 1.00 81.88 360 PRO A N 1
ATOM 2821 C CA . PRO A 1 360 ? 17.188 13.456 3.036 1.00 81.88 360 PRO A CA 1
ATOM 2822 C C . PRO A 1 360 ? 16.884 14.953 3.141 1.00 81.88 360 PRO A C 1
ATOM 2824 O O . PRO A 1 360 ? 16.842 15.649 2.127 1.00 81.88 360 PRO A O 1
ATOM 2827 N N . GLU A 1 361 ? 16.724 15.438 4.368 1.00 83.31 361 GLU A N 1
ATOM 2828 C CA . GLU A 1 361 ? 16.429 16.843 4.650 1.00 83.31 361 GLU A CA 1
ATOM 2829 C C . GLU A 1 361 ? 17.438 17.789 3.965 1.00 83.31 361 GLU A C 1
ATOM 2831 O O . GLU A 1 361 ? 18.647 17.519 3.935 1.00 83.31 361 GLU A O 1
ATOM 2836 N N . GLY A 1 362 ? 16.933 18.877 3.372 1.00 87.44 362 GLY A N 1
ATOM 2837 C CA . GLY A 1 362 ? 17.726 19.859 2.624 1.00 87.44 362 GLY A CA 1
ATOM 2838 C C . GLY A 1 362 ? 18.128 19.435 1.205 1.00 87.44 362 GLY A C 1
ATOM 2839 O O . GLY A 1 362 ? 19.015 20.061 0.612 1.00 87.44 362 GLY A O 1
ATOM 2840 N N . TYR A 1 363 ? 17.527 18.370 0.661 1.00 88.88 363 TYR A N 1
ATOM 2841 C CA . TYR A 1 363 ? 17.706 17.949 -0.729 1.00 88.88 363 TYR A CA 1
ATOM 2842 C C . TYR A 1 363 ? 16.368 17.805 -1.458 1.00 88.88 363 TYR A C 1
ATOM 2844 O O . TYR A 1 363 ? 15.481 17.082 -1.009 1.00 88.88 363 TYR A O 1
ATOM 2852 N N . GLU A 1 364 ? 16.292 18.360 -2.664 1.00 90.44 364 GLU A N 1
ATOM 2853 C CA . GLU A 1 364 ? 15.245 18.049 -3.632 1.00 90.44 364 GLU A CA 1
ATOM 2854 C C . GLU A 1 364 ? 15.711 16.923 -4.575 1.00 90.44 364 GLU A C 1
ATOM 2856 O O . GLU A 1 364 ? 16.823 16.969 -5.118 1.00 90.44 364 GLU A O 1
ATOM 2861 N N . PRO A 1 365 ? 14.901 15.876 -4.797 1.00 91.56 365 PRO A N 1
ATOM 2862 C CA . PRO A 1 365 ? 15.224 14.844 -5.771 1.00 91.56 365 PRO A CA 1
ATOM 2863 C C . PRO A 1 365 ? 15.004 15.341 -7.207 1.00 91.56 365 PRO A C 1
ATOM 2865 O O . PRO A 1 365 ? 14.033 16.027 -7.512 1.00 91.56 365 PRO A O 1
ATOM 2868 N N . PHE A 1 366 ? 15.890 14.925 -8.106 1.00 91.88 366 PHE A N 1
ATOM 2869 C CA . PHE A 1 366 ? 15.766 15.066 -9.549 1.00 91.88 366 PHE A CA 1
ATOM 2870 C C . PHE A 1 366 ? 15.773 13.678 -10.197 1.00 91.88 366 PHE A C 1
ATOM 2872 O O . PHE A 1 366 ? 16.795 12.980 -10.216 1.00 91.88 366 PHE A O 1
ATOM 2879 N N . SER A 1 367 ? 14.615 13.270 -10.711 1.00 91.69 367 SER A N 1
ATOM 2880 C CA . SER A 1 367 ? 14.393 11.961 -11.317 1.00 91.69 367 SER A CA 1
ATOM 2881 C C . SER A 1 367 ? 15.040 11.868 -12.696 1.00 91.69 367 SER A C 1
ATOM 2883 O O . SER A 1 367 ? 14.602 12.489 -13.669 1.00 91.69 367 SER A O 1
ATOM 2885 N N . LEU A 1 368 ? 16.066 11.029 -12.806 1.00 91.12 368 LEU A N 1
ATOM 2886 C CA . LEU A 1 368 ? 16.705 10.738 -14.086 1.00 91.12 368 LEU A CA 1
ATOM 2887 C C . LEU A 1 368 ? 15.875 9.767 -14.929 1.00 91.12 368 LEU A C 1
ATOM 2889 O O . LEU A 1 368 ? 15.996 9.770 -16.152 1.00 91.12 368 LEU A O 1
ATOM 2893 N N . VAL A 1 369 ? 15.001 8.976 -14.301 1.00 90.94 369 VAL A N 1
ATOM 2894 C CA . VAL A 1 369 ? 13.994 8.173 -15.009 1.00 90.94 369 VAL A CA 1
ATOM 2895 C C . VAL A 1 369 ? 12.985 9.082 -15.698 1.00 90.94 369 VAL A C 1
ATOM 2897 O O . VAL A 1 369 ? 12.723 8.879 -16.878 1.00 90.94 369 VAL A O 1
ATOM 2900 N N . ALA A 1 370 ? 12.480 10.126 -15.032 1.00 92.94 370 ALA A N 1
ATOM 2901 C CA . ALA A 1 370 ? 11.592 11.104 -15.669 1.00 92.94 370 ALA A CA 1
ATOM 2902 C C . ALA A 1 370 ? 12.266 11.773 -16.883 1.00 92.94 370 ALA A C 1
ATOM 2904 O O . ALA A 1 370 ? 11.667 11.872 -17.955 1.00 92.94 370 ALA A O 1
ATOM 2905 N N . ALA A 1 371 ? 13.547 12.136 -16.755 1.00 93.06 371 ALA A N 1
ATOM 2906 C CA . ALA A 1 371 ? 14.338 12.651 -17.872 1.00 93.06 371 ALA A CA 1
ATOM 2907 C C . ALA A 1 371 ? 14.504 11.623 -19.010 1.00 93.06 371 ALA A C 1
ATOM 2909 O O . ALA A 1 371 ? 14.351 11.971 -20.182 1.00 93.06 371 ALA A O 1
ATOM 2910 N N . ALA A 1 372 ? 14.768 10.353 -18.687 1.00 92.50 372 ALA A N 1
ATOM 2911 C CA . ALA A 1 372 ? 14.879 9.275 -19.669 1.00 92.50 372 ALA A CA 1
ATOM 2912 C C . ALA A 1 372 ? 13.551 9.007 -20.400 1.00 92.50 372 ALA A C 1
ATOM 2914 O O . ALA A 1 372 ? 13.554 8.829 -21.618 1.00 92.50 372 ALA A O 1
ATOM 2915 N N . LEU A 1 373 ? 12.423 9.029 -19.683 1.00 93.50 373 LEU A N 1
ATOM 2916 C CA . LEU A 1 373 ? 11.076 8.901 -20.245 1.00 93.50 373 LEU A CA 1
ATOM 2917 C C . LEU A 1 373 ? 10.764 10.055 -21.203 1.00 93.50 373 LEU A C 1
ATOM 2919 O O . LEU A 1 373 ? 10.330 9.815 -22.331 1.00 93.50 373 LEU A O 1
ATOM 2923 N N . SER A 1 374 ? 11.060 11.291 -20.794 1.00 93.81 374 SER A N 1
ATOM 2924 C CA . SER A 1 374 ? 10.900 12.474 -21.643 1.00 93.81 374 SER A CA 1
ATOM 2925 C C . SER A 1 374 ? 11.755 12.372 -22.914 1.00 93.81 374 SER A C 1
ATOM 2927 O O . SER A 1 374 ? 11.254 12.577 -24.018 1.00 93.81 374 SER A O 1
ATOM 2929 N N . TRP A 1 375 ? 13.015 11.932 -22.803 1.00 93.50 375 TRP A N 1
ATOM 2930 C CA . TRP A 1 375 ? 13.888 11.707 -23.963 1.00 93.50 375 TRP A CA 1
ATOM 2931 C C . TR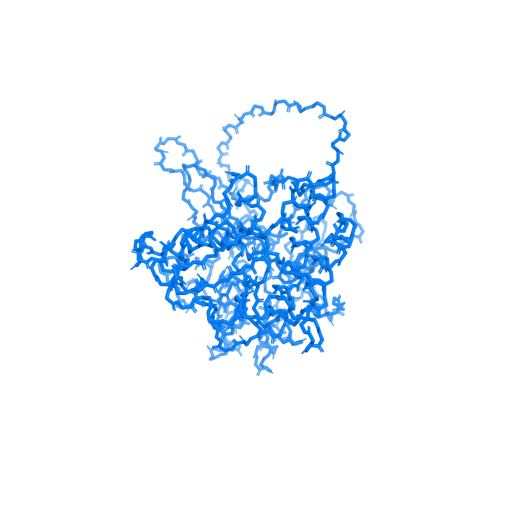P A 1 375 ? 13.427 10.544 -24.867 1.00 93.50 375 TRP A C 1
ATOM 2933 O O . TRP A 1 375 ? 13.637 10.554 -26.086 1.00 93.50 375 TRP A O 1
ATOM 2943 N N . ALA A 1 376 ? 12.778 9.529 -24.302 1.00 93.31 376 ALA A N 1
ATOM 2944 C CA . ALA A 1 376 ? 12.117 8.471 -25.063 1.00 93.31 376 ALA A CA 1
ATOM 2945 C C . ALA A 1 376 ? 10.807 8.941 -25.731 1.00 93.31 376 ALA A C 1
ATOM 2947 O O . ALA A 1 376 ? 10.231 8.213 -26.538 1.00 93.31 376 ALA A O 1
ATOM 2948 N N . GLY A 1 377 ? 10.364 10.169 -25.442 1.00 91.94 377 GLY A N 1
ATOM 2949 C CA . GLY A 1 377 ? 9.191 10.809 -26.024 1.00 91.94 377 GLY A CA 1
ATOM 2950 C C . GLY A 1 377 ? 7.897 10.569 -25.249 1.00 91.94 377 GLY A C 1
ATOM 2951 O O . GLY A 1 377 ? 6.830 10.864 -25.784 1.00 91.94 377 GLY A O 1
ATOM 2952 N N . PHE A 1 378 ? 7.934 10.001 -24.044 1.00 92.19 378 PHE A N 1
ATOM 2953 C CA . PHE A 1 378 ? 6.739 9.880 -23.203 1.00 92.19 378 PHE A CA 1
ATOM 2954 C C . PHE A 1 378 ? 6.298 11.248 -22.677 1.00 92.19 378 PHE A C 1
ATOM 2956 O O . PHE A 1 378 ? 7.120 12.139 -22.458 1.00 92.19 378 PHE A O 1
ATOM 2963 N N . GLN A 1 379 ? 4.993 11.398 -22.448 1.00 89.50 379 GLN A N 1
ATOM 2964 C CA . GLN A 1 379 ? 4.461 12.534 -21.700 1.00 89.50 379 GLN A CA 1
ATOM 2965 C C . GLN A 1 379 ? 4.782 12.330 -20.219 1.00 89.50 379 GLN A C 1
ATOM 2967 O O . GLN A 1 379 ? 4.476 11.280 -19.656 1.00 89.50 379 GLN A O 1
ATOM 2972 N N . VAL A 1 380 ? 5.438 13.313 -19.605 1.00 89.31 380 VAL A N 1
ATOM 2973 C CA . VAL A 1 380 ? 5.900 13.247 -18.215 1.00 89.31 380 VAL A CA 1
ATOM 2974 C C . VAL A 1 380 ? 5.422 14.500 -17.494 1.00 89.31 380 VAL A C 1
ATOM 2976 O O . VAL A 1 380 ? 5.752 15.613 -17.901 1.00 89.31 380 VAL A O 1
ATOM 2979 N N . GLU A 1 381 ? 4.639 14.323 -16.430 1.00 88.19 381 GLU A N 1
ATOM 2980 C CA . GLU A 1 381 ? 4.181 15.427 -15.581 1.00 88.19 381 GLU A CA 1
ATOM 2981 C C . GLU A 1 381 ? 5.371 16.097 -14.879 1.00 88.19 381 GLU A C 1
ATOM 2983 O O . GLU A 1 381 ? 6.328 15.425 -14.487 1.00 88.19 381 GLU A O 1
ATOM 2988 N N . GLN A 1 382 ? 5.305 17.414 -14.666 1.00 86.12 382 GLN A N 1
ATOM 2989 C CA . GLN A 1 382 ? 6.399 18.180 -14.057 1.00 86.12 382 GLN A CA 1
ATOM 2990 C C . GLN A 1 382 ? 6.800 17.635 -12.675 1.00 86.12 382 GLN A C 1
ATOM 2992 O O . GLN A 1 382 ? 7.990 17.525 -12.374 1.00 86.12 382 GLN A O 1
ATOM 2997 N N . ASP A 1 383 ? 5.826 17.197 -11.878 1.00 86.88 383 ASP A N 1
ATOM 2998 C CA . ASP A 1 383 ? 6.061 16.618 -10.552 1.00 86.88 383 ASP A CA 1
ATOM 2999 C C . ASP A 1 383 ? 6.838 15.296 -10.603 1.00 86.88 383 ASP A C 1
ATOM 3001 O O . ASP A 1 383 ? 7.551 14.963 -9.657 1.00 86.88 383 ASP A O 1
ATOM 3005 N N . SER A 1 384 ? 6.797 14.566 -11.725 1.00 88.00 384 SER A N 1
ATOM 3006 C CA . SER A 1 384 ? 7.564 13.322 -11.895 1.00 88.00 384 SER A CA 1
ATOM 3007 C C . SER A 1 384 ? 9.076 13.563 -11.855 1.00 88.00 384 SER A C 1
ATOM 3009 O O . SER A 1 384 ? 9.829 12.678 -11.449 1.00 88.00 384 SER A O 1
ATOM 3011 N N . PHE A 1 385 ? 9.539 14.765 -12.223 1.00 89.81 385 PHE A N 1
ATOM 3012 C CA . PHE A 1 385 ? 10.950 15.140 -12.095 1.00 89.81 385 PHE A CA 1
ATOM 3013 C C . PHE A 1 385 ? 11.383 15.310 -10.639 1.00 89.81 385 PHE A C 1
ATOM 3015 O O . PHE A 1 385 ? 12.569 15.180 -10.361 1.00 89.81 385 PHE A O 1
ATOM 3022 N N . ARG A 1 386 ? 10.441 15.542 -9.719 1.00 89.06 386 ARG A N 1
ATOM 3023 C CA . ARG A 1 386 ? 10.673 15.676 -8.274 1.00 89.06 386 ARG A CA 1
ATOM 3024 C C . ARG A 1 386 ? 10.344 14.396 -7.499 1.00 89.06 386 ARG A C 1
ATOM 3026 O O . ARG A 1 386 ? 10.226 14.422 -6.278 1.00 89.06 386 ARG A O 1
ATOM 3033 N N . MET A 1 387 ? 10.177 13.266 -8.186 1.00 85.25 387 MET A N 1
ATOM 3034 C CA . MET A 1 387 ? 9.957 11.974 -7.537 1.00 85.25 387 MET A CA 1
ATOM 3035 C C . MET A 1 387 ? 11.273 11.237 -7.299 1.00 85.25 387 MET A C 1
ATOM 3037 O O . MET A 1 387 ? 12.166 11.225 -8.147 1.00 85.25 387 MET A O 1
ATOM 3041 N N . LEU A 1 388 ? 11.370 10.557 -6.158 1.00 84.75 388 LEU A N 1
ATOM 3042 C CA . LEU A 1 388 ? 12.393 9.539 -5.952 1.00 84.75 388 LEU A CA 1
ATOM 3043 C C . LEU A 1 388 ? 12.022 8.274 -6.715 1.00 84.75 388 LEU A C 1
ATOM 3045 O O . LEU A 1 388 ? 10.881 7.817 -6.668 1.00 84.75 388 LEU A O 1
ATOM 3049 N N . SER A 1 389 ? 13.010 7.686 -7.386 1.00 82.00 389 SER A N 1
ATOM 3050 C CA . SER A 1 389 ? 12.867 6.313 -7.863 1.00 82.00 389 SER A CA 1
ATOM 3051 C C . SER A 1 389 ? 12.776 5.380 -6.658 1.00 82.00 389 SER A C 1
ATOM 3053 O O . SER A 1 389 ? 13.536 5.531 -5.699 1.00 82.00 389 SER A O 1
ATOM 3055 N N . VAL A 1 390 ? 11.875 4.399 -6.704 1.00 82.81 390 VAL A N 1
ATOM 3056 C CA . VAL A 1 390 ? 11.906 3.305 -5.729 1.00 82.81 390 VAL A CA 1
ATOM 3057 C C . VAL A 1 390 ? 13.200 2.533 -5.953 1.00 82.81 390 VAL A C 1
ATOM 3059 O O . VAL A 1 390 ? 13.436 2.023 -7.048 1.00 82.81 390 VAL A O 1
ATOM 3062 N N . VAL A 1 391 ? 14.042 2.485 -4.925 1.00 78.94 391 VAL A N 1
ATOM 3063 C CA . VAL A 1 391 ? 15.308 1.754 -4.951 1.00 78.94 391 VAL A CA 1
ATOM 3064 C C . VAL A 1 391 ? 15.126 0.423 -4.240 1.00 78.94 391 VAL A C 1
ATOM 3066 O O . VAL A 1 391 ? 14.652 0.412 -3.101 1.00 78.94 391 VAL A O 1
ATOM 3069 N N . VAL A 1 392 ? 15.514 -0.675 -4.896 1.00 71.88 392 VAL A N 1
ATOM 3070 C CA . VAL A 1 392 ? 15.443 -2.036 -4.329 1.00 71.88 392 VAL A CA 1
ATOM 3071 C C . VAL A 1 392 ? 16.760 -2.796 -4.455 1.00 71.88 392 VAL A C 1
ATOM 3073 O O . VAL A 1 392 ? 17.563 -2.506 -5.379 1.00 71.88 392 VAL A O 1
#

Nearest PDB structures (foldseek):
  1w97-assembly1_L  TM=4.616E-01  e=1.174E-01  Vibrio cholerae
  1yf5-assembly1_L-2  TM=4.431E-01  e=8.155E-02  Vibrio cholerae
  4pht-assembly1_X  TM=4.362E-01  e=3.883E-01  Vibrio vulnificus CMCP6
  4pht-assembly3_Z  TM=3.958E-01  e=7.635E-01  Vibrio vulnificus CMCP6